Protein AF-A0A7E6EML0-F1 (afdb_monomer_lite)

Secondary structure (DSSP, 8-state):
-EEE-SSEEEEES-----SS--TT---SEEEEETTTTEEEEEEEEEE-GGGHHHHHHHHHTTTHHHHHHHHHHHT-EEEEEEEEEETTS-B-TTHHHHHHHH---HHHHHHHHHHHTTTTS-----------PPPPEEEEEEETTGGG-TTT----HHHHHHH-SEEEEEEEEEETTTTEEEES-TTTSS-THHHHGGGGT-TT-EEEEEEE-TTS-THHHHHHTSSHHHHHHHHHHHHHHHHHTT-SEEEEE-S--TT-HHHHHHHHHHHHHHHTSSSSPPEEEEEEE--HHHHHHH--HHHHH----TTT---S-SEEEEE-----STT--HHHHHHHHHHTT--GGGEEEEEESS----EES-SS--TTPPEEEPPPPPSS-----SHHHHHHHHHHHHT--EEEEE-GGGS-SSS-SSSS-SSHHHHHHHHHTT--

Foldseek 3Di:
DWDDDPFKIKDAQDADDDPDDAVSRGARMWMQGLPQQEIEGEHEAEDAPVCQVVQQVCQQCRCVVVQVRCCVVSVGHYGYQYQTAYPVGHGDPCNVVSVVVVCQPPVSVVVVVVVVVPPVDDDDDDDDPDDPFPAFFEEAEDELCLVVDPDDPPDPLLVVLQLGLEYEYDAWEADLVQLATDRPDCVSVVALLVNLVSCVSPVSYAYEHEYDDDPHDLCSLVSCLVDLVSLLSNLQRHVVVCVVNVHQAYEYERPFQFQNAVSVLSSLQNNQVSQPPDDHHHAYEYEDELDPNRPVRGHQLQSQQDDDPVPPRGHRHQAYEYQLDPDDDDPRDLVVSLCVSVVSHHDLLRYAYEDELDDFDFDAPDPDDDPPGDGDGGDDDDPQGDDDDDPLLVVLVVSVVVSHNHYYYDHLSSAQQCCPRHVCHHRNSSNSNCVSSVPD

Organism: NCBI:txid2607531

Sequence (440 aa):
MKLSNVYVEIRVDTTISTDTAVSNNKPDIFVEDKMRNTITFIEVGITSQNCLKQVEVKKFHKYDLLTNELGAIHRAKVKIIPVALTWDGIVSRFFKSHLDSIAVEDRVEAYIQTQNIGEYAGGDKTWNIGSRRGASILFCYYTNWAKYRPGGFEFDDSHLANLCTHIIYAFCTIDVNNLSIISNDNWSDYDFHRITSLKRLNPRLKILLSVGGWNKLLNEFTTVSRSDSNAETFAKKTKDFLKKYNFDGFDIDWEFPTNQKQAYSRLLKIMSTEFQKGSKRYLLTAAVSAGVSTIQSSYDIREISRLNIHILKIRYLDYINLMTYDFYGQFSDTDYVVRYWSKHGAPKSKLLIGLPTYGQGFKTRSKNPKIGDKIVGGPSQGPITKESGILAYIEGKYVKDNGLAGMFVWTLDFDDVNGDECGQGQSPLISQMKKSLNIR

pLDDT: mean 77.47, std 18.38, range [25.03, 98.56]

Radius of gyration: 25.46 Å; chains: 1; bounding box: 64×45×72 Å

InterPro domains:
  IPR001223 Glycoside hydrolase family 18, catalytic domain [PF00704] (138-394)
  IPR001223 Glycoside hydrolase family 18, catalytic domain [PS51910] (136-440)
  IPR001579 Glycosyl hydrolase family 18, active site [PS01095] (247-255)
  IPR011583 Chitinase II/V-like, catalytic domain [SM00636] (136-415)
  IPR017853 Glycoside hydrolase superfamily [SSF51445] (137-436)
  IPR029070 Chitinase insertion domain superfamily [SSF54556] (358-397)
  IPR050314 Glycosyl hydrolase family 18 [PTHR11177] (136-395)

Structure (mmCIF, N/CA/C/O backbone):
data_AF-A0A7E6EML0-F1
#
_entry.id   AF-A0A7E6EML0-F1
#
loop_
_atom_site.group_PDB
_atom_site.id
_atom_site.type_symbol
_atom_site.label_atom_id
_atom_site.label_alt_id
_atom_site.label_comp_id
_atom_site.label_asym_id
_atom_site.label_entity_id
_atom_site.label_seq_id
_atom_site.pdbx_PDB_ins_code
_atom_site.Cartn_x
_atom_site.Cartn_y
_atom_site.Cartn_z
_atom_site.occupancy
_atom_site.B_iso_or_equiv
_atom_site.auth_seq_id
_atom_site.auth_comp_id
_atom_site.auth_asym_id
_atom_site.auth_atom_id
_atom_site.pdbx_PDB_model_num
ATOM 1 N N . MET A 1 1 ? -26.955 -1.959 16.410 1.00 61.34 1 MET A N 1
ATOM 2 C CA . MET A 1 1 ? -26.929 -2.940 15.293 1.00 61.34 1 MET A CA 1
ATOM 3 C C . MET A 1 1 ? -27.153 -4.331 15.872 1.00 61.34 1 MET A C 1
ATOM 5 O O . MET A 1 1 ? -26.571 -4.614 16.910 1.00 61.34 1 MET A O 1
ATOM 9 N N . LYS A 1 2 ? -27.985 -5.182 15.256 1.00 73.50 2 LYS A N 1
ATOM 10 C CA . LYS A 1 2 ? -28.216 -6.571 15.699 1.00 73.50 2 LYS A CA 1
ATOM 11 C C . LYS A 1 2 ? -28.042 -7.522 14.514 1.00 73.50 2 LYS A C 1
ATOM 13 O O . LYS A 1 2 ? -28.740 -7.381 13.518 1.00 73.50 2 LYS A O 1
ATOM 18 N N . LEU A 1 3 ? -27.141 -8.487 14.652 1.00 69.44 3 LEU A N 1
ATOM 19 C CA . LEU A 1 3 ? -26.889 -9.567 13.699 1.00 69.44 3 LEU A CA 1
ATOM 20 C C . LEU A 1 3 ? -27.146 -10.888 14.421 1.00 69.44 3 LEU A C 1
ATOM 22 O O . LEU A 1 3 ? -26.556 -11.134 15.465 1.00 69.44 3 LEU A O 1
ATOM 26 N N . SER A 1 4 ? -28.035 -11.735 13.911 1.00 77.81 4 SER A N 1
ATOM 27 C CA . SER A 1 4 ? -28.377 -13.003 14.567 1.00 77.81 4 SER A CA 1
ATOM 28 C C . SER A 1 4 ? -28.612 -14.085 13.524 1.00 77.81 4 SER A C 1
ATOM 30 O O . SER A 1 4 ? -29.225 -13.829 12.489 1.00 77.81 4 SER A O 1
ATOM 32 N N . ASN A 1 5 ? -28.111 -15.286 13.790 1.00 75.44 5 ASN A N 1
ATOM 33 C CA . ASN A 1 5 ? -28.434 -16.499 13.050 1.00 75.44 5 ASN A CA 1
ATOM 34 C C . ASN A 1 5 ? -28.677 -17.658 14.038 1.00 75.44 5 ASN A C 1
ATOM 36 O O . ASN A 1 5 ? -28.835 -17.448 15.247 1.00 75.44 5 ASN A O 1
ATOM 40 N N . VAL A 1 6 ? -28.747 -18.888 13.526 1.00 76.00 6 VAL A N 1
ATOM 41 C CA . VAL A 1 6 ? -28.991 -20.087 14.348 1.00 76.00 6 VAL A CA 1
ATOM 42 C C . VAL A 1 6 ? -27.836 -20.424 15.303 1.00 76.00 6 VAL A C 1
ATOM 44 O O . VAL A 1 6 ? -28.059 -21.124 16.281 1.00 76.00 6 VAL A O 1
ATOM 47 N N . TYR A 1 7 ? -26.630 -19.899 15.066 1.00 75.62 7 TYR A N 1
ATOM 48 C CA . TYR A 1 7 ? -25.416 -20.214 15.826 1.00 75.62 7 TYR A CA 1
ATOM 49 C C . TYR A 1 7 ? -24.978 -19.094 16.773 1.00 75.62 7 TYR A C 1
ATOM 51 O O . TYR A 1 7 ? -24.463 -19.369 17.853 1.00 75.62 7 TYR A O 1
ATOM 59 N N . VAL A 1 8 ? -25.155 -17.832 16.378 1.00 80.06 8 VAL A N 1
ATOM 60 C CA . VAL A 1 8 ? -24.647 -16.679 17.129 1.00 80.06 8 VAL A CA 1
ATOM 61 C C . VAL A 1 8 ? -25.589 -15.488 17.028 1.00 80.06 8 VAL A C 1
ATOM 63 O O . VAL A 1 8 ? -26.248 -15.276 16.007 1.00 80.06 8 VAL A O 1
ATOM 66 N N . GLU A 1 9 ? -25.620 -14.682 18.081 1.00 81.81 9 GLU A N 1
ATOM 67 C CA . GLU A 1 9 ? -26.232 -13.363 18.083 1.00 81.81 9 GLU A CA 1
ATOM 68 C C . GLU A 1 9 ? -25.245 -12.304 18.570 1.00 81.81 9 GLU A C 1
ATOM 70 O O . GLU A 1 9 ? -24.684 -12.407 19.653 1.00 81.81 9 GLU A O 1
ATOM 75 N N . ILE A 1 10 ? -25.046 -11.263 17.768 1.00 81.38 10 ILE A N 1
ATOM 76 C CA . ILE A 1 10 ? -24.199 -10.117 18.078 1.00 81.38 10 ILE A CA 1
ATOM 77 C C . ILE A 1 10 ? -25.077 -8.873 18.106 1.00 81.38 10 ILE A C 1
ATOM 79 O O . ILE A 1 10 ? -25.796 -8.575 17.147 1.00 81.38 10 ILE A O 1
ATOM 83 N N . ARG A 1 11 ? -25.006 -8.114 19.195 1.00 82.81 11 ARG A N 1
ATOM 84 C CA . ARG A 1 11 ? -25.640 -6.800 19.308 1.00 82.81 11 ARG A CA 1
ATOM 85 C C . ARG A 1 11 ? -24.572 -5.767 19.631 1.00 82.81 11 ARG A C 1
ATOM 87 O O . ARG A 1 11 ? -23.712 -6.010 20.464 1.00 82.81 11 ARG A O 1
ATOM 94 N N . VAL A 1 12 ? -24.641 -4.618 18.978 1.00 80.56 12 VAL A N 1
ATOM 95 C CA . VAL A 1 12 ? -23.760 -3.469 19.215 1.00 80.56 12 VAL A CA 1
ATOM 96 C C . VAL A 1 12 ? -24.634 -2.308 19.636 1.00 80.56 12 VAL A C 1
ATOM 98 O O . VAL A 1 12 ? -25.638 -2.039 18.957 1.00 80.56 12 VAL A O 1
ATOM 101 N N . ASP A 1 13 ? -24.278 -1.650 20.737 1.00 80.12 13 ASP A N 1
ATOM 102 C CA . ASP A 1 13 ? -24.982 -0.472 21.244 1.00 80.12 13 ASP A CA 1
ATOM 103 C C . ASP A 1 13 ? -26.496 -0.704 21.350 1.00 80.12 13 ASP A C 1
ATOM 105 O O . ASP A 1 13 ? -27.312 0.092 20.880 1.00 80.12 13 ASP A O 1
ATOM 109 N N . THR A 1 14 ? -26.896 -1.846 21.901 1.00 81.94 14 THR A N 1
ATOM 110 C CA . THR A 1 14 ? -28.308 -2.239 21.971 1.00 81.94 14 THR A CA 1
ATOM 111 C C . THR A 1 14 ? -28.683 -2.547 23.407 1.00 81.94 14 THR A C 1
ATOM 113 O O . THR A 1 14 ? -27.969 -3.275 24.090 1.00 81.94 14 THR A O 1
ATOM 116 N N . THR A 1 15 ? -29.812 -2.005 23.856 1.00 86.38 15 THR A N 1
ATOM 117 C CA . THR A 1 15 ? -30.347 -2.288 25.187 1.00 86.38 15 THR A CA 1
ATOM 118 C C . THR A 1 15 ? -30.742 -3.751 25.311 1.00 86.38 15 THR A C 1
ATOM 120 O O . THR A 1 15 ? -31.333 -4.333 24.398 1.00 86.38 15 THR A O 1
ATOM 123 N N . ILE A 1 16 ? -30.392 -4.353 26.444 1.00 84.94 16 ILE A N 1
ATOM 124 C CA . ILE A 1 16 ? -30.753 -5.732 26.744 1.00 84.94 16 ILE A CA 1
ATOM 125 C C . ILE A 1 16 ? -32.094 -5.733 27.470 1.00 84.94 16 ILE A C 1
ATOM 127 O O . ILE A 1 16 ? -32.245 -5.066 28.487 1.00 84.94 16 ILE A O 1
ATOM 131 N N . SER A 1 17 ? -33.072 -6.453 26.924 1.00 80.50 17 SER A N 1
ATOM 132 C CA . SER A 1 17 ? -34.390 -6.583 27.542 1.00 80.50 17 SER A CA 1
ATOM 133 C C . SER A 1 17 ? -34.324 -7.628 28.652 1.00 80.50 17 SER A C 1
ATOM 135 O O . SER A 1 17 ? -34.196 -8.814 28.359 1.00 80.50 17 SER A O 1
ATOM 137 N N . THR A 1 18 ? -34.393 -7.166 29.894 1.00 81.62 18 THR A N 1
ATOM 138 C CA . THR A 1 18 ? -34.421 -7.949 31.137 1.00 81.62 18 THR A CA 1
ATOM 139 C C . THR A 1 18 ? -35.349 -7.251 32.123 1.00 81.62 18 THR A C 1
ATOM 141 O O . THR A 1 18 ? -35.541 -6.036 32.020 1.00 81.62 18 THR A O 1
ATOM 144 N N . ASP A 1 19 ? -35.878 -7.989 33.093 1.00 81.75 19 ASP A N 1
ATOM 145 C CA . ASP A 1 19 ? -36.691 -7.416 34.170 1.00 81.75 19 ASP A CA 1
ATOM 146 C C . ASP A 1 19 ? -35.817 -6.610 35.147 1.00 81.75 19 ASP A C 1
ATOM 148 O O . ASP A 1 19 ? -36.274 -5.653 35.777 1.00 81.75 19 ASP A O 1
ATOM 152 N N . THR A 1 20 ? -34.520 -6.932 35.227 1.00 82.56 20 THR A N 1
ATOM 153 C CA . THR A 1 20 ? -33.553 -6.156 36.007 1.00 82.56 20 THR A CA 1
ATOM 154 C C . THR A 1 20 ? -33.184 -4.841 35.318 1.00 82.56 20 THR A C 1
ATOM 156 O O . THR A 1 20 ? -32.636 -4.814 34.211 1.00 82.56 20 THR A O 1
ATOM 159 N N . ALA A 1 21 ? -33.399 -3.728 36.023 1.00 77.00 21 ALA A N 1
ATOM 160 C CA . ALA A 1 21 ? -32.995 -2.399 35.578 1.00 77.00 21 ALA A CA 1
ATOM 161 C C . ALA A 1 21 ? -31.513 -2.121 35.892 1.00 77.00 21 ALA A C 1
ATOM 163 O O . ALA A 1 21 ? -31.095 -2.114 37.049 1.00 77.00 21 ALA A O 1
ATOM 164 N N . VAL A 1 22 ? -30.722 -1.813 34.860 1.00 81.56 22 VAL A N 1
ATOM 165 C CA . VAL A 1 22 ? -29.334 -1.339 34.994 1.00 81.56 22 VAL A CA 1
ATOM 166 C C . VAL A 1 22 ? -29.184 0.033 34.344 1.00 81.56 22 VAL A C 1
ATOM 168 O O . VAL A 1 22 ? -29.648 0.267 33.227 1.00 81.56 22 VAL A O 1
ATOM 171 N N . SER A 1 23 ? -28.521 0.959 35.043 1.00 77.75 23 SER A N 1
ATOM 172 C CA . SER A 1 23 ? -28.265 2.303 34.512 1.00 77.75 23 SER A CA 1
ATOM 173 C C . SER A 1 23 ? -27.430 2.242 33.229 1.00 77.75 23 SER A C 1
ATOM 175 O O . SER A 1 23 ? -26.392 1.582 33.182 1.00 77.75 23 SER A O 1
ATOM 177 N N . ASN A 1 24 ? -27.880 2.936 32.179 1.00 80.56 24 ASN A N 1
ATOM 178 C CA . ASN A 1 24 ? -27.255 2.902 30.852 1.00 80.56 24 ASN A CA 1
ATOM 179 C C . ASN A 1 24 ? -27.037 1.465 30.332 1.00 80.56 24 ASN A C 1
ATOM 181 O O . ASN A 1 24 ? -25.949 1.140 29.847 1.00 80.56 24 ASN A O 1
ATOM 185 N N . ASN A 1 25 ? -28.065 0.612 30.463 1.00 83.69 25 ASN A N 1
ATOM 186 C CA . ASN A 1 25 ? -28.118 -0.748 29.918 1.00 83.69 25 ASN A CA 1
ATOM 187 C C . ASN A 1 25 ? -28.023 -0.723 28.387 1.00 83.69 25 ASN A C 1
ATOM 189 O O . ASN A 1 25 ? -29.026 -0.677 27.671 1.00 83.69 25 ASN A O 1
ATOM 193 N N . LYS A 1 26 ? -26.786 -0.667 27.904 1.00 86.88 26 LYS A N 1
ATOM 194 C CA . LYS A 1 26 ? -26.430 -0.576 26.496 1.00 86.88 26 LYS A CA 1
ATOM 195 C C . LYS A 1 26 ? -24.961 -0.992 26.357 1.00 86.88 26 LYS A C 1
ATOM 197 O O . LYS A 1 26 ? -24.092 -0.121 26.350 1.00 86.88 26 LYS A O 1
ATOM 202 N N . PRO A 1 27 ? -24.670 -2.304 26.358 1.00 86.06 27 PRO A N 1
ATOM 203 C CA . PRO A 1 27 ? -23.319 -2.804 26.150 1.00 86.06 27 PRO A CA 1
ATOM 204 C C . PRO A 1 27 ? -22.767 -2.367 24.799 1.00 86.06 27 PRO A C 1
ATOM 206 O O . PRO A 1 27 ? -23.506 -2.376 23.809 1.00 86.06 27 PRO A O 1
ATOM 209 N N . ASP A 1 28 ? -21.472 -2.037 24.762 1.00 84.88 28 ASP A N 1
ATOM 210 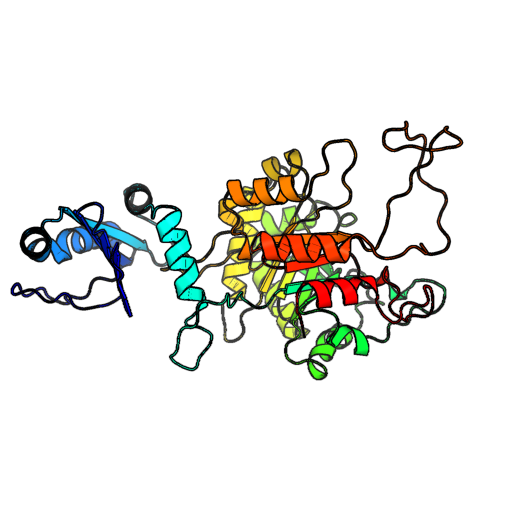C CA . ASP A 1 28 ? -20.797 -1.687 23.508 1.00 84.88 28 ASP A CA 1
ATOM 211 C C . ASP A 1 28 ? -20.902 -2.866 22.529 1.00 84.88 28 ASP A C 1
ATOM 213 O O . ASP A 1 28 ? -21.330 -2.696 21.388 1.00 84.88 28 ASP A O 1
ATOM 217 N N . ILE A 1 29 ? -20.607 -4.088 22.996 1.00 86.38 29 ILE A N 1
ATOM 218 C CA . ILE A 1 29 ? -20.862 -5.324 22.247 1.00 86.38 29 ILE A CA 1
ATOM 219 C C . ILE A 1 29 ? -21.425 -6.406 23.176 1.00 86.38 29 ILE A C 1
ATOM 221 O O . ILE A 1 29 ? -20.920 -6.653 24.269 1.00 86.38 29 ILE A O 1
ATOM 225 N N . PHE A 1 30 ? -22.457 -7.089 22.702 1.00 88.50 30 PHE A N 1
ATOM 226 C CA . PHE A 1 30 ? -23.031 -8.304 23.264 1.00 88.50 30 PHE A CA 1
ATOM 227 C C . PHE A 1 30 ? -22.864 -9.430 22.247 1.00 88.50 30 PHE A C 1
ATOM 229 O O . PHE A 1 30 ? -23.220 -9.252 21.082 1.00 88.50 30 PHE A O 1
ATOM 236 N N . VAL A 1 31 ? -22.357 -10.580 22.680 1.00 86.62 31 VAL A N 1
ATOM 237 C CA . VAL A 1 31 ? -22.204 -11.777 21.846 1.00 86.62 31 VAL A CA 1
ATOM 238 C C . VAL A 1 31 ? -22.797 -12.973 22.577 1.00 86.62 31 VAL A C 1
ATOM 240 O O . VAL A 1 31 ? -22.276 -13.377 23.608 1.00 86.62 31 VAL A O 1
ATOM 243 N N . GLU A 1 32 ? -23.854 -13.561 22.038 1.00 87.06 32 GLU A N 1
ATOM 244 C CA . GLU A 1 32 ? -24.405 -14.843 22.467 1.00 87.06 32 GLU A CA 1
ATOM 245 C C . GLU A 1 32 ? -23.974 -15.925 21.474 1.00 87.06 32 GLU A C 1
ATOM 247 O O . GLU A 1 32 ? -24.428 -15.957 20.330 1.00 87.06 32 GLU A O 1
ATOM 252 N N . ASP A 1 33 ? -23.097 -16.818 21.916 1.00 85.38 33 ASP A N 1
ATOM 253 C CA . ASP A 1 33 ? -22.744 -18.046 21.212 1.00 85.38 33 ASP A CA 1
ATOM 254 C C . ASP A 1 33 ? -23.705 -19.155 21.658 1.00 85.38 33 ASP A C 1
ATOM 256 O O . ASP A 1 33 ? -23.607 -19.686 22.772 1.00 85.38 33 ASP A O 1
ATOM 260 N N . LYS A 1 34 ? -24.644 -19.491 20.770 1.00 83.88 34 LYS A N 1
ATOM 261 C CA . LYS A 1 34 ? -25.701 -20.484 21.005 1.00 83.88 34 LYS A CA 1
ATOM 262 C C . LYS A 1 34 ? -25.178 -21.916 20.891 1.00 83.88 34 LYS A C 1
ATOM 264 O O . LYS A 1 34 ? -25.823 -22.838 21.371 1.00 83.88 34 LYS A O 1
ATOM 269 N N . MET A 1 35 ? -24.013 -22.115 20.269 1.00 82.62 35 MET A N 1
ATOM 270 C CA . MET A 1 35 ? -23.372 -23.428 20.154 1.00 82.62 35 MET A CA 1
ATOM 271 C C . MET A 1 35 ? -22.632 -23.797 21.437 1.00 82.62 35 MET A C 1
ATOM 273 O O . MET A 1 35 ? -22.607 -24.960 21.835 1.00 82.62 35 MET A O 1
ATOM 277 N N . ARG A 1 36 ? -22.016 -22.805 22.086 1.00 84.00 36 ARG A N 1
ATOM 278 C CA . ARG A 1 36 ? -21.244 -22.989 23.323 1.00 84.00 36 ARG A CA 1
ATOM 279 C C . ARG A 1 36 ? -22.011 -22.666 24.589 1.00 84.00 36 ARG A C 1
ATOM 281 O O . ARG A 1 36 ? -21.473 -22.875 25.674 1.00 84.00 36 ARG A O 1
ATOM 288 N N . ASN A 1 37 ? -23.234 -22.160 24.457 1.00 89.12 37 ASN A N 1
ATOM 289 C CA . ASN A 1 37 ? -24.029 -21.636 25.561 1.00 89.12 37 ASN A CA 1
ATOM 290 C C . ASN A 1 37 ? -23.219 -20.609 26.364 1.00 89.12 37 ASN A C 1
ATOM 292 O O . ASN A 1 37 ? -23.039 -20.737 27.577 1.00 89.12 37 ASN A O 1
ATOM 296 N N . THR A 1 38 ? -22.674 -19.600 25.682 1.00 89.62 38 THR A N 1
ATOM 297 C CA . THR A 1 38 ? -21.933 -18.514 26.338 1.00 89.62 38 THR A CA 1
ATOM 298 C C . THR A 1 38 ? -22.417 -17.154 25.878 1.00 89.62 38 THR A C 1
ATOM 300 O O . THR A 1 38 ? -22.618 -16.943 24.687 1.00 89.62 38 THR A O 1
ATOM 303 N N . ILE A 1 39 ? -22.524 -16.213 26.812 1.00 90.25 39 ILE A N 1
ATOM 304 C CA . ILE A 1 39 ? -22.794 -14.804 26.527 1.00 90.25 39 ILE A CA 1
ATOM 305 C C . ILE A 1 39 ? -21.578 -13.987 26.950 1.00 90.25 39 ILE A C 1
ATOM 307 O O . ILE A 1 39 ? -21.077 -14.143 28.059 1.00 90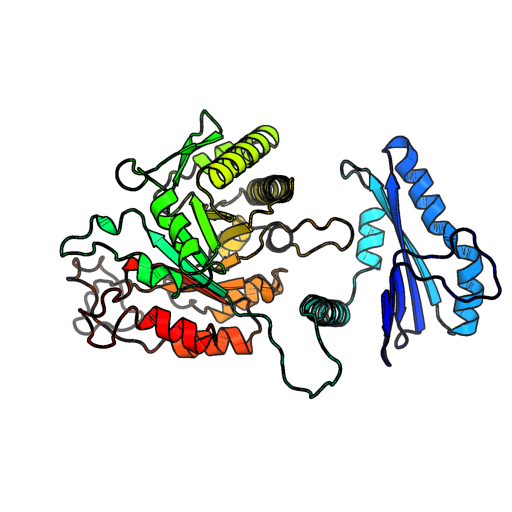.25 39 ILE A O 1
ATOM 311 N N . THR A 1 40 ? -21.109 -13.099 26.085 1.00 89.88 40 THR A N 1
ATOM 312 C CA . THR A 1 40 ? -19.976 -12.216 26.351 1.00 89.88 40 THR A CA 1
ATOM 313 C C . THR A 1 40 ? -20.392 -10.768 26.151 1.00 89.88 40 THR A C 1
ATOM 315 O O . THR A 1 40 ? -20.801 -10.373 25.061 1.00 89.88 40 THR A O 1
ATOM 318 N N . PHE A 1 41 ? -20.249 -9.968 27.201 1.00 90.00 41 PHE A N 1
ATOM 319 C CA . PHE A 1 41 ? -20.281 -8.515 27.128 1.00 90.00 41 PHE A CA 1
ATOM 320 C C . PHE A 1 41 ? -18.868 -7.987 26.927 1.00 90.00 41 PHE A C 1
ATOM 322 O O . PHE A 1 41 ? -17.970 -8.329 27.695 1.00 90.00 41 PHE A O 1
ATOM 329 N N . ILE A 1 42 ? -18.672 -7.127 25.936 1.00 90.31 42 ILE A N 1
ATOM 330 C CA . ILE A 1 42 ? -17.428 -6.382 25.750 1.00 90.31 42 ILE A CA 1
ATOM 331 C C . ILE A 1 42 ? -17.750 -4.917 25.997 1.00 90.31 42 ILE A C 1
ATOM 333 O O . ILE A 1 42 ? -18.649 -4.361 25.368 1.00 90.31 42 ILE A O 1
ATOM 337 N N . GLU A 1 43 ? -17.024 -4.310 26.928 1.00 89.25 43 GLU A N 1
ATOM 338 C CA . GLU A 1 43 ? -17.245 -2.930 27.352 1.00 89.25 43 GLU A CA 1
ATOM 339 C C . GLU A 1 43 ? -15.956 -2.129 27.260 1.00 89.25 43 GLU A C 1
ATOM 341 O O . GLU A 1 43 ? -14.948 -2.457 27.884 1.00 89.25 43 GLU A O 1
ATOM 346 N N . VAL A 1 44 ? -15.999 -1.048 26.497 1.00 86.88 44 VAL A N 1
ATOM 347 C CA . VAL A 1 44 ? -14.845 -0.232 26.157 1.00 86.88 44 VAL A CA 1
ATOM 348 C C . VAL A 1 44 ? -14.851 1.025 27.015 1.00 86.88 44 VAL A C 1
ATOM 350 O O . VAL A 1 44 ? -15.850 1.737 27.133 1.00 86.88 44 VAL A O 1
ATOM 353 N N . GLY A 1 45 ? -13.722 1.306 27.657 1.00 84.75 45 GLY A N 1
ATOM 354 C CA . GLY A 1 45 ? -13.523 2.505 28.462 1.00 84.75 45 GLY A CA 1
ATOM 355 C C . GLY A 1 45 ? -12.320 3.291 27.973 1.00 84.75 45 GLY A C 1
ATOM 356 O O . GLY A 1 45 ? -11.194 2.841 28.157 1.00 84.75 45 GLY A O 1
ATOM 357 N N . ILE A 1 46 ? -12.549 4.474 27.400 1.00 81.56 46 ILE A N 1
ATOM 358 C CA . ILE A 1 46 ? -11.470 5.413 27.075 1.00 81.56 46 ILE A CA 1
ATOM 359 C C . ILE A 1 46 ? -11.396 6.482 28.166 1.00 81.56 46 ILE A C 1
ATOM 361 O O . ILE A 1 46 ? -12.416 7.074 28.526 1.00 81.56 46 ILE A O 1
ATOM 365 N N . THR A 1 47 ? -10.218 6.691 28.756 1.00 84.88 47 THR A N 1
ATOM 366 C CA . THR A 1 47 ? -10.077 7.556 29.939 1.00 84.88 47 THR A CA 1
ATOM 367 C C . THR A 1 47 ? -8.694 8.209 30.072 1.00 84.88 47 THR A C 1
ATOM 369 O O . THR A 1 47 ? -7.841 8.073 29.202 1.00 84.88 47 THR A O 1
ATOM 372 N N . SER A 1 48 ? -8.462 8.980 31.135 1.00 85.62 48 SER A N 1
ATOM 373 C CA . SER A 1 48 ? -7.131 9.495 31.476 1.00 85.62 48 SER A CA 1
ATOM 374 C C . SER A 1 48 ? -6.310 8.435 32.215 1.00 85.62 48 SER A C 1
ATOM 376 O O . SER A 1 48 ? -6.860 7.531 32.847 1.00 85.62 48 SER A O 1
ATOM 378 N N . GLN A 1 49 ? -4.982 8.560 32.188 1.00 85.38 49 GLN A N 1
ATOM 379 C CA . GLN A 1 49 ? -4.075 7.602 32.831 1.00 85.38 49 GLN A CA 1
ATOM 380 C C . GLN A 1 49 ? -4.395 7.370 34.317 1.00 85.38 49 GLN A C 1
ATOM 382 O O . GLN A 1 49 ? -4.418 6.227 34.773 1.00 85.38 49 GLN A O 1
ATOM 387 N N . ASN A 1 50 ? -4.748 8.431 35.048 1.00 91.00 50 ASN A N 1
ATOM 388 C CA . ASN A 1 50 ? -5.080 8.364 36.476 1.00 91.00 50 ASN A CA 1
ATOM 389 C C . ASN A 1 50 ? -6.366 7.570 36.763 1.00 91.00 50 ASN A C 1
ATOM 391 O O . ASN A 1 50 ? -6.526 7.015 37.849 1.00 91.00 50 ASN A O 1
ATOM 395 N N . CYS A 1 51 ? -7.272 7.487 35.790 1.00 91.25 51 CYS A N 1
ATOM 396 C CA . CYS A 1 51 ? -8.575 6.844 35.936 1.00 91.25 51 CYS A CA 1
ATOM 397 C C . CYS A 1 51 ? -8.620 5.430 35.334 1.00 91.25 51 CYS A C 1
ATOM 399 O O . CYS A 1 51 ? -9.612 4.726 35.515 1.00 91.25 51 CYS A O 1
ATOM 401 N N . LEU A 1 52 ? -7.557 4.984 34.653 1.00 85.50 52 LEU A N 1
ATOM 402 C CA . LEU A 1 52 ? -7.533 3.747 33.865 1.00 85.50 52 LEU A CA 1
ATOM 403 C C . LEU A 1 52 ? -7.973 2.507 34.658 1.00 85.50 52 LEU A C 1
ATOM 405 O O . LEU A 1 52 ? -8.877 1.786 34.239 1.00 85.50 52 LEU A O 1
ATOM 409 N N . LYS A 1 53 ? -7.388 2.298 35.843 1.00 90.50 53 LYS A N 1
ATOM 410 C CA . LYS A 1 53 ? -7.718 1.160 36.717 1.00 90.50 53 LYS A CA 1
ATOM 411 C C . LYS A 1 53 ? -9.155 1.230 37.238 1.00 90.50 53 LYS A C 1
ATOM 413 O O . LYS A 1 53 ? -9.838 0.214 37.303 1.00 90.50 53 LYS A O 1
ATOM 418 N N . GLN A 1 54 ? -9.615 2.423 37.615 1.00 91.62 54 GLN A N 1
ATOM 419 C CA . GLN A 1 54 ? -10.974 2.614 38.126 1.00 91.62 54 GLN A CA 1
ATOM 420 C C . GLN A 1 54 ? -12.015 2.355 37.034 1.00 91.62 54 GLN A C 1
ATOM 422 O O . GLN A 1 54 ? -13.027 1.706 37.291 1.00 91.62 54 GLN A O 1
ATOM 427 N N . VAL A 1 55 ? -11.754 2.818 35.809 1.00 90.12 55 VAL A N 1
ATOM 428 C CA . VAL A 1 55 ? -12.628 2.585 34.656 1.00 90.12 55 VAL A CA 1
ATOM 429 C C . VAL A 1 55 ? -12.684 1.105 34.299 1.00 90.12 55 VAL A C 1
ATOM 431 O O . VAL A 1 55 ? -13.782 0.594 34.112 1.00 90.12 55 VAL A O 1
ATOM 434 N N . GLU A 1 56 ? -11.551 0.399 34.270 1.00 92.25 56 GLU A N 1
ATOM 435 C CA . GLU A 1 56 ? -11.525 -1.047 34.014 1.00 92.25 56 GLU A CA 1
ATOM 436 C C . GLU A 1 56 ? -12.410 -1.823 35.002 1.00 92.25 56 GLU A C 1
ATOM 438 O O . GLU A 1 56 ? -13.273 -2.592 34.581 1.00 92.25 56 GLU A O 1
ATOM 443 N N . VAL A 1 57 ? -12.266 -1.558 36.306 1.00 92.06 57 VAL A N 1
ATOM 444 C CA . VAL A 1 57 ? -13.073 -2.201 37.359 1.00 92.06 57 VAL A CA 1
ATOM 445 C C . VAL A 1 57 ? -14.551 -1.831 37.230 1.00 92.06 57 VAL A C 1
ATOM 447 O O . VAL A 1 57 ? -15.418 -2.700 37.287 1.00 92.06 57 VAL A O 1
ATOM 450 N N . LYS A 1 58 ? -14.862 -0.550 37.001 1.00 91.69 58 LYS A N 1
ATOM 451 C CA . LYS A 1 58 ? -16.249 -0.094 36.829 1.00 91.69 58 LYS A CA 1
ATOM 452 C C . LYS A 1 58 ? -16.925 -0.774 35.638 1.00 91.69 58 LYS A C 1
ATOM 454 O O . LYS A 1 58 ? -18.100 -1.113 35.720 1.00 91.69 58 LYS A O 1
ATOM 459 N N . LYS A 1 59 ? -16.200 -0.959 34.532 1.00 91.06 59 LYS A N 1
ATOM 460 C CA . LYS A 1 59 ? -16.704 -1.642 33.335 1.00 91.06 59 LYS A CA 1
ATOM 461 C C . LYS A 1 59 ? -16.868 -3.145 33.568 1.00 91.06 59 LYS A C 1
ATOM 463 O O . LYS A 1 59 ? -17.864 -3.696 33.115 1.00 91.06 59 LYS A O 1
ATOM 468 N N . PHE A 1 60 ? -15.955 -3.774 34.314 1.00 92.19 60 PHE A N 1
ATOM 469 C CA . PHE A 1 60 ? -16.043 -5.192 34.678 1.00 92.19 60 PHE A CA 1
ATOM 470 C C . PHE A 1 60 ? -17.341 -5.515 35.427 1.00 92.19 60 PHE A C 1
ATOM 472 O O . PHE A 1 60 ? -18.011 -6.478 35.086 1.00 92.19 60 PHE A O 1
ATOM 479 N N . HIS A 1 61 ? -17.725 -4.664 36.382 1.00 91.25 61 HIS A N 1
ATOM 480 C CA . HIS A 1 61 ? -18.889 -4.885 37.247 1.00 91.25 61 HIS A CA 1
ATOM 481 C C . HIS A 1 61 ? -20.200 -4.273 36.730 1.00 91.25 61 HIS A C 1
ATOM 483 O O . HIS A 1 61 ? -21.250 -4.413 37.358 1.00 91.25 61 HIS A O 1
ATOM 489 N N . LYS A 1 62 ? -20.173 -3.563 35.591 1.00 87.94 62 LYS A N 1
ATOM 490 C CA . LYS A 1 62 ? -21.311 -2.759 35.102 1.00 87.94 62 LYS A CA 1
ATOM 491 C C . LYS A 1 62 ? -22.593 -3.579 34.926 1.00 87.94 62 LYS A C 1
ATOM 493 O O . LYS A 1 62 ? -23.681 -3.042 35.116 1.00 87.94 62 LYS A O 1
ATOM 498 N N . TYR A 1 63 ? -22.462 -4.854 34.566 1.00 89.31 63 TYR A N 1
ATOM 499 C CA . TYR A 1 63 ? -23.589 -5.725 34.231 1.00 89.31 63 TYR A CA 1
ATOM 500 C C . TYR A 1 63 ? -23.729 -6.942 35.137 1.00 89.31 63 TYR A C 1
ATOM 502 O O . TYR A 1 63 ? -24.474 -7.849 34.779 1.00 89.31 63 TYR A O 1
ATOM 510 N N . ASP A 1 64 ? -23.080 -6.967 36.304 1.00 89.06 64 ASP A N 1
ATOM 511 C CA . ASP A 1 64 ? -23.127 -8.116 37.223 1.00 89.06 64 ASP A CA 1
ATOM 512 C C . ASP A 1 64 ? -24.568 -8.558 37.517 1.00 89.06 64 ASP A C 1
ATOM 514 O O . ASP A 1 64 ? -24.885 -9.745 37.449 1.00 89.06 64 ASP A O 1
ATOM 518 N N . LEU A 1 65 ? -25.473 -7.597 37.728 1.00 85.12 65 LEU A N 1
ATOM 519 C CA . LEU A 1 65 ? -26.890 -7.870 37.976 1.00 85.12 65 LEU A CA 1
ATOM 520 C C . LEU A 1 65 ? -27.593 -8.534 36.778 1.00 85.12 65 LEU A C 1
ATOM 522 O O . LEU A 1 65 ? -28.422 -9.418 36.976 1.00 85.12 65 LEU A O 1
ATOM 526 N N . LEU A 1 66 ? -27.227 -8.170 35.542 1.00 85.31 66 LEU A N 1
ATOM 527 C CA . LEU A 1 66 ? -27.784 -8.787 34.330 1.00 85.31 66 LEU A CA 1
ATOM 528 C C . LEU A 1 66 ? -27.217 -10.182 34.074 1.00 85.31 66 LEU A C 1
ATOM 530 O O . LEU A 1 66 ? -27.877 -11.000 33.435 1.00 85.31 66 LEU A O 1
ATOM 534 N N . THR A 1 67 ? -25.991 -10.465 34.530 1.00 86.06 67 THR A N 1
ATOM 535 C CA . THR A 1 67 ? -25.324 -11.733 34.201 1.00 86.06 67 THR A CA 1
ATOM 536 C C . THR A 1 67 ? -26.089 -12.951 34.711 1.00 86.06 67 THR A C 1
ATOM 538 O O . THR A 1 67 ? -26.201 -13.939 33.987 1.00 86.06 67 THR A O 1
ATOM 541 N N . ASN A 1 68 ? -26.672 -12.870 35.910 1.00 85.12 68 ASN A N 1
ATOM 542 C CA . ASN A 1 68 ? -27.427 -13.973 36.506 1.00 85.12 68 ASN A CA 1
ATOM 543 C C . ASN A 1 68 ? -28.743 -14.232 35.766 1.00 85.12 68 ASN A C 1
ATOM 545 O O . ASN A 1 68 ? -29.050 -15.375 35.430 1.00 85.12 68 ASN A O 1
ATOM 549 N N . GLU A 1 69 ? -29.496 -13.171 35.476 1.00 88.38 69 GLU A N 1
ATOM 550 C CA . GLU A 1 69 ? -30.782 -13.267 34.783 1.00 88.38 69 GLU A CA 1
ATOM 551 C C . GLU A 1 69 ? -30.598 -13.796 33.355 1.00 88.38 69 GLU A C 1
ATOM 553 O O . GLU A 1 69 ? -31.249 -14.757 32.950 1.00 88.38 69 GLU A O 1
ATOM 558 N N . LEU A 1 70 ? -29.631 -13.251 32.613 1.00 88.75 70 LEU A N 1
ATOM 559 C CA . LEU A 1 70 ? -29.329 -13.708 31.256 1.00 88.75 70 LEU A CA 1
ATOM 560 C C . LEU A 1 70 ? -28.794 -15.135 31.230 1.00 88.75 70 LEU A C 1
ATOM 562 O O . LEU A 1 70 ? -29.141 -15.899 30.329 1.00 88.75 70 LEU A O 1
ATOM 566 N N . GLY A 1 71 ? -27.984 -15.509 32.222 1.00 89.12 71 GLY A N 1
ATOM 567 C CA . GLY A 1 71 ? -27.500 -16.875 32.354 1.00 89.12 71 GLY A CA 1
ATOM 568 C C . GLY A 1 71 ? -28.639 -17.873 32.553 1.00 89.12 71 GLY A C 1
ATOM 569 O O . GLY A 1 71 ? -28.610 -18.953 31.964 1.00 89.12 71 GLY A O 1
ATOM 570 N N . ALA A 1 72 ? -29.675 -17.492 33.306 1.00 87.31 72 ALA A N 1
ATOM 571 C CA . ALA A 1 72 ? -30.872 -18.304 33.500 1.00 87.31 72 ALA A CA 1
ATOM 572 C C . ALA A 1 72 ? -31.755 -18.363 32.240 1.00 87.31 72 ALA A C 1
ATOM 574 O O . ALA A 1 72 ? -32.121 -19.458 31.811 1.00 87.31 72 ALA A O 1
ATOM 575 N N . ILE A 1 73 ? -32.048 -17.213 31.618 1.00 87.12 73 ILE A N 1
ATOM 576 C CA . ILE A 1 73 ? -32.908 -17.112 30.423 1.00 87.12 73 ILE A CA 1
ATOM 577 C C . ILE A 1 73 ? -32.320 -17.911 29.255 1.00 87.12 73 ILE A C 1
ATOM 579 O O . ILE A 1 73 ? -33.019 -18.694 28.615 1.00 87.12 73 ILE A O 1
ATOM 583 N N . HIS A 1 74 ? -31.025 -17.735 28.992 1.00 86.69 74 HIS A N 1
ATOM 584 C CA . HIS A 1 74 ? -30.353 -18.327 27.835 1.00 86.69 74 HIS A CA 1
ATOM 585 C C . HIS A 1 74 ? -29.667 -19.663 28.146 1.00 86.69 74 HIS A C 1
ATOM 587 O O . HIS A 1 74 ? -29.072 -20.264 27.254 1.00 86.69 74 HIS A O 1
ATOM 593 N N . ARG A 1 75 ? -29.722 -20.132 29.403 1.00 90.25 75 ARG A N 1
ATOM 594 C CA . ARG A 1 75 ? -28.978 -21.309 29.894 1.00 90.25 75 ARG A CA 1
ATOM 595 C C . ARG A 1 75 ? -27.494 -21.255 29.512 1.00 90.25 75 ARG A C 1
ATOM 597 O O . ARG A 1 75 ? -26.908 -22.257 29.104 1.00 90.25 75 ARG A O 1
ATOM 604 N N . ALA A 1 76 ? -26.899 -20.071 29.631 1.00 89.81 76 ALA A N 1
ATOM 605 C CA . ALA A 1 76 ? -25.573 -19.762 29.115 1.00 89.81 76 ALA A CA 1
ATOM 606 C C . ALA A 1 76 ? -24.635 -19.228 30.204 1.00 89.81 76 ALA A C 1
ATOM 608 O O . ALA A 1 76 ? -25.050 -18.532 31.128 1.00 89.81 76 ALA A O 1
ATOM 609 N N . LYS A 1 77 ? -23.331 -19.497 30.080 1.00 91.94 77 LYS A N 1
ATOM 610 C CA . LYS A 1 77 ? -22.315 -18.867 30.931 1.00 91.94 77 LYS A CA 1
ATOM 611 C C . LYS A 1 77 ? -22.067 -17.438 30.456 1.00 91.94 77 LYS A C 1
ATOM 613 O O . LYS A 1 77 ? -21.594 -17.238 29.339 1.00 91.94 77 LYS A O 1
ATOM 618 N N . VAL A 1 78 ? -22.329 -16.460 31.318 1.00 91.75 78 VAL A N 1
ATOM 619 C CA . VAL A 1 78 ? -22.135 -15.040 31.001 1.00 91.75 78 VAL A CA 1
ATOM 620 C C . VAL A 1 78 ? -20.749 -14.563 31.451 1.00 91.75 78 VAL A C 1
ATOM 622 O O . VAL A 1 78 ? -20.277 -14.929 32.527 1.00 91.75 78 VAL A O 1
ATOM 625 N N . LYS A 1 79 ? -20.076 -13.762 30.622 1.00 91.31 79 LYS A N 1
ATOM 626 C CA . LYS A 1 79 ? -18.774 -13.137 30.895 1.00 91.31 79 LYS A CA 1
ATOM 627 C C . LYS A 1 79 ? -18.820 -11.652 30.552 1.00 91.31 79 LYS A C 1
ATOM 629 O O . LYS A 1 79 ? -19.454 -11.269 29.573 1.00 91.31 79 LYS A O 1
ATOM 634 N N . ILE A 1 80 ? -18.098 -10.834 31.313 1.00 91.62 80 ILE A N 1
ATOM 635 C CA . ILE A 1 80 ? -17.885 -9.413 31.020 1.00 91.62 80 ILE A CA 1
ATOM 636 C C . ILE A 1 80 ? -16.391 -9.196 30.795 1.00 91.62 80 ILE A C 1
ATOM 638 O O . ILE A 1 80 ? -15.571 -9.609 31.614 1.00 91.62 80 ILE A O 1
ATOM 642 N N . ILE A 1 81 ? -16.037 -8.568 29.676 1.00 91.44 81 ILE A N 1
ATOM 643 C CA . ILE A 1 81 ? -14.657 -8.301 29.279 1.00 91.44 81 ILE A CA 1
ATOM 644 C C . ILE A 1 81 ? -14.463 -6.783 29.133 1.00 91.44 81 ILE A C 1
ATOM 646 O O . ILE A 1 81 ? -14.927 -6.191 28.153 1.00 91.44 81 ILE A O 1
ATOM 650 N N . PRO A 1 82 ? -13.787 -6.131 30.095 1.00 93.00 82 PRO A N 1
ATOM 651 C CA . PRO A 1 82 ? -13.541 -4.700 30.069 1.00 93.00 82 PRO A CA 1
ATOM 652 C C . PRO A 1 82 ? -12.281 -4.395 29.255 1.00 93.00 82 PRO A C 1
ATOM 654 O O . PRO A 1 82 ? -11.177 -4.851 29.553 1.00 93.00 82 PRO A O 1
ATOM 657 N N . VAL A 1 83 ? -12.427 -3.565 28.234 1.00 88.06 83 VAL A N 1
ATOM 658 C CA . VAL A 1 83 ? -11.326 -3.082 27.401 1.00 88.06 83 VAL A CA 1
ATOM 659 C C . VAL A 1 83 ? -11.087 -1.616 27.748 1.00 88.06 83 VAL A C 1
ATOM 661 O O . VAL A 1 83 ? -11.725 -0.718 27.200 1.00 88.06 83 VAL A O 1
ATOM 664 N N . ALA A 1 84 ? -10.189 -1.366 28.703 1.00 86.81 84 ALA A N 1
ATOM 665 C CA . ALA A 1 84 ? -9.855 -0.019 29.159 1.00 86.81 84 ALA A CA 1
ATOM 666 C C . ALA A 1 84 ? -8.513 0.461 28.585 1.00 86.81 84 ALA A C 1
ATOM 668 O O . ALA A 1 84 ? -7.504 -0.242 28.675 1.00 86.81 84 ALA A O 1
ATOM 669 N N . LEU A 1 85 ? -8.498 1.671 28.027 1.00 86.56 85 LEU A N 1
ATOM 670 C CA . LEU A 1 85 ? -7.309 2.319 27.473 1.00 86.56 85 LEU A CA 1
ATOM 671 C C . LEU A 1 85 ? -7.368 3.839 27.653 1.00 86.56 85 LEU A C 1
ATOM 673 O O . LEU A 1 85 ? -8.434 4.416 27.871 1.00 86.56 85 LEU A O 1
ATOM 677 N N . THR A 1 86 ? -6.223 4.500 27.559 1.00 72.94 86 THR A N 1
ATOM 678 C CA . THR A 1 86 ? -6.148 5.960 27.571 1.00 72.94 86 THR A CA 1
ATOM 679 C C . THR A 1 86 ? -6.197 6.551 26.164 1.00 72.94 86 THR A C 1
ATOM 681 O O . THR A 1 86 ? -5.958 5.855 25.175 1.00 72.94 86 THR A O 1
ATOM 684 N N . TRP A 1 87 ? -6.495 7.851 26.062 1.00 55.97 87 TRP A N 1
ATOM 685 C CA . TRP A 1 87 ? -6.524 8.580 24.782 1.00 55.97 87 TRP A CA 1
ATOM 686 C C . TRP A 1 87 ? -5.178 8.562 24.032 1.00 55.97 87 TRP A C 1
ATOM 688 O O . TRP A 1 87 ? -5.158 8.645 22.809 1.00 55.97 87 TRP A O 1
ATOM 698 N N . ASP A 1 88 ? -4.068 8.424 24.757 1.00 59.94 88 ASP A N 1
ATOM 699 C CA . ASP A 1 88 ? -2.690 8.321 24.260 1.00 59.94 88 ASP A CA 1
ATOM 700 C C . ASP A 1 88 ? -2.197 6.866 24.095 1.00 59.94 88 ASP A C 1
ATOM 702 O O . ASP A 1 88 ? -1.053 6.633 23.713 1.00 59.94 88 ASP A O 1
ATOM 706 N N . GLY A 1 89 ? -3.065 5.869 24.314 1.00 60.34 89 GLY A N 1
ATOM 707 C CA . GLY A 1 89 ? -2.787 4.463 24.003 1.00 60.34 89 GLY A CA 1
ATOM 708 C C . GLY A 1 89 ? -2.113 3.651 25.115 1.00 60.34 89 GLY A C 1
ATOM 709 O O . GLY A 1 89 ? -1.687 2.523 24.859 1.00 60.34 89 GLY A O 1
ATOM 710 N N . ILE A 1 90 ? -2.043 4.173 26.342 1.00 72.38 90 ILE A N 1
ATOM 711 C CA . ILE A 1 90 ? -1.649 3.408 27.531 1.00 72.38 90 ILE A CA 1
ATOM 712 C C . ILE A 1 90 ? -2.789 2.451 27.895 1.00 72.38 90 ILE A C 1
ATOM 714 O O . ILE A 1 90 ? -3.966 2.813 27.894 1.00 72.38 90 ILE A O 1
ATOM 718 N N . VAL A 1 91 ? -2.443 1.208 28.217 1.00 83.25 91 VAL A N 1
ATOM 719 C CA . VAL A 1 91 ? -3.407 0.140 28.511 1.00 83.25 91 VAL A CA 1
ATOM 720 C C . VAL A 1 91 ? -3.176 -0.457 29.893 1.00 83.25 91 VAL A C 1
ATOM 722 O O . VAL A 1 91 ? -2.098 -0.324 30.475 1.00 83.25 91 VAL A O 1
ATOM 725 N N . SER A 1 92 ? -4.198 -1.119 30.437 1.00 82.31 92 SER A N 1
ATOM 726 C CA . SER A 1 92 ? -4.052 -1.846 31.697 1.00 82.31 92 SER A CA 1
ATOM 727 C C . SER A 1 92 ? -3.140 -3.068 31.528 1.00 82.31 92 SER A C 1
ATOM 729 O O . SER A 1 92 ? -2.966 -3.610 30.434 1.00 82.31 92 SER A O 1
ATOM 731 N N . ARG A 1 93 ? -2.620 -3.585 32.646 1.00 84.38 93 ARG A N 1
ATOM 732 C CA . ARG A 1 93 ? -1.871 -4.854 32.665 1.00 84.38 93 ARG A CA 1
ATOM 733 C C . ARG A 1 93 ? -2.698 -6.063 32.201 1.00 84.38 93 ARG A C 1
ATOM 735 O O . ARG A 1 93 ? -2.122 -7.074 31.812 1.00 84.38 93 ARG A O 1
ATOM 742 N N . PHE A 1 94 ? -4.028 -5.975 32.263 1.00 84.50 94 PHE A N 1
ATOM 743 C CA . PHE A 1 94 ? -4.945 -7.057 31.901 1.00 84.50 94 PHE A CA 1
ATOM 744 C C . PHE A 1 94 ? -5.446 -6.957 30.460 1.00 84.50 94 PHE A C 1
ATOM 746 O O . PHE A 1 94 ? -5.975 -7.933 29.938 1.00 84.50 94 PHE A O 1
ATOM 753 N N . PHE A 1 95 ? -5.214 -5.826 29.789 1.00 80.69 95 PHE A N 1
ATOM 754 C CA . PHE A 1 95 ? -5.684 -5.547 28.434 1.00 80.69 95 PHE A CA 1
ATOM 755 C C . PHE A 1 95 ? -5.366 -6.666 27.439 1.00 80.69 95 PHE A C 1
ATOM 757 O O . PHE A 1 95 ? -6.242 -7.106 26.699 1.00 80.69 95 PHE A O 1
ATOM 764 N N . LYS A 1 96 ? -4.129 -7.179 27.456 1.00 75.00 96 LYS A N 1
ATOM 765 C CA . LYS A 1 96 ? -3.727 -8.290 26.587 1.00 75.00 96 LYS A CA 1
ATOM 766 C C . LYS A 1 96 ? -4.534 -9.560 26.878 1.00 75.00 96 LYS A C 1
ATOM 768 O O . LYS A 1 96 ? -5.079 -10.141 25.954 1.00 75.00 96 LYS A O 1
ATOM 773 N N . SER A 1 97 ? -4.674 -9.928 28.153 1.00 82.44 97 SER A N 1
ATOM 774 C CA . SER A 1 97 ? -5.474 -11.085 28.581 1.00 82.44 97 SER A CA 1
ATOM 775 C C . SER A 1 97 ? -6.946 -10.945 28.175 1.00 82.44 97 SER A C 1
ATOM 777 O O . SER A 1 97 ? -7.550 -11.890 27.677 1.00 82.44 97 SER A O 1
ATOM 779 N N . HIS A 1 98 ? -7.517 -9.744 28.313 1.00 86.62 98 HIS A N 1
ATOM 780 C CA . HIS A 1 98 ? -8.881 -9.457 27.876 1.00 86.62 98 HIS A CA 1
ATOM 781 C C . HIS A 1 98 ? -9.040 -9.629 26.362 1.00 86.62 98 HIS A C 1
ATOM 783 O O . HIS A 1 98 ? -9.963 -10.317 25.932 1.00 86.62 98 HIS A O 1
ATOM 789 N N . LEU A 1 99 ? -8.125 -9.092 25.550 1.00 76.38 99 LEU A N 1
ATOM 790 C CA . LEU A 1 99 ? -8.157 -9.283 24.096 1.00 76.38 99 LEU A CA 1
ATOM 791 C C . LEU A 1 99 ? -7.952 -10.747 23.688 1.00 76.38 99 LEU A C 1
ATOM 793 O O . LEU A 1 99 ? -8.683 -11.240 22.831 1.00 76.38 99 LEU A O 1
ATOM 797 N N . ASP A 1 100 ? -7.024 -11.453 24.334 1.00 78.19 100 ASP A N 1
ATOM 798 C CA . ASP A 1 100 ? -6.800 -12.884 24.108 1.00 78.19 100 ASP A CA 1
ATOM 799 C C . ASP A 1 100 ? -8.047 -13.705 24.490 1.00 78.19 100 ASP A C 1
ATOM 801 O O . ASP A 1 100 ? -8.356 -14.701 23.847 1.00 78.19 100 ASP A O 1
ATOM 805 N N . SER A 1 101 ? -8.818 -13.269 25.494 1.00 78.25 101 SER A N 1
ATOM 806 C CA . SER A 1 101 ? -10.077 -13.920 25.881 1.00 78.25 101 SER A CA 1
ATOM 807 C C . SER A 1 101 ? -11.252 -13.612 24.948 1.00 78.25 101 SER A C 1
ATOM 809 O O . SER A 1 101 ? -12.209 -14.385 24.904 1.00 78.25 101 SER A O 1
ATOM 811 N N . ILE A 1 102 ? -11.180 -12.499 24.207 1.00 78.25 102 ILE A N 1
ATOM 812 C CA . ILE A 1 102 ? -12.157 -12.146 23.170 1.00 78.25 102 ILE A CA 1
ATOM 813 C C . ILE A 1 102 ? -11.930 -12.986 21.915 1.00 78.25 102 ILE A C 1
ATOM 815 O O . ILE A 1 102 ? -12.913 -13.204 21.214 1.00 78.25 102 ILE A O 1
ATOM 819 N N . ALA A 1 103 ? -10.682 -13.427 21.662 1.00 69.31 103 ALA A N 1
ATOM 820 C CA . ALA A 1 103 ? -10.200 -14.185 20.498 1.00 69.31 103 ALA A CA 1
ATOM 821 C C . ALA A 1 103 ? -11.329 -14.828 19.689 1.00 69.31 103 ALA A C 1
ATOM 823 O O . ALA A 1 103 ? -11.713 -15.983 19.888 1.00 69.31 103 ALA A O 1
ATOM 824 N N . VAL A 1 104 ? -11.880 -14.005 18.797 1.00 60.19 104 VAL A N 1
ATOM 825 C CA . VAL A 1 104 ? -13.002 -14.365 17.951 1.00 60.19 104 VAL A CA 1
ATOM 826 C C . VAL A 1 104 ? -12.487 -15.470 17.049 1.00 60.19 104 VAL A C 1
ATOM 828 O O . VAL A 1 104 ? -11.496 -15.266 16.356 1.00 60.19 104 VAL A O 1
ATOM 831 N N . GLU A 1 105 ? -13.107 -16.647 17.094 1.00 52.34 105 GLU A N 1
ATOM 832 C CA . GLU A 1 105 ? -12.635 -17.762 16.276 1.00 52.34 105 GLU A CA 1
ATOM 833 C C . GLU A 1 105 ? -12.575 -17.366 14.808 1.00 52.34 105 GLU A C 1
ATOM 835 O O . GLU A 1 105 ? -13.473 -16.666 14.336 1.00 52.34 105 GLU A O 1
ATOM 840 N N . ASP A 1 106 ? -11.591 -17.883 14.071 1.00 46.34 106 ASP A N 1
ATOM 841 C CA . ASP A 1 106 ? -11.352 -17.557 12.659 1.00 46.34 106 ASP A CA 1
ATOM 842 C C . ASP A 1 106 ? -12.633 -17.604 11.801 1.00 46.34 106 ASP A C 1
ATOM 844 O O . ASP A 1 106 ? -12.801 -16.840 10.854 1.00 46.34 106 ASP A O 1
ATOM 848 N N . ARG A 1 107 ? -13.588 -18.479 12.149 1.00 45.56 107 ARG A N 1
ATOM 849 C CA . ARG A 1 107 ? -14.898 -18.597 11.484 1.00 45.56 107 ARG A CA 1
ATOM 850 C C . ARG A 1 107 ? -15.848 -17.437 11.788 1.00 45.56 107 ARG A C 1
ATOM 852 O O . ARG A 1 107 ? -16.570 -16.990 10.900 1.00 45.56 107 ARG A O 1
ATOM 859 N N . VAL A 1 108 ? -15.868 -16.964 13.029 1.00 47.22 108 VAL A N 1
ATOM 860 C CA . VAL A 1 108 ? -16.669 -15.812 13.457 1.00 47.22 108 VAL A CA 1
ATOM 861 C C . VAL A 1 108 ? -16.020 -14.523 12.957 1.00 47.22 108 VAL A C 1
ATOM 863 O O . VAL A 1 108 ? -16.730 -13.635 12.491 1.00 47.22 108 VAL A O 1
ATOM 866 N N . GLU A 1 109 ? -14.687 -14.451 12.939 1.00 48.47 109 GLU A N 1
ATOM 867 C CA . GLU A 1 109 ? -13.955 -13.361 12.296 1.00 48.47 109 GLU A CA 1
ATOM 868 C C . GLU A 1 109 ? -14.292 -13.303 10.799 1.00 48.47 109 GLU A C 1
ATOM 870 O O . GLU A 1 109 ? -14.721 -12.258 10.308 1.00 48.47 109 GLU A O 1
ATOM 875 N N . ALA A 1 110 ? -14.218 -14.436 10.091 1.00 40.78 110 ALA A N 1
ATOM 876 C CA . ALA A 1 110 ? -14.595 -14.531 8.682 1.00 40.78 110 ALA A CA 1
ATOM 877 C C . ALA A 1 110 ? -16.062 -14.132 8.439 1.00 40.78 110 ALA A C 1
ATOM 879 O O . ALA A 1 110 ? -16.362 -13.416 7.485 1.00 40.78 110 ALA A O 1
ATOM 880 N N . TYR A 1 111 ? -16.990 -14.525 9.315 1.00 46.84 111 TYR A N 1
ATOM 881 C CA . TYR A 1 111 ? -18.396 -14.129 9.205 1.00 46.84 111 TYR A CA 1
ATOM 882 C C . TYR A 1 111 ? -18.602 -12.622 9.431 1.00 46.84 111 TYR A C 1
ATOM 884 O O . TYR A 1 111 ? -19.257 -11.964 8.621 1.00 46.84 111 TYR A O 1
ATOM 892 N N . ILE A 1 112 ? -18.000 -12.039 10.472 1.00 46.91 112 ILE A N 1
ATOM 893 C CA . ILE A 1 112 ? -18.050 -10.589 10.737 1.00 46.91 112 ILE A CA 1
ATOM 894 C C . ILE A 1 112 ? -17.450 -9.804 9.563 1.00 46.91 112 ILE A C 1
ATOM 896 O O . ILE A 1 112 ? -17.988 -8.764 9.168 1.00 46.91 112 ILE A O 1
ATOM 900 N N . GLN A 1 113 ? -16.368 -10.313 8.973 1.00 42.28 113 GLN A N 1
ATOM 901 C CA . GLN A 1 113 ? -15.767 -9.751 7.766 1.00 42.28 113 GLN A CA 1
ATOM 902 C C . GLN A 1 113 ? -16.739 -9.800 6.576 1.00 42.28 113 GLN A C 1
ATOM 904 O O . GLN A 1 113 ? -16.832 -8.821 5.842 1.00 42.28 113 GLN A O 1
ATOM 909 N N . THR A 1 114 ? -17.524 -10.872 6.410 1.00 41.44 114 THR A N 1
ATOM 910 C CA . THR A 1 114 ? -18.505 -10.972 5.309 1.00 41.44 114 THR A CA 1
ATOM 911 C C . THR A 1 114 ? -19.691 -10.013 5.451 1.00 41.44 114 THR A C 1
ATOM 913 O O . THR A 1 114 ? -20.139 -9.459 4.450 1.00 41.44 114 THR A O 1
ATOM 916 N N . GLN A 1 115 ? -20.185 -9.771 6.670 1.00 42.28 115 GLN A N 1
ATOM 917 C CA . GLN A 1 115 ? -21.361 -8.918 6.902 1.00 42.28 115 GLN A CA 1
ATOM 918 C C . GLN A 1 115 ? -21.045 -7.423 6.728 1.00 42.28 115 GLN A C 1
ATOM 920 O O . GLN A 1 115 ? -21.815 -6.692 6.109 1.00 42.28 115 GLN A O 1
ATOM 925 N N . ASN A 1 116 ? -19.870 -6.971 7.180 1.00 41.06 116 ASN A N 1
ATOM 926 C CA . ASN A 1 116 ? -19.465 -5.561 7.079 1.00 41.06 116 ASN A CA 1
ATOM 927 C C . ASN A 1 116 ? -19.115 -5.107 5.649 1.00 41.06 116 ASN A C 1
ATOM 929 O O . ASN A 1 116 ? -19.001 -3.911 5.389 1.00 41.06 116 ASN A O 1
ATOM 933 N N . ILE A 1 117 ? -18.949 -6.042 4.709 1.00 41.56 117 ILE A N 1
ATOM 934 C CA . ILE A 1 117 ? -18.758 -5.734 3.284 1.00 41.56 117 ILE A CA 1
ATOM 935 C C . ILE A 1 117 ? -20.107 -5.404 2.607 1.00 41.56 117 ILE A C 1
ATOM 937 O O . ILE A 1 117 ? -20.124 -4.715 1.588 1.00 41.56 117 ILE A O 1
ATOM 941 N N . GLY A 1 118 ? -21.238 -5.829 3.185 1.00 36.56 118 GLY A N 1
ATOM 942 C CA . GLY A 1 118 ? -22.578 -5.613 2.627 1.00 36.56 118 GLY A CA 1
ATOM 943 C C . GLY A 1 118 ? -23.203 -4.247 2.931 1.00 36.56 118 GLY A C 1
ATOM 944 O O . GLY A 1 118 ? -23.943 -3.727 2.103 1.00 36.56 118 GLY A O 1
ATOM 945 N N . GLU A 1 119 ? -22.895 -3.624 4.072 1.00 36.06 119 GLU A N 1
ATOM 946 C CA . GLU A 1 119 ? -23.590 -2.397 4.510 1.00 36.06 119 GLU A CA 1
ATOM 947 C C . GLU A 1 119 ? -23.103 -1.100 3.834 1.00 36.06 119 GLU A C 1
ATOM 949 O O . GLU A 1 119 ? -23.776 -0.074 3.914 1.00 36.06 119 GLU A O 1
ATOM 954 N N . TYR A 1 120 ? -21.984 -1.128 3.102 1.00 35.75 120 TYR A N 1
ATOM 955 C CA . TYR A 1 120 ? -21.482 0.043 2.361 1.00 35.75 120 TYR A CA 1
ATOM 956 C C . TYR A 1 120 ? -22.018 0.165 0.926 1.00 35.75 120 TYR A C 1
ATOM 958 O O . TYR A 1 120 ? -21.732 1.153 0.248 1.00 35.75 120 TYR A O 1
ATOM 966 N N . ALA A 1 121 ? -22.809 -0.802 0.456 1.00 31.67 121 ALA A N 1
ATOM 967 C CA . ALA A 1 121 ? -23.465 -0.760 -0.846 1.00 31.67 121 ALA A CA 1
ATOM 968 C C . ALA A 1 121 ? -24.978 -0.651 -0.631 1.00 31.67 121 ALA A C 1
ATOM 970 O O . ALA A 1 121 ? -25.673 -1.652 -0.481 1.00 31.67 121 ALA A O 1
ATOM 971 N N . GLY A 1 122 ? -25.478 0.583 -0.556 1.00 28.97 122 GLY A N 1
ATOM 972 C CA . GLY A 1 122 ? -26.901 0.845 -0.371 1.00 28.97 122 GLY A CA 1
ATOM 973 C C . GLY A 1 122 ? -27.782 0.158 -1.422 1.00 28.97 122 GLY A C 1
ATOM 974 O O . GLY A 1 122 ? -27.401 0.035 -2.585 1.00 28.97 122 GLY A O 1
ATOM 975 N N . GLY A 1 123 ? -28.989 -0.217 -0.997 1.00 29.06 123 GLY A N 1
ATOM 976 C CA . GLY A 1 123 ? -30.113 -0.486 -1.891 1.00 29.06 123 GLY A CA 1
ATOM 977 C C . GLY A 1 123 ? -30.471 -1.957 -2.101 1.00 29.06 123 GLY A C 1
ATOM 978 O O . GLY A 1 123 ? -29.915 -2.635 -2.958 1.00 29.06 123 GLY A O 1
ATOM 979 N N . ASP A 1 124 ? -31.534 -2.331 -1.393 1.00 27.72 124 ASP A N 1
ATOM 980 C CA . ASP A 1 124 ? -32.592 -3.274 -1.764 1.00 27.72 124 ASP A CA 1
ATOM 981 C C . ASP A 1 124 ? -32.525 -4.748 -1.327 1.00 27.72 124 ASP A C 1
ATOM 983 O O . ASP A 1 124 ? -31.543 -5.476 -1.481 1.00 27.72 124 ASP A O 1
ATOM 987 N N . LYS A 1 125 ? -33.653 -5.161 -0.738 1.00 40.19 125 LYS A N 1
ATOM 988 C CA . LYS A 1 125 ? -33.931 -6.473 -0.160 1.00 40.19 125 LYS A CA 1
ATOM 989 C C . LYS A 1 125 ? -34.395 -7.406 -1.274 1.00 40.19 125 LYS A C 1
ATOM 991 O O . LYS A 1 125 ? -35.478 -7.218 -1.808 1.00 40.19 125 LYS A O 1
ATOM 996 N N . THR A 1 126 ? -33.610 -8.439 -1.564 1.00 28.78 126 THR A N 1
ATOM 997 C CA . THR A 1 126 ? -34.040 -9.796 -1.972 1.00 28.78 126 THR A CA 1
ATOM 998 C C . THR A 1 126 ? -32.782 -10.616 -2.265 1.00 28.78 126 THR A C 1
ATOM 1000 O O . THR A 1 126 ? -32.011 -10.325 -3.176 1.00 28.78 126 THR A O 1
ATOM 1003 N N . TRP A 1 127 ? -32.522 -11.619 -1.427 1.00 26.72 127 TRP A N 1
ATOM 1004 C CA . TRP A 1 127 ? -31.307 -12.427 -1.494 1.00 26.72 127 TRP A CA 1
ATOM 1005 C C . TRP A 1 127 ? -31.511 -13.626 -2.419 1.00 26.72 127 TRP A C 1
ATOM 1007 O O . TRP A 1 127 ? -32.087 -14.630 -2.015 1.00 26.72 127 TRP A O 1
ATOM 1017 N N . ASN A 1 128 ? -30.978 -13.535 -3.638 1.00 25.03 128 ASN A N 1
ATOM 1018 C CA . ASN A 1 128 ? -30.541 -14.711 -4.387 1.00 25.03 128 ASN A CA 1
ATOM 1019 C C . ASN A 1 128 ? -29.072 -14.983 -4.044 1.00 25.03 128 ASN A C 1
ATOM 1021 O O . ASN A 1 128 ? -28.234 -14.081 -4.078 1.00 25.03 128 ASN A O 1
ATOM 1025 N N . ILE A 1 129 ? -28.771 -16.234 -3.697 1.00 30.72 129 ILE A N 1
ATOM 1026 C CA . ILE A 1 129 ? -27.434 -16.725 -3.350 1.00 30.72 129 ILE A CA 1
ATOM 1027 C C . ILE A 1 129 ? -26.576 -16.720 -4.625 1.00 30.72 129 ILE A C 1
ATOM 1029 O O . ILE A 1 129 ? -26.519 -17.689 -5.372 1.00 30.72 129 ILE A O 1
ATOM 1033 N N . GLY A 1 130 ? -25.931 -15.587 -4.891 1.00 27.42 130 GLY A N 1
ATOM 1034 C CA . GLY A 1 130 ? -24.940 -15.396 -5.943 1.00 27.42 130 GLY A CA 1
ATOM 1035 C C . GLY A 1 130 ? -23.914 -14.375 -5.462 1.00 27.42 130 GLY A C 1
ATOM 1036 O O . GLY A 1 130 ? -24.262 -13.254 -5.102 1.00 27.42 130 GLY A O 1
ATOM 1037 N N . SER A 1 131 ? -22.646 -14.776 -5.395 1.00 33.75 131 SER A N 1
ATOM 1038 C CA . SER A 1 131 ? -21.527 -14.002 -4.853 1.00 33.75 131 SER A CA 1
ATOM 1039 C C . SER A 1 131 ? -21.469 -12.548 -5.358 1.00 33.75 131 SER A C 1
ATOM 1041 O O . SER A 1 131 ? -21.054 -12.301 -6.492 1.00 33.75 131 SER A O 1
ATOM 1043 N N . ARG A 1 132 ? -21.770 -11.558 -4.511 1.00 32.78 132 ARG A N 1
ATOM 1044 C CA . ARG A 1 132 ? -21.310 -10.177 -4.734 1.00 32.78 132 ARG A CA 1
ATOM 1045 C C . ARG A 1 132 ? -19.944 -10.000 -4.062 1.00 32.78 132 ARG A C 1
ATOM 1047 O O . ARG A 1 132 ? -19.856 -9.642 -2.894 1.00 32.78 132 ARG A O 1
ATOM 1054 N N . ARG A 1 133 ? -18.879 -10.328 -4.806 1.00 45.66 133 ARG A N 1
ATOM 1055 C CA . ARG A 1 133 ? -17.476 -10.022 -4.462 1.00 45.66 133 ARG A CA 1
ATOM 1056 C C . ARG A 1 133 ? -17.261 -8.501 -4.561 1.00 45.66 133 ARG A C 1
ATOM 1058 O O . ARG A 1 133 ? -17.810 -7.881 -5.470 1.00 45.66 133 ARG A O 1
ATOM 1065 N N . GLY A 1 134 ? -16.491 -7.906 -3.643 1.00 50.91 134 GLY A N 1
ATOM 1066 C CA . GLY A 1 134 ? -16.079 -6.496 -3.733 1.00 50.91 134 GLY A CA 1
ATOM 1067 C C . GLY A 1 134 ? -15.371 -6.190 -5.061 1.00 50.91 134 GLY A C 1
ATOM 1068 O O . GLY A 1 134 ? -14.860 -7.101 -5.712 1.00 50.91 134 GLY A O 1
ATOM 1069 N N . ALA A 1 135 ? -15.372 -4.924 -5.488 1.00 60.62 135 ALA A N 1
ATOM 1070 C CA . ALA A 1 135 ? -14.747 -4.519 -6.748 1.00 60.62 135 ALA A CA 1
ATOM 1071 C C . ALA A 1 135 ? -13.249 -4.872 -6.752 1.00 60.62 135 ALA A C 1
ATOM 1073 O O . ALA A 1 135 ? -12.518 -4.465 -5.850 1.00 60.62 135 ALA A O 1
ATOM 1074 N N . SER A 1 136 ? -12.805 -5.631 -7.756 1.00 72.56 136 SER A N 1
ATOM 1075 C CA . SER A 1 136 ? -11.402 -6.014 -7.913 1.00 72.56 136 SER A CA 1
ATOM 1076 C C . SER A 1 136 ? -10.521 -4.807 -8.229 1.00 72.56 136 SER A C 1
ATOM 1078 O O . SER A 1 136 ? -10.937 -3.871 -8.916 1.00 72.56 136 SER A O 1
ATOM 1080 N N . ILE A 1 137 ? -9.294 -4.837 -7.716 1.00 86.75 137 ILE A N 1
ATOM 1081 C CA . ILE A 1 137 ? -8.344 -3.729 -7.798 1.00 86.75 137 ILE A CA 1
ATOM 1082 C C . ILE A 1 137 ? -7.231 -4.067 -8.788 1.00 86.75 137 ILE A C 1
ATOM 1084 O O . ILE A 1 137 ? -6.747 -5.195 -8.820 1.00 86.75 137 ILE A O 1
ATOM 1088 N N . LEU A 1 138 ? -6.835 -3.084 -9.595 1.00 89.62 138 LEU A N 1
ATOM 1089 C CA . LEU A 1 138 ? -5.706 -3.180 -10.506 1.00 89.62 138 LEU A CA 1
ATOM 1090 C C . LEU A 1 138 ? -4.837 -1.940 -10.330 1.00 89.62 138 LEU A C 1
ATOM 1092 O O . LEU A 1 138 ? -5.254 -0.828 -10.672 1.00 89.62 138 LEU A O 1
ATOM 1096 N N . PHE A 1 139 ? -3.668 -2.149 -9.740 1.00 94.06 139 PHE A N 1
ATOM 1097 C CA . PHE A 1 139 ? -2.637 -1.135 -9.558 1.00 94.06 139 PHE A CA 1
ATOM 1098 C C . PHE A 1 139 ? -1.662 -1.185 -10.730 1.00 94.06 139 PHE A C 1
ATOM 1100 O O . PHE A 1 139 ? -1.275 -2.261 -11.171 1.00 94.06 139 PHE A O 1
ATOM 1107 N N . CYS A 1 140 ? -1.232 -0.033 -11.217 1.00 92.31 140 CYS A N 1
ATOM 1108 C CA . CYS A 1 140 ? -0.310 0.034 -12.338 1.00 92.31 140 CYS A CA 1
ATOM 1109 C C . CYS A 1 140 ? 0.795 1.040 -12.045 1.00 92.31 140 CYS A C 1
ATOM 1111 O O . CYS A 1 140 ? 0.513 2.222 -11.839 1.00 92.31 140 CYS A O 1
ATOM 1113 N N . TYR A 1 141 ? 2.040 0.569 -12.003 1.00 92.25 141 TYR A N 1
ATOM 1114 C CA . TYR A 1 141 ? 3.194 1.439 -11.815 1.00 92.25 141 TYR A CA 1
ATOM 1115 C C . TYR A 1 141 ? 3.494 2.199 -13.113 1.00 92.25 141 TYR A C 1
ATOM 1117 O O . TYR A 1 141 ? 3.658 1.596 -14.174 1.00 92.25 141 TYR A O 1
ATOM 1125 N N . TYR A 1 142 ? 3.543 3.526 -13.014 1.00 89.25 142 TYR A N 1
ATOM 1126 C CA . TYR A 1 142 ? 3.972 4.457 -14.053 1.00 89.25 142 TYR A CA 1
ATOM 1127 C C . TYR A 1 142 ? 5.380 4.936 -13.711 1.00 89.25 142 TYR A C 1
ATOM 1129 O O . TYR A 1 142 ? 5.564 5.543 -12.655 1.00 89.25 142 TYR A O 1
ATOM 1137 N N . THR A 1 143 ? 6.362 4.685 -14.577 1.00 86.25 143 THR A N 1
ATOM 1138 C CA . THR A 1 143 ? 7.750 5.086 -14.314 1.00 86.25 143 THR A CA 1
ATOM 1139 C C . THR A 1 143 ? 8.089 6.424 -14.968 1.00 86.25 143 THR A C 1
ATOM 1141 O O . THR A 1 143 ? 7.899 6.625 -16.167 1.00 86.25 143 THR A O 1
ATOM 1144 N N . ASN A 1 144 ? 8.620 7.368 -14.192 1.00 82.75 144 ASN A N 1
ATOM 1145 C CA . ASN A 1 144 ? 8.894 8.726 -14.665 1.00 82.75 144 ASN A CA 1
ATOM 1146 C C . ASN A 1 144 ? 10.047 8.805 -15.685 1.00 82.75 144 ASN A C 1
ATOM 1148 O O . ASN A 1 144 ? 10.117 9.757 -16.466 1.00 82.75 144 ASN A O 1
ATOM 1152 N N . TRP A 1 145 ? 10.894 7.773 -15.759 1.00 80.06 145 TRP A N 1
ATOM 1153 C CA . TRP A 1 145 ? 11.932 7.635 -16.783 1.00 80.06 145 TRP A CA 1
ATOM 1154 C C . TRP A 1 145 ? 11.440 7.006 -18.096 1.00 80.06 145 TRP A C 1
ATOM 1156 O O . TRP A 1 145 ? 12.189 7.012 -19.075 1.00 80.06 145 TRP A O 1
ATOM 1166 N N . ALA A 1 146 ? 10.204 6.489 -18.166 1.00 72.19 146 ALA A N 1
ATOM 1167 C CA . ALA A 1 146 ? 9.660 5.887 -19.389 1.00 72.19 146 ALA A CA 1
ATOM 1168 C C . ALA A 1 146 ? 9.697 6.850 -20.587 1.00 72.19 146 ALA A C 1
ATOM 1170 O O . ALA A 1 146 ? 10.005 6.442 -21.705 1.00 72.19 146 ALA A O 1
ATOM 1171 N N . LYS A 1 147 ? 9.488 8.146 -20.336 1.00 70.00 147 LYS A N 1
ATOM 1172 C CA . LYS A 1 147 ? 9.515 9.214 -21.348 1.00 70.00 147 LYS A CA 1
ATOM 1173 C C . LYS A 1 147 ? 10.860 9.388 -22.072 1.00 70.00 147 LYS A C 1
ATOM 1175 O O . LYS A 1 147 ? 10.918 10.090 -23.073 1.00 70.00 147 LYS A O 1
ATOM 1180 N N . TYR A 1 148 ? 11.954 8.832 -21.543 1.00 71.56 148 TYR A N 1
ATOM 1181 C CA . TYR A 1 148 ? 13.281 8.930 -22.165 1.00 71.56 148 TYR A CA 1
ATOM 1182 C C . TYR A 1 148 ? 13.571 7.796 -23.146 1.00 71.56 148 TYR A C 1
ATOM 1184 O O . TYR A 1 148 ? 14.649 7.769 -23.742 1.00 71.56 148 TYR A O 1
ATOM 1192 N N . ARG A 1 149 ? 12.664 6.823 -23.289 1.00 64.75 149 ARG A N 1
ATOM 1193 C CA . ARG A 1 149 ? 12.903 5.670 -24.155 1.00 64.75 149 ARG A CA 1
ATOM 1194 C C . ARG A 1 149 ? 12.955 6.101 -25.630 1.00 64.75 149 ARG A C 1
ATOM 1196 O O . ARG A 1 149 ? 12.029 6.769 -26.094 1.00 64.75 149 ARG A O 1
ATOM 1203 N N . PRO A 1 150 ? 14.013 5.729 -26.379 1.00 48.66 150 PRO A N 1
ATOM 1204 C CA . PRO A 1 150 ? 14.114 6.033 -27.805 1.00 48.66 150 PRO A CA 1
ATOM 1205 C C . PRO A 1 150 ? 12.972 5.378 -28.594 1.00 48.66 150 PRO A C 1
ATOM 1207 O O . PRO A 1 150 ? 12.629 4.233 -28.311 1.00 48.66 150 PRO A O 1
ATOM 1210 N N . GLY A 1 151 ? 12.434 6.065 -29.609 1.00 52.50 151 GLY A N 1
ATOM 1211 C CA . GLY A 1 151 ? 11.479 5.473 -30.563 1.00 52.50 151 GLY A CA 1
ATOM 1212 C C . GLY A 1 151 ? 10.035 5.980 -30.504 1.00 52.50 151 GLY A C 1
ATOM 1213 O O . GLY A 1 151 ? 9.226 5.501 -31.284 1.00 52.50 151 GLY A O 1
ATOM 1214 N N . GLY A 1 152 ? 9.711 6.971 -29.666 1.00 44.97 152 GLY A N 1
ATOM 1215 C CA . GLY A 1 152 ? 8.379 7.600 -29.681 1.00 44.97 152 GLY A CA 1
ATOM 1216 C C . GLY A 1 152 ? 7.415 7.130 -28.590 1.00 44.97 152 GLY A C 1
ATOM 1217 O O . GLY A 1 152 ? 6.206 7.211 -28.768 1.00 44.97 152 GLY A O 1
ATOM 1218 N N . PHE A 1 153 ? 7.920 6.720 -27.423 1.00 48.12 153 PHE A N 1
ATOM 1219 C CA . PHE A 1 153 ? 7.101 6.506 -26.220 1.00 48.12 153 PHE A CA 1
ATOM 1220 C C . PHE A 1 153 ? 6.694 7.835 -25.546 1.00 48.12 153 PHE A C 1
ATOM 1222 O O . PHE A 1 153 ? 6.805 7.996 -24.328 1.00 48.12 153 PHE A O 1
ATOM 1229 N N . GLU A 1 154 ? 6.230 8.814 -26.330 1.00 52.81 154 GLU A N 1
ATOM 1230 C CA . GLU A 1 154 ? 5.447 9.927 -25.791 1.00 52.81 154 GLU A CA 1
ATOM 1231 C C . GLU A 1 154 ? 4.080 9.364 -25.405 1.00 52.81 154 GLU A C 1
ATOM 1233 O O . GLU A 1 154 ? 3.151 9.320 -26.201 1.00 52.81 154 GLU A O 1
ATOM 1238 N N . PHE A 1 155 ? 3.995 8.844 -24.184 1.00 57.22 155 PHE A N 1
ATOM 1239 C CA . PHE A 1 155 ? 2.758 8.348 -23.600 1.00 57.22 155 PHE A CA 1
ATOM 1240 C C . PHE A 1 155 ? 1.605 9.340 -23.807 1.00 57.22 155 PHE A C 1
ATOM 1242 O O . PHE A 1 155 ? 1.634 10.452 -23.268 1.00 57.22 155 PHE A O 1
ATOM 1249 N N . ASP A 1 156 ? 0.560 8.914 -24.521 1.00 60.81 156 ASP A N 1
ATOM 1250 C CA . ASP A 1 156 ? -0.752 9.535 -24.382 1.00 60.81 156 ASP A CA 1
ATOM 1251 C C . ASP A 1 156 ? -1.372 9.051 -23.066 1.00 60.81 156 ASP A C 1
ATOM 1253 O O . ASP A 1 156 ? -2.012 7.999 -22.971 1.00 60.81 156 ASP A O 1
ATOM 1257 N N . ASP A 1 157 ? -1.160 9.849 -22.020 1.00 66.50 157 ASP A N 1
ATOM 1258 C CA . ASP A 1 157 ? -1.658 9.578 -20.673 1.00 66.50 157 ASP A CA 1
ATOM 1259 C C . ASP A 1 157 ? -3.197 9.433 -20.637 1.00 66.50 157 ASP A C 1
ATOM 1261 O O . ASP A 1 157 ? -3.745 8.864 -19.688 1.00 66.50 157 ASP A O 1
ATOM 1265 N N . SER A 1 158 ? -3.924 9.924 -21.653 1.00 67.19 158 SER A N 1
ATOM 1266 C CA . SER A 1 158 ? -5.390 9.908 -21.675 1.00 67.19 158 SER A CA 1
ATOM 1267 C C . SER A 1 158 ? -5.971 8.490 -21.645 1.00 67.19 158 SER A C 1
ATOM 1269 O O . SER A 1 158 ? -6.981 8.255 -20.969 1.00 67.19 158 SER A O 1
ATOM 1271 N N . HIS A 1 159 ? -5.298 7.525 -22.280 1.00 71.94 159 HIS A N 1
ATOM 1272 C CA . HIS A 1 159 ? -5.709 6.122 -22.279 1.00 71.94 159 HIS A CA 1
ATOM 1273 C C . HIS A 1 159 ? -5.509 5.462 -20.902 1.00 71.94 159 HIS A C 1
ATOM 1275 O O . HIS A 1 159 ? -6.338 4.658 -20.458 1.00 71.94 159 HIS A O 1
ATOM 1281 N N . LEU A 1 160 ? -4.480 5.884 -20.155 1.00 78.81 160 LEU A N 1
ATOM 1282 C CA . LEU A 1 160 ? -4.157 5.349 -18.826 1.00 78.81 160 LEU A CA 1
ATOM 1283 C C . LEU A 1 160 ? -5.297 5.531 -17.822 1.00 78.81 160 LEU A C 1
ATOM 1285 O O . LEU A 1 160 ? -5.465 4.710 -16.917 1.00 78.81 160 LEU A O 1
ATOM 1289 N N . ALA A 1 161 ? -6.116 6.574 -17.996 1.00 84.56 161 ALA A N 1
ATOM 1290 C CA . ALA A 1 161 ? -7.181 6.914 -17.060 1.00 84.56 161 ALA A CA 1
ATOM 1291 C C . ALA A 1 161 ? -8.202 5.781 -16.849 1.00 84.56 161 ALA A C 1
ATOM 1293 O O . ALA A 1 161 ? -8.821 5.706 -15.786 1.00 84.56 161 ALA A O 1
ATOM 1294 N N . ASN A 1 162 ? -8.382 4.903 -17.844 1.00 86.31 162 ASN A N 1
ATOM 1295 C CA . ASN A 1 162 ? -9.364 3.815 -17.818 1.00 86.31 162 ASN A CA 1
ATOM 1296 C C . ASN A 1 162 ? -8.748 2.409 -17.831 1.00 86.31 162 ASN A C 1
ATOM 1298 O O . ASN A 1 162 ? -9.495 1.426 -17.753 1.00 86.31 162 ASN A O 1
ATOM 1302 N N . LEU A 1 163 ? -7.420 2.296 -17.915 1.00 84.88 163 LEU A N 1
ATOM 1303 C CA . LEU A 1 163 ? -6.727 1.006 -17.899 1.00 84.88 163 LEU A CA 1
ATOM 1304 C C . LEU A 1 163 ? -6.714 0.376 -16.505 1.00 84.88 163 LEU A C 1
ATOM 1306 O O . LEU A 1 163 ? -6.945 -0.824 -16.361 1.00 84.88 163 LEU A O 1
ATOM 1310 N N . CYS A 1 164 ? -6.492 1.192 -15.475 1.00 89.12 164 CYS A N 1
ATOM 1311 C CA . CYS A 1 164 ? -6.254 0.725 -14.113 1.00 89.12 164 CYS A CA 1
ATOM 1312 C C . CYS A 1 164 ? -7.211 1.394 -13.126 1.00 89.12 164 CYS A C 1
ATOM 1314 O O . CYS A 1 164 ? -7.718 2.489 -13.369 1.00 89.12 164 CYS A O 1
ATOM 1316 N N . THR A 1 165 ? -7.468 0.749 -11.984 1.00 92.38 165 THR A N 1
ATOM 1317 C CA . THR A 1 165 ? -8.243 1.405 -10.917 1.00 92.38 165 THR A CA 1
ATOM 1318 C C . THR A 1 165 ? -7.366 2.356 -10.113 1.00 92.38 165 THR A C 1
ATOM 1320 O O . THR A 1 165 ? -7.865 3.360 -9.598 1.00 92.38 165 THR A O 1
ATOM 1323 N N . HIS A 1 166 ? -6.067 2.049 -10.024 1.00 95.12 166 HIS A N 1
ATOM 1324 C CA . HIS A 1 166 ? -5.074 2.900 -9.388 1.00 95.12 166 HIS A CA 1
ATOM 1325 C C . HIS A 1 166 ? -3.805 2.988 -10.239 1.00 95.12 166 HIS A C 1
ATOM 1327 O O . HIS A 1 166 ? -3.330 1.978 -10.757 1.00 95.12 166 HIS A O 1
ATOM 1333 N N . ILE A 1 167 ? -3.232 4.184 -10.329 1.00 95.06 167 ILE A N 1
ATOM 1334 C CA . ILE A 1 167 ? -1.889 4.407 -10.876 1.00 95.06 167 ILE A CA 1
ATOM 1335 C C . ILE A 1 167 ? -0.952 4.726 -9.713 1.00 95.06 167 ILE A C 1
ATOM 1337 O O . ILE A 1 167 ? -1.305 5.513 -8.833 1.00 95.06 167 ILE A O 1
ATOM 1341 N N . ILE A 1 168 ? 0.237 4.131 -9.717 1.00 96.94 168 ILE A N 1
ATOM 1342 C CA . ILE A 1 168 ? 1.318 4.453 -8.786 1.00 96.94 168 ILE A CA 1
ATOM 1343 C C . ILE A 1 168 ? 2.425 5.155 -9.570 1.00 96.94 168 ILE A C 1
ATOM 1345 O O . ILE A 1 168 ? 3.047 4.551 -10.436 1.00 96.94 168 ILE A O 1
ATOM 1349 N N . TYR A 1 169 ? 2.663 6.433 -9.281 1.00 94.62 169 TYR A N 1
ATOM 1350 C CA . TYR A 1 169 ? 3.740 7.205 -9.896 1.00 94.62 169 TYR A CA 1
ATOM 1351 C C . TYR A 1 169 ? 5.076 6.877 -9.222 1.00 94.62 169 TYR A C 1
ATOM 1353 O O . TYR A 1 169 ? 5.271 7.186 -8.045 1.00 94.62 169 TYR A O 1
ATOM 1361 N N . ALA A 1 170 ? 5.984 6.266 -9.973 1.00 92.06 170 ALA A N 1
ATOM 1362 C CA . ALA A 1 170 ? 7.309 5.839 -9.552 1.00 92.06 170 ALA A CA 1
ATOM 1363 C C . ALA A 1 170 ? 8.385 6.714 -10.228 1.00 92.06 170 ALA A C 1
ATOM 1365 O O . ALA A 1 170 ? 8.438 6.790 -11.448 1.00 92.06 170 ALA A O 1
ATOM 1366 N N . PHE A 1 171 ? 9.266 7.408 -9.514 1.00 91.62 171 PHE A N 1
ATOM 1367 C CA . PHE A 1 171 ? 9.330 7.562 -8.059 1.00 91.62 171 PHE A CA 1
ATOM 1368 C C . PHE A 1 171 ? 9.716 8.995 -7.706 1.00 91.62 171 PHE A C 1
ATOM 1370 O O . PHE A 1 171 ? 10.414 9.652 -8.465 1.00 91.62 171 PHE A O 1
ATOM 1377 N N . CYS A 1 172 ? 9.363 9.442 -6.507 1.00 92.94 172 CYS A N 1
ATOM 1378 C CA . CYS A 1 172 ? 10.097 10.520 -5.843 1.00 92.94 172 CYS A CA 1
ATOM 1379 C C . CYS A 1 172 ? 11.207 9.940 -4.948 1.00 92.94 172 CYS A C 1
ATOM 1381 O O . CYS A 1 172 ? 11.338 8.725 -4.791 1.00 92.94 172 CYS A O 1
ATOM 1383 N N . THR A 1 173 ? 12.007 10.808 -4.327 1.00 91.75 173 THR A N 1
ATOM 1384 C CA . THR A 1 173 ? 12.952 10.426 -3.267 1.00 91.75 173 THR A CA 1
ATOM 1385 C C . THR A 1 173 ? 12.732 11.254 -1.995 1.00 91.75 173 THR A C 1
ATOM 1387 O O . THR A 1 173 ? 11.837 12.102 -1.930 1.00 91.75 173 THR A O 1
ATOM 1390 N N . ILE A 1 174 ? 13.517 10.980 -0.956 1.00 93.00 174 ILE A N 1
ATOM 1391 C CA . ILE A 1 174 ? 13.456 11.650 0.342 1.00 93.00 174 ILE A CA 1
ATOM 1392 C C . ILE A 1 174 ? 14.657 12.584 0.486 1.00 93.00 174 ILE A C 1
ATOM 1394 O O . ILE A 1 174 ? 15.807 12.169 0.370 1.00 93.00 174 ILE A O 1
ATOM 1398 N N . ASP A 1 175 ? 14.392 13.839 0.828 1.00 93.50 175 ASP A N 1
ATOM 1399 C CA . ASP A 1 175 ? 15.392 14.732 1.399 1.00 93.50 175 ASP A CA 1
ATOM 1400 C C . ASP A 1 175 ? 15.558 14.393 2.882 1.00 93.50 175 ASP A C 1
ATOM 1402 O O . ASP A 1 175 ? 14.683 14.683 3.701 1.00 93.50 175 ASP A O 1
ATOM 1406 N N . VAL A 1 176 ? 16.678 13.761 3.229 1.00 92.06 176 VAL A N 1
ATOM 1407 C CA . VAL A 1 176 ? 16.977 13.318 4.599 1.00 92.06 176 VAL A CA 1
ATOM 1408 C C . VAL A 1 176 ? 17.220 14.467 5.575 1.00 92.06 176 VAL A C 1
ATOM 1410 O O . VAL A 1 176 ? 17.015 14.285 6.773 1.00 92.06 176 VAL A O 1
ATOM 1413 N N . ASN A 1 177 ? 17.620 15.645 5.089 1.00 93.62 177 ASN A N 1
ATOM 1414 C CA . ASN A 1 177 ? 17.864 16.807 5.943 1.00 93.62 177 ASN A CA 1
ATOM 1415 C C . ASN A 1 177 ? 16.543 17.458 6.346 1.00 93.62 177 ASN A C 1
ATOM 1417 O O . ASN A 1 177 ? 16.356 17.861 7.492 1.00 93.62 177 ASN A O 1
ATOM 1421 N N . ASN A 1 178 ? 15.606 17.530 5.399 1.00 95.81 178 ASN A N 1
ATOM 1422 C CA . ASN A 1 178 ? 14.301 18.139 5.623 1.00 95.81 178 ASN A CA 1
ATOM 1423 C C . ASN A 1 178 ? 13.204 17.134 5.981 1.00 95.81 178 ASN A C 1
ATOM 1425 O O . ASN A 1 178 ? 12.107 17.563 6.347 1.00 95.81 178 ASN A O 1
ATOM 1429 N N . LEU A 1 179 ? 13.465 15.829 5.892 1.00 96.44 179 LEU A N 1
ATOM 1430 C CA . LEU A 1 179 ? 12.477 14.763 6.074 1.00 96.44 179 LEU A CA 1
ATOM 1431 C C . LEU A 1 179 ? 11.243 15.004 5.191 1.00 96.44 179 LEU A C 1
ATOM 1433 O O . LEU A 1 179 ? 10.107 15.027 5.664 1.00 96.44 179 LEU A O 1
ATOM 1437 N N . SER A 1 180 ? 11.469 15.259 3.904 1.00 96.44 180 SER A N 1
ATOM 1438 C CA . SER A 1 180 ? 10.415 15.592 2.942 1.00 96.44 180 SER A CA 1
ATOM 1439 C C . SER A 1 180 ? 10.600 14.888 1.614 1.00 96.44 180 SER A C 1
ATOM 1441 O O . SER A 1 180 ? 11.703 14.493 1.259 1.00 96.44 180 SER A O 1
ATOM 1443 N N . ILE A 1 181 ? 9.514 14.783 0.857 1.00 95.19 181 ILE A N 1
ATOM 1444 C CA . ILE A 1 181 ? 9.538 14.268 -0.509 1.00 95.19 181 ILE A CA 1
ATOM 1445 C C . ILE A 1 181 ? 10.153 15.315 -1.436 1.00 95.19 181 ILE A C 1
ATOM 1447 O O . ILE A 1 181 ? 9.762 16.484 -1.399 1.00 95.19 181 ILE A O 1
ATOM 1451 N N . ILE A 1 182 ? 11.075 14.874 -2.286 1.00 92.31 182 ILE A N 1
ATOM 1452 C CA . ILE A 1 182 ? 11.647 15.660 -3.378 1.00 92.31 182 ILE A CA 1
ATOM 1453 C C . ILE A 1 182 ? 11.586 14.869 -4.688 1.00 92.31 182 ILE A C 1
ATOM 1455 O O . ILE A 1 182 ? 11.572 13.637 -4.690 1.00 92.31 182 ILE A O 1
ATOM 1459 N N . SER A 1 183 ? 11.543 15.606 -5.795 1.00 90.88 183 SER A N 1
ATOM 1460 C CA . SER A 1 183 ? 11.696 15.062 -7.148 1.00 90.88 183 SER A CA 1
ATOM 1461 C C . SER A 1 183 ? 12.996 14.264 -7.246 1.00 90.88 183 SER A C 1
ATOM 1463 O O . SER A 1 183 ? 14.018 14.664 -6.677 1.00 90.88 183 SER A O 1
ATOM 1465 N N . ASN A 1 184 ? 12.954 13.131 -7.943 1.00 85.31 184 ASN A N 1
ATOM 1466 C CA . ASN A 1 184 ? 14.163 12.3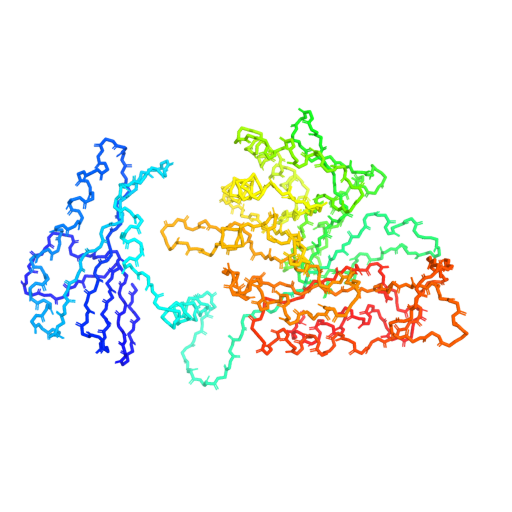69 -8.245 1.00 85.31 184 ASN A CA 1
ATOM 1467 C C . ASN A 1 184 ? 14.704 12.680 -9.653 1.00 85.31 184 ASN A C 1
ATOM 1469 O O . ASN A 1 184 ? 15.849 12.333 -9.945 1.00 85.31 184 ASN A O 1
ATOM 1473 N N . ASP A 1 185 ? 13.896 13.352 -10.477 1.00 84.06 185 ASP A N 1
ATOM 1474 C CA . ASP A 1 185 ? 14.212 13.803 -11.821 1.00 84.06 185 ASP A CA 1
ATOM 1475 C C . ASP A 1 185 ? 13.366 15.040 -12.150 1.00 84.06 185 ASP A C 1
ATOM 1477 O O . ASP A 1 185 ? 12.208 14.947 -12.564 1.00 84.06 185 ASP A O 1
ATOM 1481 N N . ASN A 1 186 ? 13.992 16.213 -12.037 1.00 85.50 186 ASN A N 1
ATOM 1482 C CA . ASN A 1 186 ? 13.333 17.506 -12.219 1.00 85.50 186 ASN A CA 1
ATOM 1483 C C . ASN A 1 186 ? 12.746 17.723 -13.618 1.00 85.50 186 ASN A C 1
ATOM 1485 O O . ASN A 1 186 ? 11.856 18.557 -13.768 1.00 85.50 186 ASN A O 1
ATOM 1489 N N . TRP A 1 187 ? 13.235 17.018 -14.641 1.00 81.25 187 TRP A N 1
ATOM 1490 C CA . TRP A 1 187 ? 12.684 17.129 -15.987 1.00 81.25 187 TRP A CA 1
ATOM 1491 C C . TRP A 1 187 ? 11.424 16.275 -16.130 1.00 81.25 187 TRP A C 1
ATOM 1493 O O . TRP A 1 187 ? 10.552 16.583 -16.933 1.00 81.25 187 TRP A O 1
ATOM 1503 N N . SER A 1 188 ? 11.322 15.146 -15.424 1.00 78.81 188 SER A N 1
ATOM 1504 C CA . SER A 1 188 ? 10.128 14.274 -15.434 1.00 78.81 188 SER A CA 1
ATOM 1505 C C . SER A 1 188 ? 9.054 14.741 -14.470 1.00 78.81 188 SER A C 1
ATOM 1507 O O . SER A 1 188 ? 7.875 14.754 -14.809 1.00 78.81 188 SER A O 1
ATOM 1509 N N . ASP A 1 189 ? 9.500 15.257 -13.337 1.00 85.31 189 ASP A N 1
ATOM 1510 C CA . ASP A 1 189 ? 8.692 15.651 -12.199 1.00 85.31 189 ASP A CA 1
ATOM 1511 C C . ASP A 1 189 ? 8.369 17.157 -12.224 1.00 85.31 189 ASP A C 1
ATOM 1513 O O . ASP A 1 189 ? 7.965 17.729 -11.210 1.00 85.31 189 ASP A O 1
ATOM 1517 N N . TYR A 1 190 ? 8.564 17.824 -13.372 1.00 82.12 190 TYR A N 1
ATOM 1518 C CA . TYR A 1 190 ? 8.350 19.270 -13.508 1.00 82.12 190 TYR A CA 1
ATOM 1519 C C . TYR A 1 190 ? 6.899 19.674 -13.205 1.00 82.12 190 TYR A C 1
ATOM 1521 O O . TYR A 1 190 ? 6.663 20.775 -12.707 1.00 82.12 190 TYR A O 1
ATOM 1529 N N . ASP A 1 191 ? 5.937 18.781 -13.474 1.00 85.38 191 ASP A N 1
ATOM 1530 C CA . ASP A 1 191 ? 4.535 18.965 -13.113 1.00 85.38 191 ASP A CA 1
ATOM 1531 C C . ASP A 1 191 ? 3.806 17.642 -12.809 1.00 85.38 191 ASP A C 1
ATOM 1533 O O . ASP A 1 191 ? 3.264 16.969 -13.690 1.00 85.38 191 ASP A O 1
ATOM 1537 N N . PHE A 1 192 ? 3.694 17.309 -11.521 1.00 91.50 192 PHE A N 1
ATOM 1538 C CA . PHE A 1 192 ? 2.883 16.177 -11.058 1.00 91.50 192 PHE A CA 1
ATOM 1539 C C . PHE A 1 192 ? 1.377 16.347 -11.323 1.00 91.50 192 PHE A C 1
ATOM 1541 O O . PHE A 1 192 ? 0.639 15.358 -11.299 1.00 91.50 192 PHE A O 1
ATOM 1548 N N . HIS A 1 193 ? 0.877 17.563 -11.582 1.00 91.62 193 HIS A N 1
ATOM 1549 C CA . HIS A 1 193 ? -0.537 17.745 -11.910 1.00 91.62 193 HIS A CA 1
ATOM 1550 C C . HIS A 1 193 ? -0.910 17.122 -13.249 1.00 91.62 193 HIS A C 1
ATOM 1552 O O . HIS A 1 193 ? -2.081 16.780 -13.436 1.00 91.62 193 HIS A O 1
ATOM 1558 N N . ARG A 1 194 ? 0.052 16.923 -14.157 1.00 87.25 194 ARG A N 1
ATOM 1559 C CA . ARG A 1 194 ? -0.177 16.248 -15.436 1.00 87.25 194 ARG A CA 1
ATOM 1560 C C . ARG A 1 194 ? -0.769 14.854 -15.228 1.00 87.25 194 ARG A C 1
ATOM 1562 O O . ARG A 1 194 ? -1.864 14.586 -15.721 1.00 87.25 194 ARG A O 1
ATOM 1569 N N . ILE A 1 195 ? -0.122 14.012 -14.417 1.00 88.38 195 ILE A N 1
ATOM 1570 C CA . ILE A 1 195 ? -0.627 12.660 -14.143 1.00 88.38 195 ILE A CA 1
ATOM 1571 C C . ILE A 1 195 ? -1.892 12.705 -13.279 1.00 88.38 195 ILE A C 1
ATOM 1573 O O . ILE A 1 195 ? -2.873 12.022 -13.573 1.00 88.38 195 ILE A O 1
ATOM 1577 N N . THR A 1 196 ? -1.948 13.558 -12.246 1.00 93.31 196 THR A N 1
ATOM 1578 C CA . THR A 1 196 ? -3.121 13.582 -11.352 1.00 93.31 196 THR A CA 1
ATOM 1579 C C . THR A 1 196 ? -4.381 14.148 -12.014 1.00 93.31 196 THR A C 1
ATOM 1581 O O . THR A 1 196 ? -5.498 13.873 -11.562 1.00 93.31 196 THR A O 1
ATOM 1584 N N . SER A 1 197 ? -4.228 14.867 -13.129 1.00 92.00 197 SER A N 1
ATOM 1585 C CA . SER A 1 197 ? -5.322 15.378 -13.959 1.00 92.00 197 SER A CA 1
ATOM 1586 C C . SER A 1 197 ? -6.077 14.300 -14.735 1.00 92.00 197 SER A C 1
ATOM 1588 O O . SER A 1 197 ? -7.210 14.562 -15.147 1.00 92.00 197 SER A O 1
ATOM 1590 N N . LEU A 1 198 ? -5.534 13.084 -14.879 1.00 90.50 198 LEU A N 1
ATOM 1591 C CA . LEU A 1 198 ? -6.242 11.953 -15.499 1.00 90.50 198 LEU A CA 1
ATOM 1592 C C . LEU A 1 198 ? -7.548 11.602 -14.784 1.00 90.50 198 LEU A C 1
ATOM 1594 O O . LEU A 1 198 ? -8.497 11.109 -15.392 1.00 90.50 198 LEU A O 1
ATOM 1598 N N . LYS A 1 199 ? -7.660 11.963 -13.504 1.00 92.56 199 LYS A N 1
ATOM 1599 C CA . LYS A 1 199 ? -8.898 11.819 -12.729 1.00 92.56 199 LYS A CA 1
ATOM 1600 C C . LYS A 1 199 ? -10.055 12.666 -13.269 1.00 92.56 199 LYS A C 1
ATOM 1602 O O . LYS A 1 199 ? -11.200 12.407 -12.917 1.00 92.56 199 LYS A O 1
ATOM 1607 N N . ARG A 1 200 ? -9.794 13.663 -14.126 1.00 91.38 200 ARG A N 1
ATOM 1608 C CA . ARG A 1 200 ? -10.850 14.393 -14.853 1.00 91.38 200 ARG A CA 1
ATOM 1609 C C . ARG A 1 200 ? -11.520 13.521 -15.914 1.00 91.38 200 ARG A C 1
ATOM 1611 O O . ARG A 1 200 ? -12.714 13.670 -16.135 1.00 91.38 200 ARG A O 1
ATOM 1618 N N . LEU A 1 201 ? -10.763 12.610 -16.530 1.00 90.06 201 LEU A N 1
ATOM 1619 C CA . LEU A 1 201 ? -11.272 11.648 -17.511 1.00 90.06 201 LEU A CA 1
ATOM 1620 C C . LEU A 1 201 ? -11.966 10.469 -16.820 1.00 90.06 201 LEU A C 1
ATOM 1622 O O . LEU A 1 201 ? -12.989 9.985 -17.294 1.00 90.06 201 LEU A O 1
ATOM 1626 N N . ASN A 1 202 ? -11.444 10.045 -15.665 1.00 90.81 202 ASN A N 1
ATOM 1627 C CA . ASN A 1 202 ? -12.049 9.007 -14.837 1.00 90.81 202 ASN A CA 1
ATOM 1628 C C . ASN A 1 202 ? -12.057 9.407 -13.348 1.00 90.81 202 ASN A C 1
ATOM 1630 O O . ASN A 1 202 ? -11.082 9.152 -12.637 1.00 90.81 202 ASN A O 1
ATOM 1634 N N . PRO A 1 203 ? -13.168 9.956 -12.821 1.00 90.88 203 PRO A N 1
ATOM 1635 C CA . PRO A 1 203 ? -13.265 10.363 -11.414 1.00 90.88 203 PRO A CA 1
ATOM 1636 C C . PRO A 1 203 ? -13.113 9.227 -10.388 1.00 90.88 203 PRO A C 1
ATOM 1638 O O . PRO A 1 203 ? -12.944 9.489 -9.192 1.00 90.88 203 PRO A O 1
ATOM 1641 N N . ARG A 1 204 ? -13.194 7.958 -10.819 1.00 90.56 204 ARG A N 1
ATOM 1642 C CA . ARG A 1 204 ? -12.981 6.791 -9.947 1.00 90.56 204 ARG A CA 1
ATOM 1643 C C . ARG A 1 204 ? -11.508 6.424 -9.797 1.00 90.56 204 ARG A C 1
ATOM 1645 O O . ARG A 1 204 ? -11.172 5.799 -8.791 1.00 90.56 204 ARG A O 1
ATOM 1652 N N . LEU A 1 205 ? -10.663 6.820 -10.749 1.00 92.94 205 LEU A N 1
ATOM 1653 C CA . LEU A 1 205 ? -9.226 6.575 -10.722 1.00 92.94 205 LEU A CA 1
ATOM 1654 C C . LEU A 1 205 ? -8.605 7.172 -9.457 1.00 92.94 205 LEU A C 1
ATOM 1656 O O . LEU A 1 205 ? -8.925 8.295 -9.053 1.00 92.94 205 LEU A O 1
ATOM 1660 N N . LYS A 1 206 ? -7.699 6.417 -8.840 1.00 96.50 206 LYS A N 1
ATOM 1661 C CA . LYS A 1 206 ? -6.862 6.887 -7.734 1.00 96.50 206 LYS A CA 1
ATOM 1662 C C . LYS A 1 206 ? -5.414 6.921 -8.170 1.00 96.50 206 LYS A C 1
ATOM 1664 O O . LYS A 1 206 ? -4.950 6.012 -8.845 1.00 96.50 206 LYS A O 1
ATOM 1669 N N . ILE A 1 207 ? -4.702 7.971 -7.785 1.00 97.06 207 ILE A N 1
ATOM 1670 C CA . ILE A 1 207 ? -3.297 8.122 -8.167 1.00 97.06 207 ILE A CA 1
ATOM 1671 C C . ILE A 1 207 ? -2.473 8.292 -6.903 1.00 97.06 207 ILE A C 1
ATOM 1673 O O . ILE A 1 207 ? -2.720 9.210 -6.119 1.00 97.06 207 ILE A O 1
ATOM 1677 N N . LEU A 1 208 ? -1.535 7.378 -6.686 1.00 98.44 208 LEU A N 1
ATOM 1678 C CA . LEU A 1 208 ? -0.631 7.371 -5.546 1.00 98.44 208 LEU A CA 1
ATOM 1679 C C . LEU A 1 208 ? 0.761 7.790 -6.006 1.00 98.44 208 LEU A C 1
ATOM 1681 O O . LEU A 1 208 ? 1.149 7.541 -7.145 1.00 98.44 208 LEU A O 1
ATOM 1685 N N . LEU A 1 209 ? 1.509 8.413 -5.104 1.00 97.94 209 LEU A N 1
ATOM 1686 C CA . LEU A 1 209 ? 2.929 8.674 -5.296 1.00 97.94 209 LEU A CA 1
ATOM 1687 C C . LEU A 1 209 ? 3.743 7.593 -4.590 1.00 97.94 209 LEU A C 1
ATOM 1689 O O . LEU A 1 209 ? 3.491 7.349 -3.412 1.00 97.94 209 LEU A O 1
ATOM 1693 N N . SER A 1 210 ? 4.727 7.006 -5.268 1.00 96.69 210 SER A N 1
ATOM 1694 C CA . SER A 1 210 ? 5.676 6.074 -4.658 1.00 96.69 210 SER A CA 1
ATOM 1695 C C . SER A 1 210 ? 7.037 6.719 -4.404 1.00 96.69 210 SER A C 1
ATOM 1697 O O . SER A 1 210 ? 7.502 7.572 -5.168 1.00 96.69 210 SER A O 1
ATOM 1699 N N . VAL A 1 211 ? 7.676 6.313 -3.311 1.00 94.81 211 VAL A N 1
ATOM 1700 C CA . VAL A 1 211 ? 9.045 6.688 -2.938 1.00 94.81 211 VAL A CA 1
ATOM 1701 C C . VAL A 1 211 ? 9.814 5.420 -2.595 1.00 94.81 211 VAL A C 1
ATOM 1703 O O . VAL A 1 211 ? 9.326 4.602 -1.813 1.00 94.81 211 VAL A O 1
ATOM 1706 N N . GLY A 1 212 ? 11.029 5.300 -3.132 1.00 90.25 212 GLY A N 1
ATOM 1707 C CA . GLY A 1 212 ? 11.909 4.154 -2.915 1.00 90.25 212 GLY A CA 1
ATOM 1708 C C . GLY A 1 212 ? 12.400 3.527 -4.217 1.00 90.25 212 GLY A C 1
ATOM 1709 O O . GLY A 1 212 ? 12.866 4.251 -5.102 1.00 90.25 212 GLY A O 1
ATOM 1710 N N . GLY A 1 213 ? 12.307 2.199 -4.295 1.00 84.50 213 GLY A N 1
ATOM 1711 C CA . GLY A 1 213 ? 12.750 1.370 -5.413 1.00 84.50 213 GLY A CA 1
ATOM 1712 C C . GLY A 1 213 ? 14.214 0.916 -5.309 1.00 84.50 213 GLY A C 1
ATOM 1713 O O . GLY A 1 213 ? 15.051 1.575 -4.687 1.00 84.50 213 GLY A O 1
ATOM 1714 N N . TRP A 1 214 ? 14.533 -0.191 -5.986 1.00 70.44 214 TRP A N 1
ATOM 1715 C CA . TRP A 1 214 ? 15.825 -0.905 -6.000 1.00 70.44 214 TRP A CA 1
ATOM 1716 C C . TRP A 1 214 ? 17.114 -0.052 -6.066 1.00 70.44 214 TRP A C 1
ATOM 1718 O O . TRP A 1 214 ? 18.145 -0.435 -5.515 1.00 70.44 214 TRP A O 1
ATOM 1728 N N . ASN A 1 215 ? 17.088 1.114 -6.724 1.00 59.75 215 ASN A N 1
ATOM 1729 C CA . ASN A 1 215 ? 18.269 1.964 -6.954 1.00 59.75 215 ASN A CA 1
ATOM 1730 C C . ASN A 1 215 ? 18.364 3.200 -6.032 1.00 59.75 215 ASN A C 1
ATOM 1732 O O . ASN A 1 215 ? 19.211 4.069 -6.268 1.00 59.75 215 ASN A O 1
ATOM 1736 N N . LYS A 1 216 ? 17.506 3.332 -5.010 1.00 57.72 216 LYS A N 1
ATOM 1737 C CA . LYS A 1 216 ? 17.552 4.445 -4.045 1.00 57.72 216 LYS A CA 1
ATOM 1738 C C . LYS A 1 216 ? 18.152 3.977 -2.719 1.00 57.72 216 LYS A C 1
ATOM 1740 O O . LYS A 1 216 ? 17.862 2.899 -2.214 1.00 57.72 216 LYS A O 1
ATOM 1745 N N . LEU A 1 217 ? 19.104 4.763 -2.230 1.00 52.59 217 LEU A N 1
ATOM 1746 C CA . LEU A 1 217 ? 20.065 4.402 -1.197 1.00 52.59 217 LEU A CA 1
ATOM 1747 C C . LEU A 1 217 ? 19.337 3.950 0.081 1.00 52.59 217 LEU A C 1
ATOM 1749 O O . LEU A 1 217 ? 18.575 4.706 0.670 1.00 52.59 217 LEU A O 1
ATOM 1753 N N . LEU A 1 218 ? 19.653 2.746 0.570 1.00 57.84 218 LEU A N 1
ATOM 1754 C CA . LEU A 1 218 ? 19.086 2.070 1.760 1.00 57.84 218 LEU A CA 1
ATOM 1755 C C . LEU A 1 218 ? 18.989 2.919 3.061 1.00 57.84 218 LEU A C 1
ATOM 1757 O O . LEU A 1 218 ? 18.415 2.489 4.067 1.00 57.84 218 LEU A O 1
ATOM 1761 N N . ASN A 1 219 ? 19.543 4.131 3.072 1.00 76.50 219 ASN A N 1
ATOM 1762 C CA . ASN A 1 219 ? 19.674 5.003 4.231 1.00 76.50 219 ASN A CA 1
ATOM 1763 C C . ASN A 1 219 ? 18.547 6.034 4.390 1.00 76.50 219 ASN A C 1
ATOM 1765 O O . ASN A 1 219 ? 18.326 6.492 5.517 1.00 76.50 219 ASN A O 1
ATOM 1769 N N . GLU A 1 220 ? 17.829 6.428 3.333 1.00 90.12 220 GLU A N 1
ATOM 1770 C CA . GLU A 1 220 ? 16.842 7.509 3.483 1.00 90.12 220 GLU A CA 1
ATOM 1771 C C . GLU A 1 220 ? 15.660 7.073 4.354 1.00 90.12 220 GLU A C 1
ATOM 1773 O O . GLU A 1 220 ? 15.320 7.736 5.340 1.00 90.12 220 GLU A O 1
ATOM 1778 N N . PHE A 1 221 ? 15.107 5.894 4.063 1.00 92.44 221 PHE A N 1
ATOM 1779 C CA . PHE A 1 221 ? 14.058 5.299 4.884 1.00 92.44 221 PHE A CA 1
ATOM 1780 C C . PHE A 1 221 ? 14.518 4.986 6.312 1.00 92.44 221 PHE A C 1
ATOM 1782 O O . PHE A 1 221 ? 13.773 5.195 7.274 1.00 92.44 221 PHE A O 1
ATOM 1789 N N . THR A 1 222 ? 15.774 4.564 6.472 1.00 92.31 222 THR A N 1
ATOM 1790 C CA . THR A 1 222 ? 16.402 4.375 7.788 1.00 92.31 222 THR A CA 1
ATOM 1791 C C . THR A 1 222 ? 16.400 5.686 8.589 1.00 92.31 222 THR A C 1
ATOM 1793 O O . THR A 1 222 ? 16.159 5.684 9.794 1.00 92.31 222 THR A O 1
ATOM 1796 N N . THR A 1 223 ? 16.599 6.832 7.930 1.00 93.56 223 THR A N 1
ATOM 1797 C CA . THR A 1 223 ? 16.633 8.151 8.580 1.00 93.56 223 THR A CA 1
ATOM 1798 C C . THR A 1 223 ? 15.245 8.622 9.004 1.00 93.56 223 THR A C 1
ATOM 1800 O O . THR A 1 223 ? 15.059 9.024 10.157 1.00 93.56 223 THR A O 1
ATOM 1803 N N . VAL A 1 224 ? 14.250 8.540 8.114 1.00 94.69 224 VAL A N 1
ATOM 1804 C CA . VAL A 1 224 ? 12.873 8.958 8.446 1.00 94.69 224 VAL A CA 1
ATOM 1805 C C . VAL A 1 224 ? 12.221 8.028 9.465 1.00 94.69 224 VAL A C 1
ATOM 1807 O O . VAL A 1 224 ? 11.429 8.482 10.283 1.00 94.69 224 VAL A O 1
ATOM 1810 N N . SER A 1 225 ? 12.585 6.743 9.478 1.00 94.38 225 SER A N 1
ATOM 1811 C CA . SER A 1 225 ? 12.062 5.781 10.450 1.00 94.38 225 SER A CA 1
ATOM 1812 C C . SER A 1 225 ? 12.827 5.773 11.775 1.00 94.38 225 SER A C 1
ATOM 1814 O O . SER A 1 225 ? 12.395 5.088 12.697 1.00 94.38 225 SER A O 1
ATOM 1816 N N . ARG A 1 226 ? 13.925 6.530 11.925 1.00 94.31 226 ARG A N 1
ATOM 1817 C CA . ARG A 1 226 ? 14.831 6.451 13.088 1.00 94.31 226 ARG A CA 1
ATOM 1818 C C . ARG A 1 226 ? 14.182 6.816 14.426 1.00 94.31 226 ARG A C 1
ATOM 1820 O O . ARG A 1 226 ? 14.562 6.261 15.454 1.00 94.31 226 ARG A O 1
ATOM 1827 N N . SER A 1 227 ? 13.217 7.730 14.423 1.00 96.69 227 SER A N 1
ATOM 1828 C CA . SER A 1 227 ? 12.515 8.213 15.618 1.00 96.69 227 SER A CA 1
ATOM 1829 C C . SER A 1 227 ? 11.066 8.574 15.292 1.00 96.69 227 SER A C 1
ATOM 1831 O O . SER A 1 227 ? 10.724 8.779 14.126 1.00 96.69 227 SER A O 1
ATOM 1833 N N . ASP A 1 228 ? 10.225 8.681 16.320 1.00 97.25 228 ASP A N 1
ATOM 1834 C CA . ASP A 1 228 ? 8.822 9.086 16.156 1.00 97.25 228 ASP A CA 1
ATOM 1835 C C . ASP A 1 228 ? 8.723 10.507 15.602 1.00 97.25 228 ASP A C 1
ATOM 1837 O O . ASP A 1 228 ? 8.006 10.734 14.636 1.00 97.25 228 ASP A O 1
ATOM 1841 N N . SER A 1 229 ? 9.544 11.428 16.114 1.00 98.06 229 SER A N 1
ATOM 1842 C CA . SER A 1 229 ? 9.623 12.811 15.623 1.00 98.06 229 SER A CA 1
ATOM 1843 C C . SER A 1 229 ? 9.978 12.888 14.131 1.00 98.06 229 SER A C 1
ATOM 1845 O O . SER A 1 229 ? 9.359 13.646 13.374 1.00 98.06 229 SER A O 1
ATOM 1847 N N . ASN A 1 230 ? 10.927 12.061 13.672 1.00 98.06 230 ASN A N 1
ATOM 1848 C CA . ASN A 1 230 ? 11.288 12.022 12.257 1.00 98.06 230 ASN A CA 1
ATOM 1849 C C . ASN A 1 230 ? 10.127 11.495 11.406 1.00 98.06 230 ASN A C 1
ATOM 1851 O O . ASN A 1 230 ? 9.779 12.103 10.392 1.00 98.06 230 ASN A O 1
ATOM 1855 N N . ALA A 1 231 ? 9.511 10.394 11.839 1.00 97.81 231 ALA A N 1
ATOM 1856 C CA . ALA A 1 231 ? 8.398 9.772 11.137 1.00 97.81 231 ALA A CA 1
ATOM 1857 C C . ALA A 1 231 ? 7.161 10.686 11.098 1.00 97.81 231 ALA A C 1
ATOM 1859 O O . ALA A 1 231 ? 6.497 10.764 10.068 1.00 97.81 231 ALA A O 1
ATOM 1860 N N . GLU A 1 232 ? 6.869 11.418 12.175 1.00 98.44 232 GLU A N 1
ATOM 1861 C CA . GLU A 1 232 ? 5.775 12.394 12.252 1.00 98.44 232 GLU A CA 1
ATOM 1862 C C . GLU A 1 232 ? 6.015 13.584 11.321 1.00 98.44 232 GLU A C 1
ATOM 1864 O O . GLU A 1 232 ? 5.117 13.985 10.573 1.00 98.44 232 GLU A O 1
ATOM 1869 N N . THR A 1 233 ? 7.241 14.116 11.318 1.00 98.56 233 THR A N 1
ATOM 1870 C CA . THR A 1 233 ? 7.640 15.201 10.413 1.00 98.56 233 THR A CA 1
ATOM 1871 C C . THR A 1 233 ? 7.501 14.761 8.959 1.00 98.56 233 THR A C 1
ATOM 1873 O O . THR A 1 233 ? 6.864 15.454 8.160 1.00 98.56 233 THR A O 1
ATOM 1876 N N . PHE A 1 234 ? 8.027 13.580 8.630 1.00 98.38 234 PHE A N 1
ATOM 1877 C CA . PHE A 1 234 ? 7.936 13.008 7.293 1.00 98.38 234 PHE A CA 1
ATOM 1878 C C . PHE A 1 234 ? 6.487 12.733 6.878 1.00 98.38 234 PHE A C 1
ATOM 1880 O O . PHE A 1 234 ? 6.092 13.093 5.769 1.00 98.38 234 PHE A O 1
ATOM 1887 N N . ALA A 1 235 ? 5.661 12.171 7.765 1.00 98.38 235 ALA A N 1
ATOM 1888 C CA . ALA A 1 235 ? 4.248 11.904 7.508 1.00 98.38 235 ALA A CA 1
ATOM 1889 C C . ALA A 1 235 ? 3.468 13.188 7.188 1.00 98.38 235 ALA A C 1
ATOM 1891 O O . ALA A 1 235 ? 2.712 13.231 6.212 1.00 98.38 235 ALA A O 1
ATOM 1892 N N . LYS A 1 236 ? 3.685 14.252 7.973 1.00 98.44 236 LYS A N 1
ATOM 1893 C CA . LYS A 1 236 ? 3.033 15.550 7.768 1.00 98.44 236 LYS A CA 1
ATOM 1894 C C . LYS A 1 236 ? 3.454 16.181 6.442 1.00 98.44 236 LYS A C 1
ATOM 1896 O O . LYS A 1 236 ? 2.595 16.526 5.634 1.00 98.44 236 LYS A O 1
ATOM 1901 N N . LYS A 1 237 ? 4.764 16.263 6.178 1.00 98.56 237 LYS A N 1
ATOM 1902 C CA . LYS A 1 237 ? 5.287 16.840 4.929 1.00 98.56 237 LYS A CA 1
ATOM 1903 C C . LYS A 1 237 ? 4.884 16.026 3.700 1.00 98.56 237 LYS A C 1
ATOM 1905 O O . LYS A 1 237 ? 4.574 16.604 2.662 1.00 98.56 237 LYS A O 1
ATOM 1910 N N . THR A 1 238 ? 4.821 14.701 3.827 1.00 98.56 238 THR A N 1
ATOM 1911 C CA . THR A 1 238 ? 4.292 13.818 2.781 1.00 98.56 238 THR A CA 1
ATOM 1912 C C . THR A 1 238 ? 2.842 14.161 2.481 1.00 98.56 238 THR A C 1
ATOM 1914 O O . THR A 1 238 ? 2.500 14.431 1.337 1.00 98.56 238 THR A O 1
ATOM 1917 N N . LYS A 1 239 ? 1.980 14.226 3.498 1.00 98.19 239 LYS A N 1
ATOM 1918 C CA . LYS A 1 239 ? 0.569 14.578 3.312 1.00 98.19 239 LYS A CA 1
ATOM 1919 C C . LYS A 1 239 ? 0.382 15.957 2.674 1.00 98.19 239 LYS A C 1
ATOM 1921 O O . LYS A 1 239 ? -0.484 16.107 1.811 1.00 98.19 239 LYS A O 1
ATOM 1926 N N . ASP A 1 240 ? 1.195 16.939 3.057 1.00 98.06 240 ASP A N 1
ATOM 1927 C CA . ASP A 1 240 ? 1.187 18.270 2.443 1.00 98.06 240 ASP A CA 1
ATOM 1928 C C . ASP A 1 240 ? 1.581 18.207 0.957 1.00 98.06 240 ASP A C 1
ATOM 1930 O O . ASP A 1 240 ? 0.924 18.831 0.121 1.00 98.06 240 ASP A O 1
ATOM 1934 N N . PHE A 1 241 ? 2.580 17.391 0.600 1.00 98.19 241 PHE A N 1
ATOM 1935 C CA . PHE A 1 241 ? 2.964 17.129 -0.791 1.00 98.19 241 PHE A CA 1
ATOM 1936 C C . PHE A 1 241 ? 1.826 16.472 -1.587 1.00 98.19 241 PHE A C 1
ATOM 1938 O O . PHE A 1 241 ? 1.470 16.945 -2.668 1.00 98.19 241 PHE A O 1
ATOM 1945 N N . LEU A 1 242 ? 1.202 15.421 -1.037 1.00 98.38 242 LEU A N 1
ATOM 1946 C CA . LEU A 1 242 ? 0.072 14.737 -1.676 1.00 98.38 242 LEU A CA 1
ATOM 1947 C C . LEU A 1 242 ? -1.098 15.697 -1.914 1.00 98.38 242 LEU A C 1
ATOM 1949 O O . LEU A 1 242 ? -1.716 15.674 -2.978 1.00 98.38 242 LEU A O 1
ATOM 1953 N N . LYS A 1 243 ? -1.383 16.567 -0.937 1.00 97.31 243 LYS A N 1
ATOM 1954 C CA . LYS A 1 243 ? -2.410 17.604 -1.053 1.00 97.31 243 LYS A CA 1
ATOM 1955 C C . LYS A 1 243 ? -2.062 18.605 -2.151 1.00 97.31 243 LYS A C 1
ATOM 1957 O O . LYS A 1 243 ? -2.925 18.900 -2.975 1.00 97.31 243 LYS A O 1
ATOM 1962 N N . LYS A 1 244 ? -0.820 19.105 -2.167 1.00 96.81 244 LYS A N 1
ATOM 1963 C CA . LYS A 1 244 ? -0.336 20.097 -3.137 1.00 96.81 244 LYS A CA 1
ATOM 1964 C C . LYS A 1 244 ? -0.536 19.616 -4.571 1.00 96.81 244 LYS A C 1
ATOM 1966 O O . LYS A 1 244 ? -1.081 20.363 -5.371 1.00 96.81 244 LYS A O 1
ATOM 1971 N N . TYR A 1 245 ? -0.168 18.371 -4.864 1.00 97.25 245 TYR A N 1
ATOM 1972 C CA . TYR A 1 245 ? -0.199 17.823 -6.224 1.00 97.25 245 TYR A CA 1
ATOM 1973 C C . TYR A 1 245 ? -1.425 16.951 -6.531 1.00 97.25 245 TYR A C 1
ATOM 1975 O O . TYR A 1 245 ? -1.488 16.307 -7.575 1.00 97.25 245 TYR A O 1
ATOM 1983 N N . ASN A 1 246 ? -2.437 16.959 -5.655 1.00 96.69 246 ASN A N 1
ATOM 1984 C CA . ASN A 1 246 ? -3.695 16.223 -5.814 1.00 96.69 246 ASN A CA 1
ATOM 1985 C C . ASN A 1 246 ? -3.530 14.693 -5.952 1.00 96.69 246 ASN A C 1
ATOM 1987 O O . ASN A 1 246 ? -4.287 14.034 -6.669 1.00 96.69 246 ASN A O 1
ATOM 1991 N N . PHE A 1 247 ? -2.583 14.098 -5.231 1.00 98.31 247 PHE A N 1
ATOM 1992 C CA . PHE A 1 247 ? -2.511 12.644 -5.080 1.00 98.31 247 PHE A CA 1
ATOM 1993 C C . PHE A 1 247 ? -3.610 12.131 -4.130 1.00 98.31 247 PHE A C 1
ATOM 1995 O O . PHE A 1 247 ? -4.185 12.871 -3.323 1.00 98.31 247 PHE A O 1
ATOM 2002 N N . ASP A 1 248 ? -3.943 10.848 -4.244 1.00 98.31 248 ASP A N 1
ATOM 2003 C CA . ASP A 1 248 ? -4.938 10.151 -3.418 1.00 98.31 248 ASP A CA 1
ATOM 2004 C C . ASP A 1 248 ? -4.308 9.223 -2.378 1.00 98.31 248 ASP A C 1
ATOM 2006 O O . ASP A 1 248 ? -5.010 8.717 -1.502 1.00 98.31 248 ASP A O 1
ATOM 2010 N N . GLY A 1 249 ? -2.992 9.038 -2.426 1.00 98.12 249 GLY A N 1
ATOM 2011 C CA . GLY A 1 249 ? -2.268 8.240 -1.453 1.00 98.12 249 GLY A CA 1
ATOM 2012 C C . GLY A 1 249 ? -0.773 8.187 -1.702 1.00 98.12 249 GLY A C 1
ATOM 2013 O O . GLY A 1 249 ? -0.251 8.848 -2.599 1.00 98.12 249 GLY A O 1
ATOM 2014 N N . PHE A 1 250 ? -0.115 7.385 -0.881 1.00 98.50 250 PHE A N 1
ATOM 2015 C CA . PHE A 1 250 ? 1.320 7.169 -0.884 1.00 98.50 250 PHE A CA 1
ATOM 2016 C C . PHE A 1 250 ? 1.621 5.678 -0.902 1.00 98.50 250 PHE A C 1
ATOM 2018 O O . PHE A 1 250 ? 0.957 4.905 -0.207 1.00 98.50 250 PHE A O 1
ATOM 2025 N N . ASP A 1 251 ? 2.638 5.309 -1.660 1.00 98.31 251 ASP A N 1
ATOM 2026 C CA . ASP A 1 251 ? 3.175 3.963 -1.743 1.00 98.31 251 ASP A CA 1
ATOM 2027 C C . ASP A 1 251 ? 4.617 3.964 -1.216 1.00 98.31 251 ASP A C 1
ATOM 2029 O O . ASP A 1 251 ? 5.426 4.814 -1.590 1.00 98.31 251 ASP A O 1
ATOM 2033 N N . ILE A 1 252 ? 4.925 3.052 -0.295 1.00 95.75 252 ILE A N 1
ATOM 2034 C CA . ILE A 1 252 ? 6.276 2.890 0.253 1.00 95.75 252 ILE A CA 1
ATOM 2035 C C . ILE A 1 252 ? 6.934 1.695 -0.410 1.00 95.75 252 ILE A C 1
ATOM 2037 O O . ILE A 1 252 ? 6.513 0.559 -0.189 1.00 95.75 252 ILE A O 1
ATOM 2041 N N . ASP A 1 253 ? 8.019 1.959 -1.125 1.00 94.81 253 ASP A N 1
ATOM 2042 C CA . ASP A 1 253 ? 8.821 0.941 -1.790 1.00 94.81 253 ASP A CA 1
ATOM 2043 C C . ASP A 1 253 ? 10.222 0.858 -1.163 1.00 94.81 253 ASP A C 1
ATOM 2045 O O . ASP A 1 253 ? 11.252 1.154 -1.771 1.00 94.81 253 ASP A O 1
ATOM 2049 N N . TRP A 1 254 ? 10.263 0.550 0.139 1.00 93.62 254 TRP A N 1
ATOM 2050 C CA . TRP A 1 254 ? 11.524 0.320 0.843 1.00 93.62 254 TRP A CA 1
ATOM 2051 C C . TRP A 1 254 ? 11.996 -1.107 0.571 1.00 93.62 254 TRP A C 1
ATOM 2053 O O . TRP A 1 254 ? 11.473 -2.057 1.159 1.00 93.62 254 TRP A O 1
ATOM 2063 N N . GLU A 1 255 ? 13.031 -1.233 -0.259 1.00 91.06 255 GLU A N 1
ATOM 2064 C CA . GLU A 1 255 ? 13.641 -2.502 -0.661 1.00 91.06 255 GLU A CA 1
ATOM 2065 C C . GLU A 1 255 ? 15.031 -2.723 -0.024 1.00 91.06 255 GLU A C 1
ATOM 2067 O O . GLU A 1 255 ? 16.051 -2.291 -0.543 1.00 91.06 255 GLU A O 1
ATOM 2072 N N . PHE A 1 256 ? 15.177 -3.358 1.137 1.00 91.25 256 PHE A N 1
ATOM 2073 C CA . PHE A 1 256 ? 14.149 -3.816 2.070 1.00 91.25 256 PHE A CA 1
ATOM 2074 C C . PHE A 1 256 ? 14.499 -3.363 3.498 1.00 91.25 256 PHE A C 1
ATOM 2076 O O . PHE A 1 256 ? 15.683 -3.169 3.796 1.00 91.25 256 PHE A O 1
ATOM 2083 N N . PRO A 1 257 ? 13.523 -3.232 4.423 1.00 91.69 257 PRO A N 1
ATOM 2084 C CA . PRO A 1 257 ? 13.780 -2.889 5.825 1.00 91.69 257 PRO A CA 1
ATOM 2085 C C . PRO A 1 257 ? 14.351 -4.078 6.617 1.00 91.69 257 PRO A C 1
ATOM 2087 O O . PRO A 1 257 ? 13.895 -4.402 7.715 1.00 91.69 257 PRO A O 1
ATOM 2090 N N . THR A 1 258 ? 15.357 -4.755 6.064 1.00 90.50 258 THR A N 1
ATOM 2091 C CA . THR A 1 258 ? 16.007 -5.920 6.662 1.00 90.50 258 THR A CA 1
ATOM 2092 C C . THR A 1 258 ? 16.580 -5.558 8.026 1.00 90.50 258 THR A C 1
ATOM 2094 O O . THR A 1 258 ? 17.336 -4.599 8.163 1.00 90.50 258 THR A O 1
ATOM 2097 N N . ASN A 1 259 ? 16.198 -6.326 9.051 1.00 91.31 259 ASN A N 1
ATOM 2098 C CA . ASN A 1 259 ? 16.518 -6.078 10.462 1.00 91.31 259 ASN A CA 1
ATOM 2099 C C . ASN A 1 259 ? 15.951 -4.760 11.029 1.00 91.31 259 ASN A C 1
ATOM 2101 O O . ASN A 1 259 ? 16.325 -4.352 12.126 1.00 91.31 259 ASN A O 1
ATOM 2105 N N . GLN A 1 260 ? 15.016 -4.115 10.325 1.00 93.00 260 GLN A N 1
ATOM 2106 C CA . 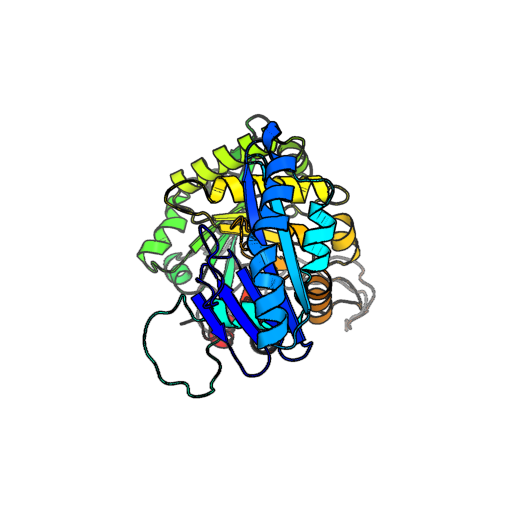GLN A 1 260 ? 14.379 -2.853 10.718 1.00 93.00 260 GLN A CA 1
ATOM 2107 C C . GLN A 1 260 ? 12.848 -2.970 10.816 1.00 93.00 260 GLN A C 1
ATOM 2109 O O . GLN A 1 260 ? 12.136 -1.964 10.791 1.00 93.00 260 GLN A O 1
ATOM 2114 N N . LYS A 1 261 ? 12.315 -4.189 10.987 1.00 92.88 261 LYS A N 1
ATOM 2115 C CA . LYS A 1 261 ? 10.866 -4.468 10.982 1.00 92.88 261 LYS A CA 1
ATOM 2116 C C . LYS A 1 261 ? 10.042 -3.620 11.958 1.00 92.88 261 LYS A C 1
ATOM 2118 O O . LYS A 1 261 ? 8.926 -3.217 11.631 1.00 92.88 261 LYS A O 1
ATOM 2123 N N . GLN A 1 262 ? 10.576 -3.315 13.146 1.00 93.44 262 GLN A N 1
ATOM 2124 C CA . GLN A 1 262 ? 9.884 -2.483 14.136 1.00 93.44 262 GLN A CA 1
ATOM 2125 C C . GLN A 1 262 ? 9.859 -1.011 13.712 1.00 93.44 262 GLN A C 1
ATOM 2127 O O . GLN A 1 262 ? 8.830 -0.355 13.849 1.00 93.44 262 GLN A O 1
ATOM 2132 N N . ALA A 1 263 ? 10.970 -0.497 13.174 1.00 94.44 263 ALA A N 1
ATOM 2133 C CA . ALA A 1 263 ? 11.044 0.870 12.662 1.00 94.44 263 ALA A CA 1
ATOM 2134 C C . ALA A 1 263 ? 10.111 1.053 11.455 1.00 94.44 263 ALA A C 1
ATOM 2136 O O . ALA A 1 263 ? 9.376 2.037 11.392 1.00 94.44 263 ALA A O 1
ATOM 2137 N N . TYR A 1 264 ? 10.061 0.060 10.563 1.00 95.25 264 TYR A N 1
ATOM 2138 C CA . TYR A 1 264 ? 9.137 0.025 9.432 1.00 95.25 264 TYR A CA 1
ATOM 2139 C C . TYR A 1 264 ? 7.668 0.035 9.879 1.00 95.25 264 TYR A C 1
ATOM 2141 O O . TYR A 1 264 ? 6.891 0.893 9.461 1.00 95.25 264 TYR A O 1
ATOM 2149 N N . SER A 1 265 ? 7.291 -0.855 10.801 1.00 93.44 265 SER A N 1
ATOM 2150 C CA . SER A 1 265 ? 5.912 -0.939 11.311 1.00 93.44 265 SER A CA 1
ATOM 2151 C C . SER A 1 265 ? 5.479 0.347 12.024 1.00 93.44 265 SER A C 1
ATOM 2153 O O . SER A 1 265 ? 4.349 0.812 11.856 1.00 93.44 265 SER A O 1
ATOM 2155 N N . ARG A 1 266 ? 6.399 0.973 12.769 1.00 93.94 266 ARG A N 1
ATOM 2156 C CA . ARG A 1 266 ? 6.181 2.261 13.435 1.00 93.94 266 ARG A CA 1
ATOM 2157 C C . ARG A 1 266 ? 6.000 3.410 12.447 1.00 93.94 266 ARG A C 1
ATOM 2159 O O . ARG A 1 266 ? 5.075 4.201 12.620 1.00 93.94 266 ARG A O 1
ATOM 2166 N N . LEU A 1 267 ? 6.822 3.471 11.397 1.00 95.94 267 LEU A N 1
ATOM 2167 C CA . LEU A 1 267 ? 6.669 4.450 10.320 1.00 95.94 267 LEU A CA 1
ATOM 2168 C C . LEU A 1 267 ? 5.281 4.329 9.674 1.00 95.94 267 LEU A C 1
ATOM 2170 O O . LEU A 1 267 ? 4.555 5.319 9.600 1.00 95.94 267 LEU A O 1
ATOM 2174 N N . LEU A 1 268 ? 4.868 3.113 9.296 1.00 95.69 268 LEU A N 1
ATOM 2175 C CA . LEU A 1 268 ? 3.550 2.863 8.701 1.00 95.69 268 LEU A CA 1
ATOM 2176 C C . LEU A 1 268 ? 2.399 3.280 9.619 1.00 95.69 268 LEU A C 1
ATOM 2178 O O . LEU A 1 268 ? 1.439 3.902 9.162 1.00 95.69 268 LEU A O 1
ATOM 2182 N N . LYS A 1 269 ? 2.502 2.989 10.921 1.00 92.56 269 LYS A N 1
ATOM 2183 C CA . LYS A 1 269 ? 1.520 3.419 11.925 1.00 92.56 269 LYS A CA 1
ATOM 2184 C C . LYS A 1 269 ? 1.373 4.941 11.960 1.00 92.56 269 LYS A C 1
ATOM 2186 O O . LYS A 1 269 ? 0.250 5.453 11.934 1.00 92.56 269 LYS A O 1
ATOM 2191 N N . ILE A 1 270 ? 2.494 5.658 12.045 1.00 94.69 270 ILE A N 1
ATOM 2192 C CA . ILE A 1 270 ? 2.519 7.122 12.155 1.00 94.69 270 ILE A CA 1
ATOM 2193 C C . ILE A 1 270 ? 1.969 7.758 10.875 1.00 94.69 270 ILE A C 1
ATOM 2195 O O . ILE A 1 270 ? 1.077 8.606 10.946 1.00 94.69 270 ILE A O 1
ATOM 2199 N N . MET A 1 271 ? 2.417 7.289 9.708 1.00 95.94 271 MET A N 1
ATOM 2200 C CA . MET A 1 271 ? 1.935 7.779 8.414 1.00 95.94 271 MET A CA 1
ATOM 2201 C C . MET A 1 271 ? 0.439 7.537 8.234 1.00 95.94 271 MET A C 1
ATOM 2203 O O . MET A 1 271 ? -0.302 8.465 7.913 1.00 95.94 271 MET A O 1
ATOM 2207 N N . SER A 1 272 ? -0.030 6.323 8.525 1.00 92.06 272 SER A N 1
ATOM 2208 C CA . SER A 1 272 ? -1.455 5.991 8.488 1.00 92.06 272 SER A CA 1
ATOM 2209 C C . SER A 1 272 ? -2.286 6.902 9.394 1.00 92.06 272 SER A C 1
ATOM 2211 O O . SER A 1 272 ? -3.354 7.375 8.996 1.00 92.06 272 SER A O 1
ATOM 2213 N N . THR A 1 273 ? -1.802 7.163 10.609 1.00 91.12 273 THR A N 1
ATOM 2214 C CA . THR A 1 273 ? -2.497 8.027 11.568 1.00 91.12 273 THR A CA 1
ATOM 2215 C C . THR A 1 273 ? -2.617 9.448 11.023 1.00 91.12 273 THR A C 1
ATOM 2217 O O . THR A 1 273 ? -3.694 10.039 11.073 1.00 91.12 273 THR A O 1
ATOM 2220 N N . GLU A 1 274 ? -1.546 9.997 10.447 1.00 94.12 274 GLU A N 1
ATOM 2221 C CA . GLU A 1 274 ? -1.568 11.329 9.838 1.00 94.12 274 GLU A CA 1
ATOM 2222 C C . GLU A 1 274 ? -2.495 11.399 8.613 1.00 94.12 274 GLU A C 1
ATOM 2224 O O . GLU A 1 274 ? -3.261 12.355 8.455 1.00 94.12 274 GLU A O 1
ATOM 2229 N N . PHE A 1 275 ? -2.494 10.367 7.771 1.00 93.88 275 PHE A N 1
ATOM 2230 C CA . PHE A 1 275 ? -3.292 10.303 6.541 1.00 93.88 275 PHE A CA 1
ATOM 2231 C C . PHE A 1 275 ? -4.795 10.165 6.779 1.00 93.88 275 PHE A C 1
ATOM 2233 O O . PHE A 1 275 ? -5.586 10.417 5.868 1.00 93.88 275 PHE A O 1
ATOM 2240 N N . GLN A 1 276 ? -5.194 9.794 7.994 1.00 89.44 276 GLN A N 1
ATOM 2241 C CA . GLN A 1 276 ? -6.588 9.764 8.431 1.00 89.44 276 GLN A CA 1
ATOM 2242 C C . GLN A 1 276 ? -7.081 11.109 8.983 1.00 89.44 276 GLN A C 1
ATOM 2244 O O . GLN A 1 276 ? -8.289 11.303 9.099 1.00 89.44 276 GLN A O 1
ATOM 2249 N N . LYS A 1 277 ? -6.186 12.052 9.312 1.00 88.25 277 LYS A N 1
ATOM 2250 C CA . LYS A 1 277 ? -6.584 13.369 9.835 1.00 88.25 277 LYS A CA 1
ATOM 2251 C C . LYS A 1 277 ? -7.116 14.274 8.716 1.00 88.25 277 LYS A C 1
ATOM 2253 O O . LYS A 1 277 ? -6.476 14.420 7.675 1.00 88.25 277 LYS A O 1
ATOM 2258 N N . GLY A 1 278 ? -8.192 15.009 8.989 1.00 87.06 278 GLY A N 1
ATOM 2259 C CA . GLY A 1 278 ? -8.785 15.983 8.063 1.00 87.06 278 GLY A CA 1
ATOM 2260 C C . GLY A 1 278 ? -9.949 15.414 7.245 1.00 87.06 278 GLY A C 1
ATOM 2261 O O . GLY A 1 278 ? -10.429 14.318 7.509 1.00 87.06 278 GLY A O 1
ATOM 2262 N N . SER A 1 279 ? -10.433 16.182 6.266 1.00 82.12 279 SER A N 1
ATOM 2263 C CA . SER A 1 279 ? -11.626 15.831 5.476 1.00 82.12 279 SER A CA 1
ATOM 2264 C C . SER A 1 279 ? -11.365 14.807 4.366 1.00 82.12 279 SER A C 1
ATOM 2266 O O . SER A 1 279 ? -12.266 14.055 4.002 1.00 82.12 279 SER A O 1
ATOM 2268 N N . LYS A 1 280 ? -10.139 14.763 3.827 1.00 89.31 280 LYS A N 1
ATOM 2269 C CA . LYS A 1 280 ? -9.702 13.780 2.827 1.00 89.31 280 LYS A CA 1
ATOM 2270 C C . LYS A 1 280 ? -8.770 12.769 3.488 1.00 89.31 280 LYS A C 1
ATOM 2272 O O . LYS A 1 280 ? -7.717 13.154 3.992 1.00 89.31 280 LYS A O 1
ATOM 2277 N N . ARG A 1 281 ? -9.135 11.485 3.428 1.00 92.12 281 ARG A N 1
ATOM 2278 C CA . ARG A 1 281 ? -8.238 10.375 3.771 1.00 92.12 281 ARG A CA 1
ATOM 2279 C C . ARG A 1 281 ? -7.323 10.059 2.588 1.00 92.12 281 ARG A C 1
ATOM 2281 O O . ARG A 1 281 ? -7.807 9.987 1.459 1.00 92.12 281 ARG A O 1
ATOM 2288 N N . TYR A 1 282 ? -6.046 9.819 2.860 1.00 95.75 282 TYR A N 1
ATOM 2289 C CA . TYR A 1 282 ? -5.079 9.338 1.870 1.00 95.75 282 TYR A CA 1
ATOM 2290 C C . TYR A 1 282 ? -4.857 7.829 2.019 1.00 95.75 282 TYR A C 1
ATOM 2292 O O . TYR A 1 282 ? -4.843 7.315 3.140 1.00 95.75 282 TYR A O 1
ATOM 2300 N N . LEU A 1 283 ? -4.721 7.123 0.894 1.00 96.12 283 LEU A N 1
ATOM 2301 C CA . LEU A 1 283 ? -4.348 5.708 0.884 1.00 96.12 283 LEU A CA 1
ATOM 2302 C C . LEU A 1 283 ? -2.883 5.550 1.301 1.00 96.12 283 LEU A C 1
ATOM 2304 O O . LEU A 1 283 ? -2.052 6.385 0.944 1.00 96.12 283 LEU A O 1
ATOM 2308 N N . LEU A 1 284 ? -2.575 4.479 2.027 1.00 96.75 284 LEU A N 1
ATOM 2309 C CA . LEU A 1 284 ? -1.198 4.071 2.305 1.00 96.75 284 LEU A CA 1
ATOM 2310 C C . LEU A 1 284 ? -0.993 2.631 1.836 1.00 96.75 284 LEU A C 1
ATOM 2312 O O . LEU A 1 284 ? -1.690 1.726 2.296 1.00 96.75 284 LEU A O 1
ATOM 2316 N N . THR A 1 285 ? -0.059 2.421 0.915 1.00 97.38 285 THR A N 1
ATOM 2317 C CA . THR A 1 285 ? 0.271 1.108 0.343 1.00 97.38 285 THR A CA 1
ATOM 2318 C C . THR A 1 285 ? 1.768 0.855 0.436 1.00 97.38 285 THR A C 1
ATOM 2320 O O . THR A 1 285 ? 2.538 1.759 0.771 1.00 97.38 285 THR A O 1
ATOM 2323 N N . ALA A 1 286 ? 2.180 -0.390 0.222 1.00 97.00 286 ALA A N 1
ATOM 2324 C CA . ALA A 1 286 ? 3.593 -0.724 0.154 1.00 97.00 286 ALA A CA 1
ATOM 2325 C C . ALA A 1 286 ? 3.853 -1.866 -0.823 1.00 97.00 286 ALA A C 1
ATOM 2327 O O . ALA A 1 286 ? 3.105 -2.852 -0.835 1.00 97.00 286 ALA A O 1
ATOM 2328 N N . ALA A 1 287 ? 4.950 -1.745 -1.566 1.00 96.06 287 ALA A N 1
ATOM 2329 C CA . ALA A 1 287 ? 5.592 -2.848 -2.259 1.00 96.06 287 ALA A CA 1
ATOM 2330 C C . ALA A 1 287 ? 6.451 -3.646 -1.274 1.00 96.06 287 ALA A C 1
ATOM 2332 O O . ALA A 1 287 ? 7.195 -3.094 -0.460 1.00 96.06 287 ALA A O 1
ATOM 2333 N N . VAL A 1 288 ? 6.274 -4.968 -1.275 1.00 95.12 288 VAL A N 1
ATOM 2334 C CA . VAL A 1 288 ? 6.908 -5.861 -0.300 1.00 95.12 288 VAL A CA 1
ATOM 2335 C C . VAL A 1 288 ? 7.496 -7.094 -0.967 1.00 95.12 288 VAL A C 1
ATOM 2337 O O . VAL A 1 288 ? 6.999 -7.584 -1.982 1.00 95.12 288 VAL A O 1
ATOM 2340 N N . SER A 1 289 ? 8.555 -7.621 -0.354 1.00 91.75 289 SER A N 1
ATOM 2341 C CA . SER A 1 289 ? 9.273 -8.784 -0.871 1.00 91.75 289 SER A CA 1
ATOM 2342 C C . SER A 1 289 ? 8.400 -10.040 -0.949 1.00 91.75 289 SER A C 1
ATOM 2344 O O . SER A 1 289 ? 7.582 -10.314 -0.064 1.00 91.75 289 SER A O 1
ATOM 2346 N N . ALA A 1 290 ? 8.665 -10.859 -1.965 1.00 87.12 290 ALA A N 1
ATOM 2347 C CA . ALA A 1 290 ? 8.164 -12.222 -2.079 1.00 87.12 290 ALA A CA 1
ATOM 2348 C C . ALA A 1 290 ? 9.144 -13.290 -1.536 1.00 87.12 290 ALA A C 1
ATOM 2350 O O . ALA A 1 290 ? 8.778 -14.458 -1.406 1.00 87.12 290 ALA A O 1
ATOM 2351 N N . GLY A 1 291 ? 10.379 -12.917 -1.174 1.00 86.88 291 GLY A N 1
ATOM 2352 C CA . GLY A 1 291 ? 11.380 -13.840 -0.633 1.00 86.88 291 GLY A CA 1
ATOM 2353 C C . GLY A 1 291 ? 11.199 -14.084 0.867 1.00 86.88 291 GLY A C 1
ATOM 2354 O O . GLY A 1 291 ? 11.290 -13.150 1.657 1.00 86.88 291 GLY A O 1
ATOM 2355 N N . VAL A 1 292 ? 10.991 -15.338 1.293 1.00 86.75 292 VAL A N 1
ATOM 2356 C CA . VAL A 1 292 ? 10.685 -15.682 2.703 1.00 86.75 292 VAL A CA 1
ATOM 2357 C C . VAL A 1 292 ? 11.723 -15.159 3.698 1.00 86.75 292 VAL A C 1
ATOM 2359 O O . VAL A 1 292 ? 11.345 -14.622 4.737 1.00 86.75 292 VAL A O 1
ATOM 2362 N N . SER A 1 293 ? 13.015 -15.285 3.395 1.00 88.00 293 SER A N 1
ATOM 2363 C CA . SER A 1 293 ? 14.093 -14.795 4.267 1.00 88.00 293 SER A CA 1
ATOM 2364 C C . SER A 1 293 ? 14.029 -13.274 4.458 1.00 88.00 293 SER A C 1
ATOM 2366 O O . SER A 1 293 ? 14.126 -12.768 5.581 1.00 88.00 293 SER A O 1
ATOM 2368 N N . THR A 1 294 ? 13.794 -12.536 3.373 1.00 90.69 294 THR A N 1
ATOM 2369 C CA . THR A 1 294 ? 13.585 -11.085 3.403 1.00 90.69 294 THR A CA 1
ATOM 2370 C C . THR A 1 294 ? 12.314 -10.739 4.167 1.00 90.69 294 THR A C 1
ATOM 2372 O O . THR A 1 294 ? 12.343 -9.868 5.034 1.00 90.69 294 THR A O 1
ATOM 2375 N N . ILE A 1 295 ? 11.216 -11.461 3.928 1.00 92.12 295 ILE A N 1
ATOM 2376 C CA . ILE A 1 295 ? 9.943 -11.254 4.622 1.00 92.12 295 ILE A CA 1
ATOM 2377 C C . ILE A 1 295 ? 10.126 -11.382 6.141 1.00 92.12 295 ILE A C 1
ATOM 2379 O O . ILE A 1 295 ? 9.737 -10.487 6.890 1.00 92.12 295 ILE A O 1
ATOM 2383 N N . GLN A 1 296 ? 10.757 -12.468 6.599 1.00 91.00 296 GLN A N 1
ATOM 2384 C CA . GLN A 1 296 ? 10.965 -12.760 8.022 1.00 91.00 296 GLN A CA 1
ATOM 2385 C C . GLN A 1 296 ? 11.822 -11.710 8.738 1.00 91.00 296 GLN A C 1
ATOM 2387 O O . GLN A 1 296 ? 11.584 -11.407 9.911 1.00 91.00 296 GLN A O 1
ATOM 2392 N N . SER A 1 297 ? 12.815 -11.156 8.044 1.00 93.06 297 SER A N 1
ATOM 2393 C CA . SER A 1 297 ? 13.728 -10.152 8.599 1.00 93.06 297 SER A CA 1
ATOM 2394 C C . SER A 1 297 ? 13.186 -8.721 8.523 1.00 93.06 297 SER A C 1
ATOM 2396 O O . SER A 1 297 ? 13.640 -7.866 9.288 1.00 93.06 297 SER A O 1
ATOM 2398 N N . SER A 1 298 ? 12.219 -8.457 7.639 1.00 94.12 298 SER A N 1
ATOM 2399 C CA . SER A 1 298 ? 11.823 -7.092 7.266 1.00 94.12 298 SER A CA 1
ATOM 2400 C C . SER A 1 298 ? 10.423 -6.689 7.734 1.00 94.12 298 SER A C 1
ATOM 2402 O O . SER A 1 298 ? 10.180 -5.501 7.937 1.00 94.12 298 SER A O 1
ATOM 2404 N N . TYR A 1 299 ? 9.504 -7.636 7.964 1.00 95.31 299 TYR A N 1
ATOM 2405 C CA . TYR A 1 299 ? 8.094 -7.304 8.202 1.00 95.31 299 TYR A CA 1
ATOM 2406 C C . TYR A 1 299 ? 7.496 -7.998 9.429 1.00 95.31 299 TYR A C 1
ATOM 2408 O O . TYR A 1 299 ? 7.577 -9.216 9.585 1.00 95.31 299 TYR A O 1
ATOM 2416 N N . ASP A 1 300 ? 6.799 -7.228 10.268 1.00 92.50 300 ASP A N 1
ATOM 2417 C CA . ASP A 1 300 ? 5.769 -7.777 11.153 1.00 92.50 300 ASP A CA 1
ATOM 2418 C C . ASP A 1 300 ? 4.445 -7.811 10.378 1.00 92.50 300 ASP A C 1
ATOM 2420 O O . ASP A 1 300 ? 3.687 -6.840 10.359 1.00 92.50 300 ASP A O 1
ATOM 2424 N N . ILE A 1 301 ? 4.204 -8.922 9.669 1.00 89.50 301 ILE A N 1
ATOM 2425 C CA . ILE A 1 301 ? 3.067 -9.075 8.746 1.00 89.50 301 ILE A CA 1
ATOM 2426 C C . ILE A 1 301 ? 1.744 -8.754 9.441 1.00 89.50 301 ILE A C 1
ATOM 2428 O O . ILE A 1 301 ? 0.913 -8.038 8.880 1.00 89.50 301 ILE A O 1
ATOM 2432 N N . ARG A 1 302 ? 1.549 -9.257 10.663 1.00 86.12 302 ARG A N 1
ATOM 2433 C CA . ARG A 1 302 ? 0.319 -9.038 11.421 1.00 86.12 302 ARG A CA 1
ATOM 2434 C C . ARG A 1 302 ? 0.139 -7.561 11.736 1.00 86.12 302 ARG A C 1
ATOM 2436 O O . ARG A 1 302 ? -0.967 -7.051 11.576 1.00 86.12 302 ARG A O 1
ATOM 2443 N N . GLU A 1 303 ? 1.195 -6.884 12.177 1.00 85.06 303 GLU A N 1
ATOM 2444 C CA . GLU A 1 303 ? 1.138 -5.466 12.513 1.00 85.06 303 GLU A CA 1
ATOM 2445 C C . GLU A 1 303 ? 0.857 -4.588 11.287 1.00 85.06 303 GLU A C 1
ATOM 2447 O O . GLU A 1 303 ? -0.101 -3.813 11.312 1.00 85.06 303 GLU A O 1
ATOM 2452 N N . ILE A 1 304 ? 1.616 -4.744 10.198 1.00 87.56 304 ILE A N 1
ATOM 2453 C CA . ILE A 1 304 ? 1.465 -3.902 8.997 1.00 87.56 304 ILE A CA 1
ATOM 2454 C C . ILE A 1 304 ? 0.157 -4.176 8.245 1.00 87.56 304 ILE A C 1
ATOM 2456 O O . ILE A 1 304 ? -0.405 -3.283 7.606 1.00 87.56 304 ILE A O 1
ATOM 2460 N N . SER A 1 305 ? -0.374 -5.395 8.370 1.00 81.19 305 SER A N 1
ATOM 2461 C CA . SER A 1 305 ? -1.623 -5.795 7.721 1.00 81.19 305 SER A CA 1
ATOM 2462 C C . SER A 1 305 ? -2.867 -5.485 8.548 1.00 81.19 305 SER A C 1
ATOM 2464 O O . SER A 1 305 ? -3.973 -5.669 8.026 1.00 81.19 305 SER A O 1
ATOM 2466 N N . ARG A 1 306 ? -2.724 -4.993 9.794 1.00 72.12 306 ARG A N 1
ATOM 2467 C CA . ARG A 1 306 ? -3.835 -4.781 10.739 1.00 72.12 306 ARG A CA 1
ATOM 2468 C C . ARG A 1 306 ? -5.057 -4.171 10.053 1.00 72.12 306 ARG A C 1
ATOM 2470 O O . ARG A 1 306 ? -5.024 -3.067 9.496 1.00 72.12 306 ARG A O 1
ATOM 2477 N N . LEU A 1 307 ? -6.145 -4.932 10.066 1.00 55.22 307 LEU A N 1
ATOM 2478 C CA . LEU A 1 307 ? -7.484 -4.444 9.779 1.00 55.22 307 LEU A CA 1
ATOM 2479 C C . LEU A 1 307 ? -8.090 -3.962 11.086 1.00 55.22 307 LEU A C 1
ATOM 2481 O O . LEU A 1 307 ? -7.949 -4.637 12.098 1.00 55.22 307 LEU A O 1
ATOM 2485 N N . ASN A 1 308 ? -8.739 -2.799 11.029 1.00 47.34 308 ASN A N 1
ATOM 2486 C CA . ASN A 1 308 ? -9.721 -2.294 11.985 1.00 47.34 308 ASN A CA 1
ATOM 2487 C C . ASN A 1 308 ? -9.825 -3.120 13.283 1.00 47.34 308 ASN A C 1
ATOM 2489 O O . ASN A 1 308 ? -10.665 -4.014 13.378 1.00 47.34 308 ASN A O 1
ATOM 2493 N N . ILE A 1 309 ? -9.068 -2.766 14.326 1.00 42.88 309 ILE A N 1
ATOM 2494 C CA . ILE A 1 309 ? -9.624 -3.005 15.659 1.00 42.88 309 ILE A CA 1
ATOM 2495 C C . ILE A 1 309 ? -10.841 -2.082 15.713 1.00 42.88 309 ILE A C 1
ATOM 2497 O O . ILE A 1 309 ? -10.695 -0.867 15.553 1.00 42.88 309 ILE A O 1
ATOM 2501 N N . HIS A 1 310 ? -12.028 -2.673 15.849 1.00 41.09 310 HIS A N 1
ATOM 2502 C CA . HIS A 1 310 ? -13.356 -2.047 15.731 1.00 41.09 310 HIS A CA 1
ATOM 2503 C C . HIS A 1 310 ? -13.522 -0.750 16.557 1.00 41.09 310 HIS A C 1
ATOM 2505 O O . HIS A 1 310 ? -14.414 0.046 16.295 1.00 41.09 310 HIS A O 1
ATOM 2511 N N . ILE A 1 311 ? -12.621 -0.511 17.510 1.00 46.00 311 ILE A N 1
ATOM 2512 C CA . ILE A 1 311 ? -12.615 0.613 18.448 1.00 46.00 311 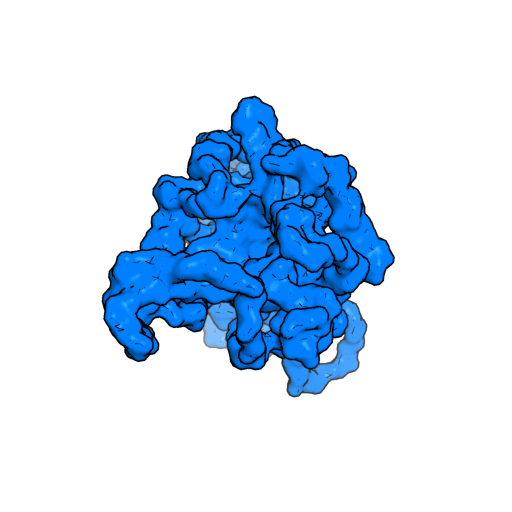ILE A CA 1
ATOM 2513 C C . ILE A 1 311 ? -11.698 1.772 18.008 1.00 46.00 311 ILE A C 1
ATOM 2515 O O . ILE A 1 311 ? -11.939 2.908 18.398 1.00 46.00 311 ILE A O 1
ATOM 2519 N N . LEU A 1 312 ? -10.668 1.533 17.181 1.00 41.19 312 LEU A N 1
ATOM 2520 C CA . LEU A 1 312 ? -9.660 2.558 16.848 1.00 41.19 312 LEU A CA 1
ATOM 2521 C C . LEU A 1 312 ? -9.675 3.022 15.385 1.00 41.19 312 LEU A C 1
ATOM 2523 O O . LEU A 1 312 ? -9.058 4.034 15.077 1.00 41.19 312 LEU A O 1
ATOM 2527 N N . LYS A 1 313 ? -10.360 2.322 14.467 1.00 53.50 313 LYS A N 1
ATOM 2528 C CA . LYS A 1 313 ? -10.367 2.622 13.012 1.00 53.50 313 LYS A CA 1
ATOM 2529 C C . LYS A 1 313 ? -8.974 2.751 12.350 1.00 53.50 313 LYS A C 1
ATOM 2531 O O . LYS A 1 313 ? -8.905 3.153 11.195 1.00 53.50 313 LYS A O 1
ATOM 2536 N N . ILE A 1 314 ? -7.872 2.367 13.003 1.00 52.62 314 ILE A N 1
ATOM 2537 C CA . ILE A 1 314 ? -6.531 2.508 12.417 1.00 52.62 314 ILE A CA 1
ATOM 2538 C C . ILE A 1 314 ? -6.249 1.332 11.470 1.00 52.62 314 ILE A C 1
ATOM 2540 O O . ILE A 1 314 ? -6.193 0.177 11.895 1.00 52.62 314 ILE A O 1
ATOM 2544 N N . ARG A 1 315 ? -6.049 1.641 10.185 1.00 66.69 315 ARG A N 1
ATOM 2545 C CA . ARG A 1 315 ? -5.557 0.719 9.145 1.00 66.69 315 ARG A CA 1
ATOM 2546 C C . ARG A 1 315 ? -4.149 1.134 8.770 1.00 66.69 315 ARG A C 1
ATOM 2548 O O . ARG A 1 315 ? -4.003 2.268 8.343 1.00 66.69 315 ARG A O 1
ATOM 2555 N N . TYR A 1 316 ? -3.138 0.278 8.906 1.00 82.50 316 TYR A N 1
ATOM 2556 C CA . TYR A 1 316 ? -1.773 0.676 8.523 1.00 82.50 316 TYR A CA 1
ATOM 2557 C C . TYR A 1 316 ? -1.667 0.726 7.000 1.00 82.50 316 TYR A C 1
ATOM 2559 O O . TYR A 1 316 ? -1.758 1.803 6.424 1.00 82.50 316 TYR A O 1
ATOM 2567 N N . LEU A 1 317 ? -1.577 -0.437 6.355 1.00 90.12 317 LEU A N 1
ATOM 2568 C CA . LEU A 1 317 ? -1.652 -0.540 4.900 1.00 90.12 317 LEU A CA 1
ATOM 2569 C C . LEU A 1 317 ? -3.093 -0.786 4.452 1.00 90.12 317 LEU A C 1
ATOM 2571 O O . LEU A 1 317 ? -3.797 -1.623 5.027 1.00 90.12 317 LEU A O 1
ATOM 2575 N N . ASP A 1 318 ? -3.530 -0.065 3.427 1.00 90.25 318 ASP A N 1
ATOM 2576 C CA . ASP A 1 318 ? -4.793 -0.302 2.733 1.00 90.25 318 ASP A CA 1
ATOM 2577 C C . ASP A 1 318 ? -4.688 -1.516 1.807 1.00 90.25 318 ASP A C 1
ATOM 2579 O O . ASP A 1 318 ? -5.540 -2.401 1.876 1.00 90.25 318 ASP A O 1
ATOM 2583 N N . TYR A 1 319 ? -3.603 -1.584 1.030 1.00 92.62 319 TYR A N 1
ATOM 2584 C CA . TYR A 1 319 ? -3.243 -2.702 0.158 1.00 92.62 319 TYR A CA 1
ATOM 2585 C C . TYR A 1 319 ? -1.743 -2.993 0.250 1.00 92.62 319 TYR A C 1
ATOM 2587 O O . TYR A 1 319 ? -0.951 -2.117 0.604 1.00 92.62 319 TYR A O 1
ATOM 2595 N N . ILE A 1 320 ? -1.376 -4.238 -0.043 1.00 94.06 320 ILE A N 1
ATOM 2596 C CA . ILE A 1 320 ? -0.015 -4.770 0.021 1.00 94.06 320 ILE A CA 1
ATOM 2597 C C . ILE A 1 320 ? 0.323 -5.334 -1.359 1.00 94.06 320 ILE A C 1
ATOM 2599 O O . ILE A 1 320 ? -0.290 -6.315 -1.789 1.00 94.06 320 ILE A O 1
ATOM 2603 N N . ASN A 1 321 ? 1.295 -4.720 -2.029 1.00 94.56 321 ASN A N 1
ATOM 2604 C CA . ASN A 1 321 ? 1.755 -5.093 -3.363 1.00 94.56 321 ASN A CA 1
ATOM 2605 C C . ASN A 1 321 ? 2.855 -6.159 -3.212 1.00 94.56 321 ASN A C 1
ATOM 2607 O O . ASN A 1 321 ? 4.014 -5.839 -2.952 1.00 94.56 321 ASN A O 1
ATOM 2611 N N . LEU A 1 322 ? 2.489 -7.441 -3.312 1.00 90.69 322 LEU A N 1
ATOM 2612 C CA . LEU A 1 322 ? 3.436 -8.559 -3.243 1.00 90.69 322 LEU A CA 1
ATOM 2613 C C . LEU A 1 322 ? 4.253 -8.647 -4.539 1.00 90.69 322 LEU A C 1
ATOM 2615 O O . LEU A 1 322 ? 3.710 -9.059 -5.562 1.00 90.69 322 LEU A O 1
ATOM 2619 N N . MET A 1 323 ? 5.545 -8.316 -4.504 1.00 88.56 323 MET A N 1
ATOM 2620 C CA . MET A 1 323 ? 6.438 -8.378 -5.673 1.00 88.56 323 MET A CA 1
ATOM 2621 C C . MET A 1 323 ? 6.771 -9.824 -6.056 1.00 88.56 323 MET A C 1
ATOM 2623 O O . MET A 1 323 ? 7.884 -10.303 -5.868 1.00 88.56 323 MET A O 1
ATOM 2627 N N . THR A 1 324 ? 5.765 -10.554 -6.539 1.00 82.19 324 THR A N 1
ATOM 2628 C CA . THR A 1 324 ? 5.802 -11.967 -6.940 1.00 82.19 324 THR A CA 1
ATOM 2629 C C . THR A 1 324 ? 6.421 -12.144 -8.324 1.00 82.19 324 THR A C 1
ATOM 2631 O O . THR A 1 324 ? 5.903 -12.858 -9.177 1.00 82.19 324 THR A O 1
ATOM 2634 N N . TYR A 1 325 ? 7.541 -11.472 -8.534 1.00 72.56 325 TYR A N 1
ATOM 2635 C CA . TYR A 1 325 ? 8.386 -11.519 -9.715 1.00 72.56 325 TYR A CA 1
ATOM 2636 C C . TYR A 1 325 ? 9.850 -11.449 -9.266 1.00 72.56 325 TYR A C 1
ATOM 2638 O O . TYR A 1 325 ? 10.133 -11.389 -8.071 1.00 72.56 325 TYR A O 1
ATOM 2646 N N . ASP A 1 326 ? 10.787 -11.556 -10.208 1.00 67.75 326 ASP A N 1
ATOM 2647 C CA . ASP A 1 326 ? 12.232 -11.629 -9.928 1.00 67.75 326 ASP A CA 1
ATOM 2648 C C . ASP A 1 326 ? 12.648 -12.789 -9.008 1.00 67.75 326 ASP A C 1
ATOM 2650 O O . ASP A 1 326 ? 13.663 -12.738 -8.309 1.00 67.75 326 ASP A O 1
ATOM 2654 N N . PHE A 1 327 ? 11.881 -13.880 -9.018 1.00 66.62 327 PHE A N 1
ATOM 2655 C CA . PHE A 1 327 ? 12.312 -15.105 -8.365 1.00 66.62 327 PHE A CA 1
ATOM 2656 C C . PHE A 1 327 ? 13.482 -15.742 -9.128 1.00 66.62 327 PHE A C 1
ATOM 2658 O O . PHE A 1 327 ? 13.419 -15.932 -10.342 1.00 66.62 327 PHE A O 1
ATOM 2665 N N . TYR A 1 328 ? 14.514 -16.170 -8.398 1.00 55.91 328 TYR A N 1
ATOM 2666 C CA . TYR A 1 328 ? 15.605 -16.987 -8.931 1.00 55.91 328 TYR A CA 1
ATOM 2667 C C . TYR A 1 328 ? 15.550 -18.393 -8.303 1.00 55.91 328 TYR A C 1
ATOM 2669 O O . TYR A 1 328 ? 15.586 -18.533 -7.081 1.00 55.91 328 TYR A O 1
ATOM 2677 N N . GLY A 1 329 ? 15.500 -19.448 -9.127 1.00 44.72 329 GLY A N 1
ATOM 2678 C CA . GLY A 1 329 ? 15.592 -20.849 -8.678 1.00 44.72 329 GLY A CA 1
ATOM 2679 C C . GLY A 1 329 ? 14.258 -21.591 -8.465 1.00 44.72 329 GLY A C 1
ATOM 2680 O O . GLY A 1 329 ? 13.186 -21.082 -8.762 1.00 44.72 329 GLY A O 1
ATOM 2681 N N . GLN A 1 330 ? 14.335 -22.835 -7.966 1.00 35.53 330 GLN A N 1
ATOM 2682 C CA . GLN A 1 330 ? 13.249 -23.843 -7.929 1.00 35.53 330 GLN A CA 1
ATOM 2683 C C . GLN A 1 330 ? 12.071 -23.567 -6.963 1.00 35.53 330 GLN A C 1
ATOM 2685 O O . GLN A 1 330 ? 11.151 -24.377 -6.902 1.00 35.53 330 GLN A O 1
ATOM 2690 N N . PHE A 1 331 ? 12.070 -22.462 -6.209 1.00 44.03 331 PHE A N 1
ATOM 2691 C CA . PHE A 1 331 ? 11.073 -22.189 -5.155 1.00 44.03 331 PHE A CA 1
ATOM 2692 C C . PHE A 1 331 ? 10.079 -21.064 -5.495 1.00 44.03 331 PHE A C 1
ATOM 2694 O O . PHE A 1 331 ? 9.474 -20.474 -4.601 1.00 44.03 331 PHE A O 1
ATOM 2701 N N . SER A 1 332 ? 9.905 -20.743 -6.776 1.00 53.56 332 SER A N 1
ATOM 2702 C CA . SER A 1 332 ? 9.056 -19.639 -7.228 1.00 53.56 332 SER A CA 1
ATOM 2703 C C . SER A 1 332 ? 7.597 -20.068 -7.405 1.00 53.56 332 SER A C 1
ATOM 2705 O O . SER A 1 332 ? 7.172 -20.393 -8.513 1.00 53.56 332 SER A O 1
ATOM 2707 N N . ASP A 1 333 ? 6.828 -20.072 -6.317 1.00 71.62 333 ASP A N 1
ATOM 2708 C CA . ASP A 1 333 ? 5.373 -20.228 -6.382 1.00 71.62 333 ASP A CA 1
ATOM 2709 C C . ASP A 1 333 ? 4.666 -19.015 -5.758 1.00 71.62 333 ASP A C 1
ATOM 2711 O O . ASP A 1 333 ? 4.699 -18.792 -4.543 1.00 71.62 333 ASP A O 1
ATOM 2715 N N . THR A 1 334 ? 4.013 -18.220 -6.606 1.00 73.62 334 THR A N 1
ATOM 2716 C CA . THR A 1 334 ? 3.133 -17.112 -6.211 1.00 73.62 334 THR A CA 1
ATOM 2717 C C . THR A 1 334 ? 2.088 -17.565 -5.187 1.00 73.62 334 THR A C 1
ATOM 2719 O O . THR A 1 334 ? 1.812 -16.838 -4.228 1.00 73.62 334 THR A O 1
ATOM 2722 N N . ASP A 1 335 ? 1.551 -18.784 -5.321 1.00 74.56 335 ASP A N 1
ATOM 2723 C CA . ASP A 1 335 ? 0.597 -19.348 -4.363 1.00 74.56 335 ASP A CA 1
ATOM 2724 C C . ASP A 1 335 ? 1.235 -19.560 -2.991 1.00 74.56 335 ASP A C 1
ATOM 2726 O O . ASP A 1 335 ? 0.641 -19.213 -1.965 1.00 74.56 335 ASP A O 1
ATOM 2730 N N . TYR A 1 336 ? 2.477 -20.040 -2.954 1.00 79.44 336 TYR A N 1
ATOM 2731 C CA . TYR A 1 336 ? 3.213 -20.197 -1.708 1.00 79.44 336 TYR A CA 1
ATOM 2732 C C . TYR A 1 336 ? 3.415 -18.854 -0.993 1.00 79.44 336 TYR A C 1
ATOM 2734 O O . TYR A 1 336 ? 3.168 -18.764 0.211 1.00 79.44 336 TYR A O 1
ATOM 2742 N N . VAL A 1 337 ? 3.790 -17.793 -1.715 1.00 82.69 337 VAL A N 1
ATOM 2743 C CA . VAL A 1 337 ? 3.984 -16.450 -1.133 1.00 82.69 337 VAL A CA 1
ATOM 2744 C C . VAL A 1 337 ? 2.672 -15.894 -0.580 1.00 82.69 337 VAL A C 1
ATOM 2746 O O . VAL A 1 337 ? 2.628 -15.439 0.565 1.00 82.69 337 VAL A O 1
ATOM 2749 N N . VAL A 1 338 ? 1.579 -15.990 -1.339 1.00 79.75 338 VAL A N 1
ATOM 2750 C CA . VAL A 1 338 ? 0.244 -15.556 -0.895 1.00 79.75 338 VAL A CA 1
ATOM 2751 C C . VAL A 1 338 ? -0.196 -16.323 0.354 1.00 79.75 338 VAL A C 1
ATOM 2753 O O . VAL A 1 338 ? -0.651 -15.718 1.331 1.00 79.75 338 VAL A O 1
ATOM 2756 N N . ARG A 1 339 ? -0.029 -17.653 0.366 1.00 78.75 339 ARG A N 1
ATOM 2757 C CA . ARG A 1 339 ? -0.332 -18.490 1.538 1.00 78.75 339 ARG A CA 1
ATOM 2758 C C . ARG A 1 339 ? 0.544 -18.132 2.726 1.00 78.75 339 ARG A C 1
ATOM 2760 O O . ARG A 1 339 ? 0.038 -18.104 3.846 1.00 78.75 339 ARG A O 1
ATOM 2767 N N . TYR A 1 340 ? 1.822 -17.835 2.501 1.00 84.38 340 TYR A N 1
ATOM 2768 C CA . TYR A 1 340 ? 2.741 -17.419 3.552 1.00 84.38 340 TYR A CA 1
ATOM 2769 C C . TYR A 1 340 ? 2.262 -16.118 4.201 1.00 84.38 340 TYR A C 1
ATOM 2771 O O . TYR A 1 340 ? 2.041 -16.096 5.410 1.00 84.38 340 TYR A O 1
ATOM 2779 N N . TRP A 1 341 ? 2.021 -15.061 3.421 1.00 87.00 341 TRP A N 1
ATOM 2780 C CA . TRP A 1 341 ? 1.516 -13.785 3.940 1.00 87.00 341 TRP A CA 1
ATOM 2781 C C . TRP A 1 341 ? 0.178 -13.951 4.666 1.00 87.00 341 TRP A C 1
ATOM 2783 O O . TRP A 1 341 ? 0.011 -13.462 5.786 1.00 87.00 341 TRP A O 1
ATOM 2793 N N . SER A 1 342 ? -0.749 -14.715 4.082 1.00 80.94 342 SER A N 1
ATOM 2794 C CA . SER A 1 342 ? -2.059 -14.964 4.683 1.00 80.94 342 SER A CA 1
ATOM 2795 C C . SER A 1 342 ? -1.966 -15.719 6.013 1.00 80.94 342 SER A C 1
ATOM 2797 O O . SER A 1 342 ? -2.542 -15.277 7.007 1.00 80.94 342 SER A O 1
ATOM 2799 N N . LYS A 1 343 ? -1.169 -16.796 6.076 1.00 82.75 343 LYS A N 1
ATOM 2800 C CA . LYS A 1 343 ? -0.940 -17.584 7.301 1.00 82.75 343 LYS A CA 1
ATOM 2801 C C . LYS A 1 343 ? -0.328 -16.752 8.433 1.00 82.75 343 LYS A C 1
ATOM 2803 O O . LYS A 1 343 ? -0.561 -17.047 9.602 1.00 82.75 343 LYS A O 1
ATOM 2808 N N . HIS A 1 344 ? 0.436 -15.714 8.102 1.00 83.56 344 HIS A N 1
ATOM 2809 C CA . HIS A 1 344 ? 1.094 -14.845 9.080 1.00 83.56 344 HIS A CA 1
ATOM 2810 C C . HIS A 1 344 ? 0.290 -13.579 9.424 1.00 83.56 344 HIS A C 1
ATOM 2812 O O . HIS A 1 344 ? 0.795 -12.698 10.121 1.00 83.56 344 HIS A O 1
ATOM 2818 N N . GLY A 1 345 ? -0.982 -13.513 9.018 1.00 79.38 345 GLY A N 1
ATOM 2819 C CA . GLY A 1 345 ? -1.936 -12.502 9.479 1.00 79.38 345 GLY A CA 1
ATOM 2820 C C . GLY A 1 345 ? -2.269 -11.412 8.465 1.00 79.38 345 GLY A C 1
ATOM 2821 O O . GLY A 1 345 ? -2.933 -10.447 8.840 1.00 79.38 345 GLY A O 1
ATOM 2822 N N . ALA A 1 346 ? -1.839 -11.539 7.205 1.00 82.75 346 ALA A N 1
ATOM 2823 C CA . ALA A 1 346 ? -2.293 -10.642 6.151 1.00 82.75 346 ALA A CA 1
ATOM 2824 C C . ALA A 1 346 ? -3.687 -11.052 5.641 1.00 82.75 346 ALA A C 1
ATOM 2826 O O . ALA A 1 346 ? -3.866 -12.167 5.142 1.00 82.75 346 ALA A O 1
ATOM 2827 N N . PRO A 1 347 ? -4.692 -10.169 5.708 1.00 80.50 347 PRO A N 1
ATOM 2828 C CA . PRO A 1 347 ? -5.992 -10.439 5.117 1.00 80.50 347 PRO A CA 1
ATOM 2829 C C . PRO A 1 347 ? -5.857 -10.539 3.602 1.00 80.50 347 PRO A C 1
ATOM 2831 O O . PRO A 1 347 ? -5.327 -9.632 2.959 1.00 80.50 347 PRO A O 1
ATOM 2834 N N . LYS A 1 348 ? -6.408 -11.602 3.014 1.00 76.19 348 LYS A N 1
ATOM 2835 C CA . LYS A 1 348 ? -6.425 -11.799 1.557 1.00 76.19 348 LYS A CA 1
ATOM 2836 C C . LYS A 1 348 ? -7.005 -10.596 0.806 1.00 76.19 348 LYS A C 1
ATOM 2838 O O . LYS A 1 348 ? -6.471 -10.200 -0.223 1.00 76.19 348 LYS A O 1
ATOM 2843 N N . SER A 1 349 ? -8.003 -9.935 1.392 1.00 80.12 349 SER A N 1
ATOM 2844 C CA . SER A 1 349 ? -8.634 -8.716 0.872 1.00 80.12 349 SER A CA 1
ATOM 2845 C C . SER A 1 349 ? -7.731 -7.474 0.835 1.00 80.12 349 SER A C 1
ATOM 2847 O O . SER A 1 349 ? -8.195 -6.421 0.407 1.00 80.12 349 SER A O 1
ATOM 2849 N N . LYS A 1 350 ? -6.476 -7.561 1.298 1.00 84.94 350 LYS A N 1
ATOM 2850 C CA . LYS A 1 350 ? -5.449 -6.518 1.143 1.00 84.94 350 LYS A CA 1
ATOM 2851 C C . LYS A 1 350 ? -4.310 -6.912 0.203 1.00 84.94 350 LYS A C 1
ATOM 2853 O O . LYS A 1 350 ? -3.536 -6.042 -0.178 1.00 84.94 350 LYS A O 1
ATOM 2858 N N . LEU A 1 351 ? -4.173 -8.192 -0.136 1.00 84.56 351 LEU A N 1
ATOM 2859 C CA . LEU A 1 351 ? -3.048 -8.692 -0.922 1.00 84.56 351 LEU A CA 1
ATOM 2860 C C . LEU A 1 351 ? -3.306 -8.483 -2.418 1.00 84.56 351 LEU A C 1
ATOM 2862 O O . LEU A 1 351 ? -4.325 -8.945 -2.939 1.00 84.56 351 LEU A O 1
ATOM 2866 N N . LEU A 1 352 ? -2.367 -7.814 -3.087 1.00 86.25 352 LEU A N 1
ATOM 2867 C CA . LEU A 1 352 ? -2.297 -7.666 -4.537 1.00 86.25 352 LEU A CA 1
ATOM 2868 C C . LEU A 1 352 ? -1.109 -8.483 -5.058 1.00 86.25 352 LEU A C 1
ATOM 2870 O O . LEU A 1 352 ? 0.003 -8.343 -4.549 1.00 86.25 352 LEU A O 1
ATOM 2874 N N . ILE A 1 353 ? -1.348 -9.342 -6.050 1.00 83.94 353 ILE A N 1
ATOM 2875 C CA . ILE A 1 353 ? -0.286 -10.117 -6.714 1.00 83.94 353 ILE A CA 1
ATOM 2876 C C . ILE A 1 353 ? 0.397 -9.238 -7.758 1.00 83.94 353 ILE A C 1
ATOM 2878 O O . ILE A 1 353 ? -0.295 -8.587 -8.540 1.00 83.94 353 ILE A O 1
ATOM 2882 N N . GLY A 1 354 ? 1.727 -9.239 -7.769 1.00 83.75 354 GLY A N 1
ATOM 2883 C CA . GLY A 1 354 ? 2.541 -8.509 -8.731 1.00 83.75 354 GLY A CA 1
ATOM 2884 C C . GLY A 1 354 ? 2.773 -9.292 -10.008 1.00 83.75 354 GLY A C 1
ATOM 2885 O O . GLY A 1 354 ? 3.175 -10.454 -9.954 1.00 83.75 354 GLY A O 1
ATOM 2886 N N . LEU A 1 355 ? 2.562 -8.634 -11.145 1.00 80.62 355 LEU A N 1
ATOM 2887 C CA . LEU A 1 355 ? 2.807 -9.192 -12.467 1.00 80.62 355 LEU A CA 1
ATOM 2888 C C . LEU A 1 355 ? 3.836 -8.354 -13.221 1.00 80.62 355 LEU A C 1
ATOM 2890 O O . LEU A 1 355 ? 3.614 -7.150 -13.406 1.00 80.62 355 LEU A O 1
ATOM 2894 N N . PRO A 1 356 ? 4.935 -8.973 -13.674 1.00 75.50 356 PRO A N 1
ATOM 2895 C CA . PRO A 1 356 ? 5.918 -8.294 -14.489 1.00 75.50 356 PRO A CA 1
ATOM 2896 C C . PRO A 1 356 ? 5.429 -8.254 -15.944 1.00 75.50 356 PRO A C 1
ATOM 2898 O O . PRO A 1 356 ? 5.092 -9.283 -16.526 1.00 75.50 356 PRO A O 1
ATOM 2901 N N . THR A 1 357 ? 5.418 -7.075 -16.562 1.00 70.56 357 THR A N 1
ATOM 2902 C CA . THR A 1 357 ? 5.283 -6.920 -18.030 1.00 70.56 357 THR A CA 1
ATOM 2903 C C . THR A 1 357 ? 6.640 -6.985 -18.737 1.00 70.56 357 THR A C 1
ATOM 2905 O O . THR A 1 357 ? 6.756 -6.674 -19.914 1.00 70.56 357 THR A O 1
ATOM 2908 N N . TYR A 1 358 ? 7.678 -7.421 -18.025 1.00 61.66 358 TYR A N 1
ATOM 2909 C CA . TYR A 1 358 ? 9.023 -7.659 -18.533 1.00 61.66 358 TYR A CA 1
ATOM 2910 C C . TYR A 1 358 ? 9.440 -9.108 -18.258 1.00 61.66 358 TYR A C 1
ATOM 2912 O O . TYR A 1 358 ? 8.881 -9.791 -17.401 1.00 61.66 358 TYR A O 1
ATOM 2920 N N . GLY A 1 359 ? 10.463 -9.569 -18.974 1.00 58.19 359 GLY A N 1
ATOM 2921 C CA . GLY A 1 359 ? 11.133 -10.838 -18.707 1.00 58.19 359 GLY A CA 1
ATOM 2922 C C . GLY A 1 359 ? 12.582 -10.621 -18.284 1.00 58.19 359 GLY A C 1
ATOM 2923 O O . GLY A 1 359 ? 13.232 -9.673 -18.728 1.00 58.19 359 GLY A O 1
ATOM 2924 N N . GLN A 1 360 ? 13.116 -11.525 -17.462 1.00 54.94 360 GLN A N 1
ATOM 2925 C CA . GLN A 1 360 ? 14.556 -11.608 -17.222 1.00 54.94 360 GLN A CA 1
ATOM 2926 C C . GLN A 1 360 ? 15.190 -12.638 -18.160 1.00 54.94 360 GLN A C 1
ATOM 2928 O O . GLN A 1 360 ? 14.830 -13.815 -18.150 1.00 54.94 360 GLN A O 1
ATOM 2933 N N . GLY A 1 361 ? 16.151 -12.198 -18.970 1.00 54.31 361 GLY A N 1
ATOM 2934 C CA . GLY A 1 361 ? 16.965 -13.088 -19.796 1.00 54.31 361 GLY A CA 1
ATOM 2935 C C . GLY A 1 361 ? 18.241 -13.522 -19.075 1.00 54.31 361 GLY A C 1
ATOM 2936 O O . GLY A 1 361 ? 18.767 -12.792 -18.242 1.00 54.31 361 GLY A O 1
ATOM 2937 N N . PHE A 1 362 ? 18.793 -14.677 -19.447 1.00 59.56 362 PHE A N 1
ATOM 2938 C CA . PHE A 1 362 ? 20.100 -15.142 -18.976 1.00 59.56 362 PHE A CA 1
ATOM 2939 C C . PHE A 1 362 ? 20.897 -15.740 -20.129 1.00 59.56 362 PHE A C 1
ATOM 2941 O O . PHE A 1 362 ? 20.344 -16.409 -21.002 1.00 59.56 362 PHE A O 1
ATOM 2948 N N . LYS A 1 363 ? 22.219 -15.551 -20.117 1.00 58.91 363 LYS A N 1
ATOM 2949 C CA . LYS A 1 363 ? 23.119 -16.241 -21.040 1.00 58.91 363 LYS A CA 1
ATOM 2950 C C . LYS A 1 363 ? 23.541 -17.568 -20.426 1.00 58.91 363 LYS A C 1
ATOM 2952 O O . LYS A 1 363 ? 24.083 -17.604 -19.321 1.00 58.91 363 LYS A O 1
ATOM 2957 N N . THR A 1 364 ? 23.344 -18.658 -21.158 1.00 64.25 364 THR A N 1
ATOM 2958 C CA . THR A 1 364 ? 23.849 -19.989 -20.792 1.00 64.25 364 THR A CA 1
ATOM 2959 C C . THR A 1 364 ? 24.958 -20.410 -21.765 1.00 64.25 364 THR A C 1
ATOM 2961 O O . THR A 1 364 ? 25.145 -19.803 -22.821 1.00 64.25 364 THR A O 1
ATOM 2964 N N . ARG A 1 365 ? 25.737 -21.443 -21.410 1.00 73.50 365 ARG A N 1
ATOM 2965 C CA . ARG A 1 365 ? 26.669 -22.097 -22.358 1.00 73.50 365 ARG A CA 1
ATOM 2966 C C . ARG A 1 365 ? 25.956 -23.066 -23.305 1.00 73.50 365 ARG A C 1
ATOM 2968 O O . ARG A 1 365 ? 26.561 -23.503 -24.281 1.00 73.50 365 ARG A O 1
ATOM 2975 N N . SER A 1 366 ? 24.713 -23.437 -22.994 1.00 72.94 366 SER A N 1
ATOM 2976 C CA . SER A 1 366 ? 23.933 -24.374 -23.795 1.00 72.94 366 SER A CA 1
ATOM 2977 C C . SER A 1 366 ? 23.458 -23.688 -25.071 1.00 72.94 366 SER A C 1
ATOM 2979 O O . SER A 1 366 ? 22.940 -22.576 -25.029 1.00 72.94 366 SER A O 1
ATOM 2981 N N . LYS A 1 367 ? 23.595 -24.370 -26.213 1.00 70.69 367 LYS A N 1
ATOM 2982 C CA . LYS A 1 367 ? 22.994 -23.912 -27.475 1.00 70.69 367 LYS A CA 1
ATOM 2983 C C . LYS A 1 367 ? 21.462 -24.019 -27.461 1.00 70.69 367 LYS A C 1
ATOM 2985 O O . LYS A 1 367 ? 20.817 -23.311 -28.216 1.00 70.69 367 LYS A O 1
ATOM 2990 N N . ASN A 1 368 ? 20.911 -24.868 -26.588 1.00 73.75 368 ASN A N 1
ATOM 2991 C CA . ASN A 1 368 ? 19.477 -25.071 -26.377 1.00 73.75 368 ASN A CA 1
ATOM 2992 C C . ASN A 1 368 ? 19.184 -24.950 -24.870 1.00 73.75 368 ASN A C 1
ATOM 2994 O O . ASN A 1 368 ? 19.145 -25.976 -24.181 1.00 73.75 368 ASN A O 1
ATOM 2998 N N . PRO A 1 369 ? 19.085 -23.721 -24.333 1.00 64.56 369 PRO A N 1
ATOM 2999 C CA . PRO A 1 369 ? 18.902 -23.498 -22.904 1.00 64.56 369 PRO A CA 1
ATOM 3000 C C . PRO A 1 369 ? 17.599 -24.121 -22.389 1.00 64.56 369 PRO A C 1
ATOM 3002 O O . PRO A 1 369 ? 16.544 -23.972 -23.003 1.00 64.56 369 PRO A O 1
ATOM 3005 N N . LYS A 1 370 ? 17.674 -24.796 -21.241 1.00 71.50 370 LYS A N 1
ATOM 3006 C CA . LYS A 1 370 ? 16.528 -25.325 -20.490 1.00 71.50 370 LYS A CA 1
ATOM 3007 C C . LYS A 1 370 ? 16.422 -24.661 -19.120 1.00 71.50 370 LYS A C 1
ATOM 3009 O O . LYS A 1 370 ? 17.405 -24.157 -18.576 1.00 71.50 370 LYS A O 1
ATOM 3014 N N . ILE A 1 371 ? 15.223 -24.698 -18.536 1.00 67.31 371 ILE A N 1
ATOM 3015 C CA . ILE A 1 371 ? 15.012 -24.280 -17.144 1.00 67.31 371 ILE A CA 1
ATOM 3016 C C . ILE A 1 371 ? 15.945 -25.100 -16.240 1.00 67.31 371 ILE A C 1
ATOM 3018 O O . ILE A 1 371 ? 15.947 -26.329 -16.299 1.00 67.31 371 ILE A O 1
ATOM 3022 N N . GLY A 1 372 ? 16.734 -24.411 -15.412 1.00 66.62 372 GLY A N 1
ATOM 3023 C CA . GLY A 1 372 ? 17.724 -25.021 -14.516 1.00 66.62 372 GLY A CA 1
ATOM 3024 C C . GLY A 1 372 ? 19.153 -25.092 -15.070 1.00 66.62 372 GLY A C 1
ATOM 3025 O O . GLY A 1 372 ? 20.060 -25.471 -14.326 1.00 66.62 372 GLY A O 1
ATOM 3026 N N . ASP A 1 373 ? 19.388 -24.701 -16.328 1.00 66.75 373 ASP A N 1
ATOM 3027 C CA . ASP A 1 373 ? 20.741 -24.630 -16.890 1.00 66.75 373 ASP A CA 1
ATOM 3028 C C . ASP A 1 373 ? 21.609 -23.584 -16.172 1.00 66.75 373 ASP A C 1
ATOM 3030 O O . ASP A 1 373 ? 21.147 -22.518 -15.758 1.00 66.75 373 ASP A O 1
ATOM 3034 N N . LYS A 1 374 ? 22.916 -23.866 -16.060 1.00 71.81 374 LYS A N 1
ATOM 3035 C CA . LYS A 1 374 ? 23.871 -22.941 -15.436 1.00 71.81 374 LYS A CA 1
ATOM 3036 C C . LYS A 1 374 ? 23.987 -21.639 -16.233 1.00 71.81 374 LYS A C 1
ATOM 3038 O O . LYS A 1 374 ? 24.356 -21.635 -17.412 1.00 71.81 374 LYS A O 1
ATOM 3043 N N . ILE A 1 375 ? 23.755 -20.536 -15.533 1.00 67.44 375 ILE A N 1
ATOM 3044 C CA . ILE A 1 375 ? 23.896 -19.170 -16.032 1.00 67.44 375 ILE A CA 1
ATOM 3045 C C . ILE A 1 375 ? 25.384 -18.801 -16.074 1.00 67.44 375 ILE A C 1
ATOM 3047 O O . ILE A 1 375 ? 26.130 -19.084 -15.137 1.00 67.44 375 ILE A O 1
ATOM 3051 N N . VAL A 1 376 ? 25.825 -18.173 -17.165 1.00 70.31 376 VAL A N 1
ATOM 3052 C CA . VAL A 1 376 ? 27.214 -17.710 -17.354 1.00 70.31 376 VAL A CA 1
ATOM 3053 C C . VAL A 1 376 ? 27.334 -16.211 -17.619 1.00 70.31 376 VAL A C 1
ATOM 3055 O O . VAL A 1 376 ? 28.439 -15.715 -17.817 1.00 70.31 376 VAL A O 1
ATOM 3058 N N . GLY A 1 377 ? 26.213 -15.492 -17.622 1.00 53.72 377 GLY A N 1
ATOM 3059 C CA . GLY A 1 377 ? 26.167 -14.038 -17.722 1.00 53.72 377 GLY A CA 1
ATOM 3060 C C . GLY A 1 377 ? 24.745 -13.517 -17.920 1.00 53.72 377 GLY A C 1
ATOM 3061 O O . GLY A 1 377 ? 23.806 -14.296 -18.095 1.00 53.72 377 GLY A O 1
ATOM 3062 N N . GLY A 1 378 ? 24.604 -12.191 -17.915 1.00 46.38 378 GLY A N 1
ATOM 3063 C CA . GLY A 1 378 ? 23.374 -11.517 -18.329 1.00 46.38 378 GLY A CA 1
ATOM 3064 C C . GLY A 1 378 ? 23.130 -11.635 -19.841 1.00 46.38 378 GLY A C 1
ATOM 3065 O O . GLY A 1 378 ? 24.047 -11.992 -20.593 1.00 46.38 378 GLY A O 1
ATOM 3066 N N . PRO A 1 379 ? 21.900 -11.366 -20.302 1.00 45.44 379 PRO A N 1
ATOM 3067 C CA . PRO A 1 379 ? 21.569 -11.384 -21.717 1.00 45.44 379 PRO A CA 1
ATOM 3068 C C . PRO A 1 379 ? 22.229 -10.188 -22.421 1.00 45.44 379 PRO A C 1
ATOM 3070 O O . PRO A 1 379 ? 22.560 -9.180 -21.795 1.00 45.44 379 PRO A O 1
ATOM 3073 N N . SER A 1 380 ? 22.412 -10.282 -23.737 1.00 43.25 380 SER A N 1
ATOM 3074 C CA . SER A 1 380 ? 22.667 -9.091 -24.557 1.00 43.25 380 SER A CA 1
ATOM 3075 C C . SER A 1 380 ? 21.427 -8.185 -24.536 1.00 43.25 380 SER A C 1
ATOM 3077 O O . SER A 1 380 ? 20.311 -8.690 -24.423 1.00 43.25 380 SER A O 1
ATOM 3079 N N . GLN A 1 381 ? 21.607 -6.862 -24.632 1.00 41.38 381 GLN A N 1
ATOM 3080 C CA . GLN A 1 381 ? 20.498 -5.900 -24.639 1.00 41.38 381 GLN A CA 1
ATOM 3081 C C . GLN A 1 381 ? 19.487 -6.252 -25.744 1.00 41.38 381 GLN A C 1
ATOM 3083 O O . GLN A 1 381 ? 19.862 -6.411 -26.906 1.00 41.38 381 GLN A O 1
ATOM 3088 N N . GLY A 1 382 ? 18.221 -6.433 -25.363 1.00 37.62 382 GLY A N 1
ATOM 3089 C CA . GLY A 1 382 ? 17.154 -6.829 -26.282 1.00 37.62 382 GLY A CA 1
ATOM 3090 C C . GLY A 1 382 ? 16.583 -5.635 -27.062 1.00 37.62 382 GLY A C 1
ATOM 3091 O O . GLY A 1 382 ? 16.530 -4.535 -26.515 1.00 37.62 382 GLY A O 1
ATOM 3092 N N . PRO A 1 383 ? 16.102 -5.830 -28.303 1.00 39.50 383 PRO A N 1
ATOM 3093 C CA . PRO A 1 383 ? 15.550 -4.758 -29.128 1.00 39.50 383 PRO A CA 1
ATOM 3094 C C . PRO A 1 383 ? 14.032 -4.517 -28.927 1.00 39.50 383 PRO A C 1
ATOM 3096 O O . PRO A 1 383 ? 13.397 -4.161 -29.905 1.00 39.50 383 PRO A O 1
ATOM 3099 N N . ILE A 1 384 ? 13.467 -4.655 -27.700 1.00 42.94 384 ILE A N 1
ATOM 3100 C CA . ILE A 1 384 ? 12.073 -4.254 -27.284 1.00 42.94 384 ILE A CA 1
ATOM 3101 C C . ILE A 1 384 ? 11.012 -5.403 -27.047 1.00 42.94 384 ILE A C 1
ATOM 3103 O O . ILE A 1 384 ? 9.810 -5.199 -27.060 1.00 42.94 384 ILE A O 1
ATOM 3107 N N . THR A 1 385 ? 11.423 -6.637 -26.700 1.00 39.81 385 THR A N 1
ATOM 3108 C CA . THR A 1 385 ? 10.623 -7.682 -25.955 1.00 39.81 385 THR A CA 1
ATOM 3109 C C . THR A 1 385 ? 9.348 -8.358 -26.540 1.00 39.81 385 THR A C 1
ATOM 3111 O O . THR A 1 385 ? 8.639 -9.030 -25.803 1.00 39.81 385 THR A O 1
ATOM 3114 N N . LYS A 1 386 ? 9.096 -8.332 -27.850 1.00 39.44 386 LYS A N 1
ATOM 3115 C CA . LYS A 1 386 ? 7.979 -9.014 -28.571 1.00 39.44 386 LYS A CA 1
ATOM 3116 C C . LYS A 1 386 ? 7.566 -10.467 -28.151 1.00 39.44 386 LYS A C 1
ATOM 3118 O O . LYS A 1 386 ? 7.939 -11.401 -28.856 1.00 39.44 386 LYS A O 1
ATOM 3123 N N . GLU A 1 387 ? 6.704 -10.680 -27.139 1.00 37.03 387 GLU A N 1
ATOM 3124 C CA . GLU A 1 387 ? 5.937 -11.942 -26.914 1.00 37.03 387 GLU A CA 1
ATOM 3125 C C . GLU A 1 387 ? 4.572 -11.748 -26.196 1.00 37.03 387 GLU A C 1
ATOM 3127 O O . GLU A 1 387 ? 4.397 -10.838 -25.390 1.00 37.03 387 GLU A O 1
ATOM 3132 N N . SER A 1 388 ? 3.594 -12.630 -26.480 1.00 31.58 388 SER A N 1
ATOM 3133 C CA . SER A 1 388 ? 2.176 -12.525 -26.071 1.00 31.58 388 SER A CA 1
ATOM 3134 C C . SER A 1 388 ? 1.743 -13.524 -24.973 1.00 31.58 388 SER A C 1
ATOM 3136 O O . SER A 1 388 ? 1.778 -14.738 -25.159 1.00 31.58 388 SER A O 1
ATOM 3138 N N . GLY A 1 389 ? 1.257 -12.995 -23.840 1.00 42.56 389 GLY A N 1
ATOM 3139 C CA . GLY A 1 389 ? -0.137 -13.152 -23.385 1.00 42.56 389 GLY A CA 1
ATOM 3140 C C . GLY A 1 389 ? -0.729 -14.520 -22.996 1.00 42.56 389 GLY A C 1
ATOM 3141 O O . GLY A 1 389 ? -1.856 -14.791 -23.403 1.00 42.56 389 GLY A O 1
ATOM 3142 N N . ILE A 1 390 ? -0.082 -15.348 -22.158 1.00 35.22 390 ILE A N 1
ATOM 3143 C CA . ILE A 1 390 ? -0.747 -16.533 -21.539 1.00 35.22 390 ILE A CA 1
ATOM 3144 C C . ILE A 1 390 ? -0.820 -16.506 -19.990 1.00 35.22 390 ILE A C 1
ATOM 3146 O O . ILE A 1 390 ? -1.648 -17.205 -19.407 1.00 35.22 390 ILE A O 1
ATOM 3150 N N . LEU A 1 391 ? -0.082 -15.633 -19.295 1.00 46.69 391 LEU A N 1
ATOM 3151 C CA . LEU A 1 391 ? -0.049 -15.616 -17.816 1.00 46.69 391 LEU A CA 1
ATOM 3152 C C . LEU A 1 391 ? -1.218 -14.833 -17.167 1.00 46.69 391 LEU A C 1
ATOM 3154 O O . LEU A 1 391 ? -1.914 -15.361 -16.294 1.00 46.69 391 LEU A O 1
ATOM 3158 N N . ALA A 1 392 ? -1.564 -13.656 -17.707 1.00 45.06 392 ALA A N 1
ATOM 3159 C CA . ALA A 1 392 ? -2.541 -12.734 -17.109 1.00 45.06 392 ALA A CA 1
ATOM 3160 C C . ALA A 1 392 ? -3.946 -13.329 -16.854 1.00 45.06 392 ALA A C 1
ATOM 3162 O O . ALA A 1 392 ? -4.602 -12.990 -15.867 1.00 45.06 392 ALA A O 1
ATOM 3163 N N . TYR A 1 393 ? -4.439 -14.219 -17.726 1.00 39.53 393 TYR A N 1
ATOM 3164 C CA . TYR A 1 393 ? -5.776 -14.814 -17.573 1.00 39.53 393 TYR A CA 1
ATOM 3165 C C . TYR A 1 393 ? -5.849 -15.822 -16.417 1.00 39.53 393 TYR A C 1
ATOM 3167 O O . TYR A 1 393 ? -6.820 -15.831 -15.653 1.00 39.53 393 TYR A O 1
ATOM 3175 N N . ILE A 1 394 ? -4.825 -16.670 -16.290 1.00 42.31 394 ILE A N 1
ATOM 3176 C CA . ILE A 1 394 ? -4.755 -17.715 -15.263 1.00 42.31 394 ILE A CA 1
ATOM 3177 C C . ILE A 1 394 ? -4.610 -17.065 -13.882 1.00 42.31 394 ILE A C 1
ATOM 3179 O O . ILE A 1 394 ? -5.307 -17.447 -12.939 1.00 42.31 394 ILE A O 1
ATOM 3183 N N . GLU A 1 395 ? -3.789 -16.022 -13.777 1.00 54.59 395 GLU A N 1
ATOM 3184 C CA . GLU A 1 395 ? -3.553 -15.300 -12.523 1.00 54.59 395 GLU A CA 1
ATOM 3185 C C . GLU A 1 395 ? -4.771 -14.473 -12.089 1.00 54.59 395 GLU A C 1
ATOM 3187 O O . GLU A 1 395 ? -5.125 -14.465 -10.909 1.00 54.59 395 GLU A O 1
ATOM 3192 N N . GLY A 1 396 ? -5.510 -13.873 -13.027 1.00 50.19 396 GLY A N 1
ATOM 3193 C CA . GLY A 1 396 ? -6.778 -13.208 -12.716 1.00 50.19 396 GLY A CA 1
ATOM 3194 C C . GLY A 1 396 ? -7.853 -14.159 -12.177 1.00 50.19 396 GLY A C 1
ATOM 3195 O O . GLY A 1 396 ? -8.588 -13.823 -11.239 1.00 50.19 396 GLY A O 1
ATOM 3196 N N . LYS A 1 397 ? -7.921 -15.387 -12.711 1.00 53.91 397 LYS A N 1
ATOM 3197 C CA . LYS A 1 397 ? -8.767 -16.452 -12.151 1.00 53.91 397 LYS A CA 1
ATOM 3198 C C . LYS A 1 397 ? -8.288 -16.860 -10.755 1.00 53.91 397 LYS A C 1
ATOM 3200 O O . LYS A 1 397 ? -9.118 -16.967 -9.855 1.00 53.91 397 LYS A O 1
ATOM 3205 N N . TYR A 1 398 ? -6.980 -17.005 -10.546 1.00 53.34 398 TYR A N 1
ATOM 3206 C CA . TYR A 1 398 ? -6.401 -17.312 -9.236 1.00 53.34 398 TYR A CA 1
ATOM 3207 C C . TYR A 1 398 ? -6.764 -16.257 -8.175 1.00 53.34 398 TYR A C 1
ATOM 3209 O O . TYR A 1 398 ? -7.210 -16.618 -7.085 1.00 53.34 398 TYR A O 1
ATOM 3217 N N . VAL A 1 399 ? -6.654 -14.963 -8.500 1.00 51.03 399 VAL A N 1
ATOM 3218 C CA . VAL A 1 399 ? -7.040 -13.836 -7.624 1.00 51.03 399 VAL A CA 1
ATOM 3219 C C . VAL A 1 399 ? -8.497 -13.948 -7.188 1.00 51.03 399 VAL A C 1
ATOM 3221 O O . VAL A 1 399 ? -8.818 -13.856 -5.999 1.00 51.03 399 VAL A O 1
ATOM 3224 N N . LYS A 1 400 ? -9.381 -14.206 -8.154 1.00 59.69 400 LYS A N 1
ATOM 3225 C CA . LYS A 1 400 ? -10.816 -14.389 -7.937 1.00 59.69 400 LYS A CA 1
ATOM 3226 C C . LYS A 1 400 ? -11.128 -15.615 -7.081 1.00 59.69 400 LYS A C 1
ATOM 3228 O O . LYS A 1 400 ? -11.941 -15.518 -6.163 1.00 59.69 400 LYS A O 1
ATOM 3233 N N . ASP A 1 401 ? -10.513 -16.750 -7.384 1.00 59.22 401 ASP A N 1
ATOM 3234 C CA . ASP A 1 401 ? -10.777 -18.024 -6.713 1.00 59.22 401 ASP A CA 1
ATOM 3235 C C . ASP A 1 401 ? -10.225 -18.038 -5.279 1.00 59.22 401 ASP A C 1
ATOM 3237 O O . ASP A 1 401 ? -10.809 -18.672 -4.401 1.00 59.22 401 ASP A O 1
ATOM 3241 N N . ASN A 1 402 ? -9.175 -17.257 -5.004 1.00 57.56 402 ASN A N 1
ATOM 3242 C CA . ASN A 1 402 ? -8.577 -17.131 -3.674 1.00 57.56 402 ASN A CA 1
ATOM 3243 C C . ASN A 1 402 ? -9.101 -15.954 -2.840 1.00 57.56 402 ASN A C 1
ATOM 3245 O O . ASN A 1 402 ? -8.708 -15.832 -1.679 1.00 57.56 402 ASN A O 1
ATOM 3249 N N . GLY A 1 403 ? -9.983 -15.110 -3.386 1.00 61.16 403 GLY A N 1
ATOM 3250 C CA . GLY A 1 403 ? -10.542 -13.956 -2.671 1.00 61.16 403 GLY A CA 1
ATOM 3251 C C . GLY A 1 403 ? -9.502 -12.882 -2.334 1.00 61.16 403 GLY A C 1
ATOM 3252 O O . GLY A 1 403 ? -9.574 -12.277 -1.263 1.00 61.16 403 GLY A O 1
ATOM 3253 N N . LEU A 1 404 ? -8.515 -12.685 -3.213 1.00 66.31 404 LEU A N 1
ATOM 3254 C CA . LEU A 1 404 ? -7.498 -11.640 -3.064 1.00 66.31 404 LEU A CA 1
ATOM 3255 C C . LEU A 1 404 ? -8.059 -10.260 -3.439 1.00 66.31 404 LEU A C 1
ATOM 3257 O O . LEU A 1 404 ? -9.103 -10.163 -4.087 1.00 66.31 404 LEU A O 1
ATOM 3261 N N . ALA A 1 405 ? -7.367 -9.185 -3.047 1.00 74.19 405 ALA A N 1
ATOM 3262 C CA . ALA A 1 405 ? -7.801 -7.817 -3.342 1.00 74.19 405 ALA A CA 1
ATOM 3263 C C . ALA A 1 405 ? -7.785 -7.506 -4.851 1.00 74.19 405 ALA A C 1
ATOM 3265 O O . ALA A 1 405 ? -8.606 -6.727 -5.346 1.00 74.19 405 ALA A O 1
ATOM 3266 N N . GLY A 1 406 ? -6.856 -8.119 -5.587 1.00 82.50 406 GLY A N 1
ATOM 3267 C CA . GLY A 1 406 ? -6.583 -7.751 -6.969 1.00 82.50 406 GLY A CA 1
ATOM 3268 C C . GLY A 1 406 ? -5.157 -8.064 -7.419 1.00 82.50 406 GLY A C 1
ATOM 3269 O O . GLY A 1 406 ? -4.505 -8.964 -6.887 1.00 82.50 406 GLY A O 1
ATOM 3270 N N . MET A 1 407 ? -4.693 -7.298 -8.403 1.00 82.00 407 MET A N 1
ATOM 3271 C CA . MET A 1 407 ? -3.381 -7.423 -9.046 1.00 82.00 407 MET A CA 1
ATOM 3272 C C . MET A 1 407 ? -2.677 -6.064 -9.070 1.00 82.00 407 MET A C 1
ATOM 3274 O O . MET A 1 407 ? -3.334 -5.019 -9.021 1.00 82.00 407 MET A O 1
ATOM 3278 N N . PHE A 1 408 ? -1.355 -6.069 -9.195 1.00 87.75 408 PHE A N 1
ATOM 3279 C CA . PHE A 1 408 ? -0.610 -4.896 -9.626 1.00 87.75 408 PHE A CA 1
ATOM 3280 C C . PHE A 1 408 ? 0.386 -5.232 -10.732 1.00 87.75 408 PHE A C 1
ATOM 3282 O O . PHE A 1 408 ? 0.848 -6.365 -10.837 1.00 87.75 408 PHE A O 1
ATOM 3289 N N . VAL A 1 409 ? 0.708 -4.236 -11.552 1.00 86.50 409 VAL A N 1
ATOM 3290 C CA . VAL A 1 409 ? 1.574 -4.384 -12.721 1.00 86.50 409 VAL A CA 1
ATOM 3291 C C . VAL A 1 409 ? 2.828 -3.543 -12.558 1.00 86.50 409 VAL A C 1
ATOM 3293 O O . VAL A 1 409 ? 2.740 -2.333 -12.331 1.00 86.50 409 VAL A O 1
ATOM 3296 N N . TRP A 1 410 ? 3.976 -4.189 -12.735 1.00 82.38 410 TRP A N 1
ATOM 3297 C CA . TRP A 1 410 ? 5.266 -3.542 -12.941 1.00 82.38 410 TRP A CA 1
ATOM 3298 C C . TRP A 1 410 ? 5.725 -3.842 -14.378 1.00 82.38 410 TRP A C 1
ATOM 3300 O O . TRP A 1 410 ? 6.180 -4.947 -14.660 1.00 82.38 410 TRP A O 1
ATOM 3310 N N . THR A 1 411 ? 5.573 -2.939 -15.348 1.00 80.88 411 THR A N 1
ATOM 3311 C CA . THR A 1 411 ? 5.059 -1.553 -15.311 1.00 80.88 411 THR A CA 1
ATOM 3312 C C . THR A 1 411 ? 4.125 -1.273 -16.497 1.00 80.88 411 THR A C 1
ATOM 3314 O O . THR A 1 411 ? 4.041 -2.069 -17.435 1.00 80.88 411 THR A O 1
ATOM 3317 N N . LEU A 1 412 ? 3.419 -0.134 -16.482 1.00 82.50 412 LEU A N 1
ATOM 3318 C CA . LEU A 1 412 ? 2.606 0.321 -17.623 1.00 82.50 412 LEU A CA 1
ATOM 3319 C C . LEU A 1 412 ? 3.426 0.412 -18.912 1.00 82.50 412 LEU A C 1
ATOM 3321 O O . LEU A 1 412 ? 2.964 0.029 -19.976 1.00 82.50 412 LEU A O 1
ATOM 3325 N N . ASP A 1 413 ? 4.652 0.910 -18.795 1.00 75.06 413 ASP A N 1
ATOM 3326 C CA . ASP A 1 413 ? 5.535 1.252 -19.908 1.00 75.06 413 ASP A CA 1
ATOM 3327 C C . ASP A 1 413 ? 6.262 0.093 -20.570 1.00 75.06 413 ASP A C 1
ATOM 3329 O O . ASP A 1 413 ? 6.943 0.316 -21.568 1.00 75.06 413 ASP A O 1
ATOM 3333 N N . PHE A 1 414 ? 6.113 -1.126 -20.064 1.00 74.44 414 PHE A N 1
ATOM 3334 C CA . PHE A 1 414 ? 6.596 -2.324 -20.750 1.00 74.44 414 PHE A CA 1
ATOM 3335 C C . PHE A 1 414 ? 5.502 -3.095 -21.500 1.00 74.44 414 PHE A C 1
ATOM 3337 O O . PHE A 1 414 ? 5.831 -4.029 -22.225 1.00 74.44 414 PHE A O 1
ATOM 3344 N N . ASP A 1 415 ? 4.227 -2.716 -21.361 1.00 75.75 415 ASP A N 1
ATOM 3345 C CA . ASP A 1 415 ? 3.169 -3.248 -22.229 1.00 75.75 415 ASP A CA 1
ATOM 3346 C C . ASP A 1 415 ? 3.169 -2.520 -23.589 1.00 75.75 415 ASP A C 1
ATOM 3348 O O . ASP A 1 415 ? 3.737 -1.433 -23.724 1.00 75.75 415 ASP A O 1
ATOM 3352 N N . ASP A 1 416 ? 2.502 -3.088 -24.596 1.00 73.12 416 ASP A N 1
ATOM 3353 C CA . ASP A 1 416 ? 2.310 -2.444 -25.906 1.00 73.12 416 ASP A CA 1
ATOM 3354 C C . ASP A 1 416 ? 1.243 -1.342 -25.802 1.00 73.12 416 ASP A C 1
ATOM 3356 O O . ASP A 1 416 ? 0.102 -1.500 -26.232 1.00 73.12 416 ASP A O 1
ATOM 3360 N N . VAL A 1 417 ? 1.580 -0.242 -25.126 1.00 73.75 417 VAL A N 1
ATOM 3361 C CA . VAL A 1 417 ? 0.631 0.827 -24.772 1.00 73.75 417 VAL A CA 1
ATOM 3362 C C . VAL A 1 417 ? 0.009 1.477 -26.002 1.00 73.75 417 VAL A C 1
ATOM 3364 O O . VAL A 1 417 ? -1.189 1.758 -26.003 1.00 73.75 417 VAL A O 1
ATOM 3367 N N . ASN A 1 418 ? 0.800 1.686 -27.051 1.00 73.75 418 ASN A N 1
ATOM 3368 C CA . ASN A 1 418 ? 0.337 2.322 -28.278 1.00 73.75 418 ASN A CA 1
ATOM 3369 C C . ASN A 1 418 ? -0.370 1.330 -29.215 1.00 73.75 418 ASN A C 1
ATOM 3371 O O . ASN A 1 418 ? -1.195 1.752 -30.029 1.00 73.75 418 ASN A O 1
ATOM 3375 N N . GLY A 1 419 ? -0.137 0.025 -29.043 1.00 73.88 419 GLY A N 1
ATOM 3376 C CA . GLY A 1 419 ? -0.742 -1.042 -29.837 1.00 73.88 419 GLY A CA 1
ATOM 3377 C C . GLY A 1 419 ? -0.094 -1.225 -31.210 1.00 73.88 419 GLY A C 1
ATOM 3378 O O . GLY A 1 419 ? -0.714 -1.811 -32.101 1.00 73.88 419 GLY A O 1
ATOM 3379 N N . ASP A 1 420 ? 1.108 -0.685 -31.402 1.00 75.81 420 ASP A N 1
ATOM 3380 C CA . ASP A 1 420 ? 1.847 -0.638 -32.662 1.00 75.81 420 ASP A CA 1
ATOM 3381 C C . ASP A 1 420 ? 2.918 -1.735 -32.788 1.00 75.81 420 ASP A C 1
ATOM 3383 O O . ASP A 1 420 ? 3.418 -1.970 -33.890 1.00 75.81 420 ASP A O 1
ATOM 3387 N N . GLU A 1 421 ? 3.215 -2.477 -31.715 1.00 69.38 421 GLU A N 1
ATOM 3388 C CA . GLU A 1 421 ? 4.307 -3.458 -31.697 1.00 69.38 421 GLU A CA 1
ATOM 3389 C C . GLU A 1 421 ? 3.854 -4.909 -31.920 1.00 69.38 421 GLU A C 1
ATOM 3391 O O . GLU A 1 421 ? 4.492 -5.657 -32.672 1.00 69.38 421 GLU A O 1
ATOM 3396 N N . CYS A 1 422 ? 2.771 -5.347 -31.265 1.00 69.50 422 CYS A N 1
ATOM 3397 C CA . CYS A 1 422 ? 2.385 -6.767 -31.224 1.00 69.50 422 CYS A CA 1
ATOM 3398 C C . CYS A 1 422 ? 1.110 -7.117 -32.010 1.00 69.50 422 CYS A C 1
ATOM 3400 O O . CYS A 1 422 ? 0.768 -8.297 -32.131 1.00 69.50 422 CYS A O 1
ATOM 3402 N N . GLY A 1 423 ? 0.400 -6.120 -32.551 1.00 74.06 423 GLY A N 1
ATOM 3403 C CA . GLY A 1 423 ? -0.824 -6.321 -33.337 1.00 74.06 423 GLY A CA 1
ATOM 3404 C C . GLY A 1 423 ? -2.037 -6.798 -32.525 1.00 74.06 423 GLY A C 1
ATOM 3405 O O . GLY A 1 423 ? -2.990 -7.317 -33.104 1.00 74.06 423 GLY A O 1
ATOM 3406 N N . GLN A 1 424 ? -2.014 -6.642 -31.194 1.00 74.12 424 GLN A N 1
ATOM 3407 C CA . GLN A 1 424 ? -3.100 -7.052 -30.284 1.00 74.12 424 GLN A CA 1
ATOM 3408 C C . GLN A 1 424 ? -3.901 -5.869 -29.712 1.00 74.12 424 GLN A C 1
ATOM 3410 O O . GLN A 1 424 ? -4.718 -6.051 -28.809 1.00 74.12 424 GLN A O 1
ATOM 3415 N N . GLY A 1 425 ? -3.712 -4.672 -30.275 1.00 79.00 425 GLY A N 1
ATOM 3416 C CA . GLY A 1 425 ? -4.301 -3.431 -29.776 1.00 79.00 425 GLY A CA 1
ATOM 3417 C C . GLY A 1 425 ? -3.532 -2.858 -28.586 1.00 79.00 425 GLY A C 1
ATOM 3418 O O . GLY A 1 425 ? -2.476 -3.361 -28.222 1.00 79.00 425 GLY A O 1
ATOM 3419 N N . GLN A 1 426 ? -4.067 -1.789 -27.998 1.00 82.25 426 GLN A N 1
ATOM 3420 C CA . GLN A 1 426 ? -3.423 -1.044 -26.912 1.00 82.25 426 GLN A CA 1
ATOM 3421 C C . GLN A 1 426 ? -3.432 -1.813 -25.584 1.00 82.25 426 GLN A C 1
ATOM 3423 O O . GLN A 1 426 ? -4.463 -2.347 -25.162 1.00 82.25 426 GLN A O 1
ATOM 3428 N N . SER A 1 427 ? -2.281 -1.824 -24.913 1.00 80.94 427 SER A N 1
ATOM 3429 C CA . SER A 1 427 ? -2.027 -2.445 -23.608 1.00 80.94 427 SER A CA 1
ATOM 3430 C C . SER A 1 427 ? -2.658 -3.840 -23.470 1.00 80.94 427 SER A C 1
ATOM 3432 O O . SER A 1 427 ? -3.536 -4.042 -22.618 1.00 80.94 427 SER A O 1
ATOM 3434 N N . PRO A 1 428 ? -2.300 -4.810 -24.329 1.00 78.31 428 PRO A N 1
ATOM 3435 C CA . PRO A 1 428 ? -2.970 -6.106 -24.398 1.00 78.31 428 PRO A CA 1
ATOM 3436 C C . PRO A 1 428 ? -2.852 -6.908 -23.096 1.00 78.31 428 PRO A C 1
ATOM 3438 O O . PRO A 1 428 ? -3.822 -7.562 -22.694 1.00 78.31 428 PRO A O 1
ATOM 3441 N N . LEU A 1 429 ? -1.714 -6.838 -22.394 1.00 77.12 429 LEU A N 1
ATOM 3442 C CA . LEU A 1 429 ? -1.526 -7.562 -21.134 1.00 77.12 429 LEU A CA 1
ATOM 3443 C C . LEU A 1 429 ? -2.403 -6.966 -20.031 1.00 77.12 429 LEU A C 1
ATOM 3445 O O 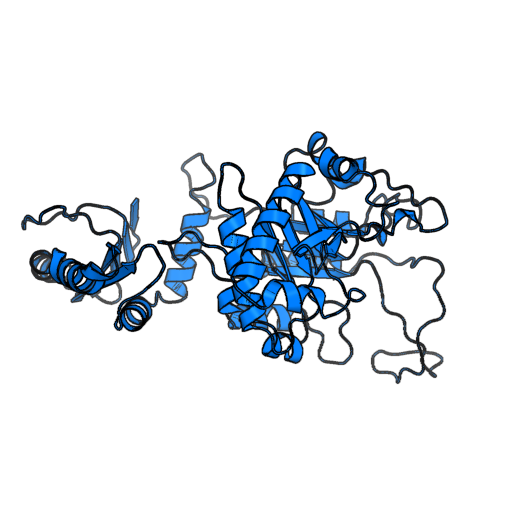. LEU A 1 429 ? -3.161 -7.690 -19.377 1.00 77.12 429 LEU A O 1
ATOM 3449 N N . ILE A 1 430 ? -2.359 -5.645 -19.858 1.00 81.94 430 ILE A N 1
ATOM 3450 C CA . ILE A 1 430 ? -3.143 -4.940 -18.834 1.00 81.94 430 ILE A CA 1
ATOM 3451 C C . ILE A 1 430 ? -4.644 -5.054 -19.132 1.00 81.94 430 ILE A C 1
ATOM 3453 O O . ILE A 1 430 ? -5.440 -5.319 -18.227 1.00 81.94 430 ILE A O 1
ATOM 3457 N N . SER A 1 431 ? -5.045 -4.940 -20.401 1.00 83.44 431 SER A N 1
ATOM 3458 C CA . SER A 1 431 ? -6.431 -5.129 -20.847 1.00 83.44 431 SER A CA 1
ATOM 3459 C C . SER A 1 431 ? -6.948 -6.527 -20.513 1.00 83.44 431 SER A C 1
ATOM 3461 O O . SER A 1 431 ? -8.077 -6.685 -20.027 1.00 83.44 431 SER A O 1
ATOM 3463 N N . GLN A 1 432 ? -6.115 -7.555 -20.696 1.00 79.44 432 GLN A N 1
ATOM 3464 C CA . GLN A 1 432 ? -6.476 -8.918 -20.326 1.00 79.44 432 GLN A CA 1
ATOM 3465 C C . GLN A 1 432 ? -6.605 -9.086 -18.806 1.00 79.44 432 GLN A C 1
ATOM 3467 O O . GLN A 1 432 ? -7.548 -9.740 -18.350 1.00 79.44 432 GLN A O 1
ATOM 3472 N N . MET A 1 433 ? -5.738 -8.453 -18.006 1.00 78.38 433 MET A N 1
ATOM 3473 C CA . MET A 1 433 ? -5.880 -8.433 -16.544 1.00 78.38 433 MET A CA 1
ATOM 3474 C C . MET A 1 433 ? -7.185 -7.752 -16.124 1.00 78.38 433 MET A C 1
ATOM 3476 O O . MET A 1 433 ? -7.973 -8.337 -15.377 1.00 78.38 433 MET A O 1
ATOM 3480 N N . LYS A 1 434 ? -7.482 -6.568 -16.673 1.00 82.19 434 LYS A N 1
ATOM 3481 C CA . LYS A 1 434 ? -8.724 -5.824 -16.424 1.00 82.19 434 LYS A CA 1
ATOM 3482 C C . LYS A 1 434 ? -9.961 -6.692 -16.691 1.00 82.19 434 LYS A C 1
ATOM 3484 O O . LYS A 1 434 ? -10.841 -6.814 -15.830 1.00 82.19 434 LYS A O 1
ATOM 3489 N N . LYS A 1 435 ? -9.986 -7.379 -17.840 1.00 79.44 435 LYS A N 1
ATOM 3490 C CA . LYS A 1 435 ? -11.044 -8.329 -18.221 1.00 79.44 435 LYS A CA 1
ATOM 3491 C C . LYS A 1 435 ? -11.126 -9.508 -17.253 1.00 79.44 435 LYS A C 1
ATOM 3493 O O . LYS A 1 435 ? -12.211 -9.839 -16.775 1.00 79.44 435 LYS A O 1
ATOM 3498 N N . SER A 1 436 ? -9.988 -10.112 -16.912 1.00 68.56 436 SER A N 1
ATOM 3499 C CA . SER A 1 436 ? -9.916 -11.247 -15.987 1.00 68.56 436 SER A CA 1
ATOM 3500 C C . SER A 1 436 ? -10.401 -10.900 -14.577 1.00 68.56 436 SER A C 1
ATOM 3502 O O . SER A 1 436 ? -10.911 -11.780 -13.889 1.00 68.56 436 SER A O 1
ATOM 3504 N N . LEU A 1 437 ? -10.339 -9.625 -14.177 1.00 71.00 437 LEU A N 1
ATOM 3505 C CA . LEU A 1 437 ? -10.813 -9.098 -12.896 1.00 71.00 437 LEU A CA 1
ATOM 3506 C C . LEU A 1 437 ? -12.252 -8.549 -12.940 1.00 71.00 437 LEU A C 1
ATOM 3508 O O . LEU A 1 437 ? -12.789 -8.176 -11.902 1.00 71.00 437 LEU A O 1
ATOM 3512 N N . ASN A 1 438 ? -12.926 -8.561 -14.098 1.00 76.88 438 ASN A N 1
ATOM 3513 C CA . ASN A 1 438 ? -14.234 -7.915 -14.316 1.00 76.88 438 ASN A CA 1
ATOM 3514 C C . ASN A 1 438 ? -14.246 -6.410 -13.976 1.00 76.88 438 ASN A C 1
ATOM 3516 O O . ASN A 1 438 ? -15.270 -5.879 -13.534 1.00 76.88 438 ASN A O 1
ATOM 3520 N N . ILE A 1 439 ? -13.123 -5.720 -14.162 1.00 78.56 439 ILE A N 1
ATOM 3521 C CA . ILE A 1 439 ? -13.056 -4.269 -13.992 1.00 78.56 439 ILE A CA 1
ATOM 3522 C C . ILE A 1 439 ? -13.658 -3.640 -15.254 1.00 78.56 439 ILE A C 1
ATOM 3524 O O . ILE A 1 439 ? -13.246 -3.966 -16.366 1.00 78.56 439 ILE A O 1
ATOM 3528 N N . ARG A 1 440 ? -14.676 -2.791 -15.082 1.00 64.75 440 ARG A N 1
ATOM 3529 C CA . ARG A 1 440 ? -15.357 -2.096 -16.186 1.00 64.75 440 ARG A CA 1
ATOM 3530 C C . ARG A 1 440 ? -14.573 -0.864 -16.607 1.00 64.75 440 ARG A C 1
ATOM 3532 O O . ARG A 1 440 ? -14.197 -0.092 -15.701 1.00 64.75 440 ARG A O 1
#